Protein 5GMX (pdb70)

Foldseek 3Di:
DDKDDAAAPLLVLLVVLLVVCVVVVNDAKKWAWKFFLQETHDTIIWHALAPVRPHIQDSLAKEWFFQLLLLLLVLLLLCVQVVLFDQCDQLCVLVVLLCAAQRVRPGLFQLLQQQSQLLAPLDAADVCLQPQVNVLNSSNDHGLDRGLPAHAHSQFCSNSSSQVSSCSSVPVPDGSQVSCLPQFQVQQPLNSFKTQADDPVSVVRYGAEEAPGSNQVRVVSPDDDSVVRVPVSLQRGGRSSTGMMGHNHSQQNRLLCLLNQQHHPHGGSGGNVSSVLLPWSDWQQHPHVGGTTGGSRWDADDPQLPHDQNGKTGAHAAFGWIWIHHNVSSMITMDRHDGDGTRDPSVVSSRVSNVVSD/DDKDDAADPLQVLLVVLLVVCVVVVNDAWKWAWKFFLQETRTTIIWHALAPVRPHIQDSLAKFWFFQLLLLLLVLLLLCVQVVLFDQCAQLCVLVVLLCAAQRVRHGLFLLLQQQSQCLADLDADDVCLQPQVNVLNSSHDHGLDRGLPAHAHSQFCSNNSSQVSSCSSVVVPDGSQVSCLPQFQPQQPLNSFKTQADDPVSVVRYGAEEAPGSSQVRVVSPDDDSVVRVPPSLQRGGRSSTGMMGHNHSLFNRLLCLLNQAHHPRTGSGGSVSSVLLPWSDWQQHPHVRGTTGGSRWDQDDPQLPHDQRGKIGAHAAFGWIKIHDNVRSMITMDRHYGDRTDDPSVVSSNVSRVVSD

InterPro domains:
  IPR001466 Beta-lactamase-related [PF00144] (22-371)
  IPR012338 Beta-lactamase/transpeptidase-like [G3DSA:3.40.710.10] (7-389)
  IPR012338 Beta-lactamase/transpeptidase-like [SSF56601] (11-383)
  IPR052907 Beta-lactamase/esterase domain-containing protein [PTHR43319] (4-387)

Nearest PDB structures (foldseek):
  5gmx-assembly2_B  TM=1.002E+00  e=4.082E-71  uncultured bacterium
  5gkv-assembly1_A  TM=9.237E-01  e=4.625E-37  Caulobacter vibrioides CB15
  7y3z-assembly4_C  TM=9.377E-01  e=4.196E-35  Acinetobacter
  8j5v-assembly1_A  TM=9.019E-01  e=1.710E-32  Pseudomonas putida
  8di7-assembly3_B  TM=6.916E-01  e=1.331E-12  Escherichia coli

Secondary structure (DSSP, 8-state):
-PPEEEE-GGGHHHHHHHHHHHHTT--SEEEEEEEETTEEEEEEEEEBSSTTS-SB--TT-BEE-GGGGG--HHHHHHHHHTTS--TTSBHHHH-GGGGTTTTTT-BHHHHHTT-SS--S-SS----TTT-HHHHH--TTPPPSS-TTS-----TTTHHHHHHHHHHHTTTT-S-HHHHHIIIIITTTT-TTTEESS--GGGGGGB-------HHHHH---SPP-HHHHT-HHHHHS--TTT--EE-HHHHHHHHHHHHTTSEETTEESS-HHHHH-----B----TTT----B-SSSEEP-TTTT-S-TT-EEEE-TTS-EEEEBTTTTB--B------SS--HHHHHHHHHHHHT-/---EEEE-GGGHHHHHHHHHHHHTT--SEEEEEEEETTEEEEEEEEEBSSTTS-SB--TT-BEE-GGGGG--HHHHHHHHHTTS--TTSBHHHH-GGGGTTTTTT-BHHHHHTT-SS--S-SS----TTT-HHHHH--TTPPPSS-TTS-----TTTHHHHHHHHHHHHTTT-S-HHHHHIIIIIGGGT-TTTEESS--GGGGGGB-------HHHHH---SPP-HHHHT-HHHHHS--TTT--EE-HHHHHHHHHHHHTTSEETTEESS-HHHHH-----B----TTT----B-SSSEEP-TTTT-S-TT-EEEE-TTS-EEEEBTTTTB--B------SS--HHHHHHHHHHHHT-

Organism: NCBI:txid77133

Solvent-accessible surface area: 27028 Å² total

Structure (mmCIF, N/CA/C/O backbone):
data_5GMX
#
_entry.id   5GMX
#
_cell.length_a   80.128
_cell.length_b   95.149
_cell.length_c   99.943
_cell.angle_alpha   90.00
_cell.angle_beta   90.00
_cell.angle_gamma   90.00
#
_symmetry.space_group_name_H-M   'P 21 21 21'
#
loop_
_entity.id
_entity.type
_entity.pdbx_description
1 polymer Carboxylesterase
2 non-polymer 'phenylmethanesulfonic acid'
3 water water
#
loop_
_atom_site.group_PDB
_atom_site.id
_atom_site.type_symbol
_atom_site.label_atom_id
_atom_site.label_alt_id
_atom_site.label_comp_id
_atom_site.label_asym_id
_atom_site.label_entity_id
_atom_site.label_seq_id
_atom_site.pdbx_PDB_ins_code
_atom_site.Cartn_x
_atom_site.Cartn_y
_atom_site.Cartn_z
_atom_site.occupancy
_atom_site.B_iso_or_equiv
_atom_site.auth_seq_id
_atom_site.auth_comp_id
_atom_site.auth_asym_id
_atom_site.auth_atom_id
_atom_site.pdbx_PDB_model_num
ATOM 1 N N . ILE A 1 5 ? -5.263 36.154 34.183 1.00 50.79 5 ILE A N 1
ATOM 2 C CA . ILE A 1 5 ? -6.600 35.848 34.683 1.00 50.56 5 ILE A CA 1
ATOM 3 C C . ILE A 1 5 ? -6.599 34.521 35.434 1.00 53.97 5 ILE A C 1
ATOM 4 O O . ILE A 1 5 ? -5.738 33.671 35.199 1.00 54.63 5 ILE A O 1
ATOM 6 N N . GLU A 1 6 ? -7.567 34.344 36.328 1.00 46.04 6 GLU A N 1
ATOM 7 C CA . GLU A 1 6 ? -7.669 33.115 37.113 1.00 40.74 6 GLU A CA 1
ATOM 8 C C . GLU A 1 6 ? -8.554 32.053 36.443 1.00 35.11 6 GLU A C 1
ATOM 9 O O . GLU A 1 6 ? -9.696 32.316 36.075 1.00 36.33 6 GLU A O 1
ATOM 15 N N . ILE A 1 7 ? -8.011 30.850 36.301 1.00 31.71 7 ILE A N 1
ATOM 16 C CA . ILE A 1 7 ? -8.717 29.734 35.679 1.00 26.09 7 ILE A CA 1
ATOM 17 C C . ILE A 1 7 ? -9.823 29.184 36.583 1.00 32.81 7 ILE A C 1
ATOM 18 O O . ILE A 1 7 ? -9.597 28.904 37.766 1.00 29.17 7 ILE A O 1
ATOM 23 N N . GLN A 1 8 ? -11.021 29.054 36.013 1.00 23.90 8 GLN A N 1
ATOM 24 C CA . GLN A 1 8 ? -12.180 28.508 36.714 1.00 24.24 8 GLN A CA 1
ATOM 25 C C . GLN A 1 8 ? -12.445 27.064 36.296 1.00 23.45 8 GLN A C 1
ATOM 26 O O . GLN A 1 8 ? -12.107 26.655 35.175 1.00 23.94 8 GLN A O 1
ATOM 32 N N . GLY A 1 9 ? -13.093 26.307 37.173 1.00 21.80 9 GLY A N 1
ATOM 33 C CA . GLY A 1 9 ? -13.529 24.967 36.826 1.00 21.06 9 GLY A CA 1
ATOM 34 C C . GLY A 1 9 ? -12.958 23.888 37.713 1.00 24.56 9 GLY A C 1
ATOM 35 O O . GLY A 1 9 ? -12.527 24.164 38.831 1.00 24.76 9 GLY A O 1
ATOM 36 N N . ILE A 1 10 ? -12.997 22.649 37.230 1.00 19.86 10 ILE A N 1
ATOM 37 C CA . ILE A 1 10 ? -12.538 21.503 38.006 1.00 23.00 10 ILE A CA 1
ATOM 38 C C . ILE A 1 10 ? -11.545 20.691 37.191 1.00 23.36 10 ILE A C 1
ATOM 39 O O . ILE A 1 10 ? -11.734 20.473 35.997 1.00 25.42 10 ILE A O 1
ATOM 44 N N . CYS A 1 11 ? -10.517 20.196 37.861 1.00 23.89 11 CYS A N 1
ATOM 45 C CA . CYS A 1 11 ? -9.447 19.461 37.210 1.00 27.32 11 CYS A CA 1
ATOM 46 C C . CYS A 1 11 ? -8.936 18.376 38.138 1.00 34.44 11 CYS A C 1
ATOM 47 O O . CYS A 1 11 ? -8.424 18.676 39.219 1.00 31.78 11 CYS A O 1
ATOM 50 N N . ALA A 1 12 ? -9.063 17.121 37.718 1.00 28.75 12 ALA A N 1
ATOM 51 C CA . ALA A 1 12 ? -8.551 16.008 38.514 1.00 34.57 12 ALA A CA 1
ATOM 52 C C . ALA A 1 12 ? -7.051 16.174 38.738 1.00 35.52 12 ALA A C 1
ATOM 53 O O . ALA A 1 12 ? -6.334 16.594 37.829 1.00 31.50 12 ALA A O 1
ATOM 55 N N . PRO A 1 13 ? -6.579 15.850 39.953 1.00 32.09 13 PRO A N 1
ATOM 56 C CA . PRO A 1 13 ? -5.177 16.000 40.359 1.00 35.03 13 PRO A CA 1
ATOM 57 C C . PRO A 1 13 ? -4.178 15.512 39.310 1.00 33.68 13 PRO A C 1
ATOM 58 O O . PRO A 1 13 ? -3.280 16.261 38.912 1.00 35.31 13 PRO A O 1
ATOM 62 N N . GLU A 1 14 ? -4.365 14.290 38.826 1.00 37.17 14 GLU A N 1
ATOM 63 C CA . GLU A 1 14 ? -3.429 13.696 37.878 1.00 32.72 14 GLU A CA 1
ATOM 64 C C . GLU A 1 14 ? -3.357 14.470 36.559 1.00 35.10 14 GLU A C 1
ATOM 65 O O . GLU A 1 14 ? -2.459 14.236 35.754 1.00 34.91 14 GLU A O 1
ATOM 71 N N . PHE A 1 15 ? -4.271 15.413 36.345 1.00 27.42 15 PHE A N 1
ATOM 72 C CA . PHE A 1 15 ? -4.259 16.175 35.099 1.00 32.41 15 PHE A CA 1
ATOM 73 C C . PHE A 1 15 ? -3.897 17.637 35.305 1.00 31.84 15 PHE A C 1
ATOM 74 O O . PHE A 1 15 ? -4.177 18.471 34.442 1.00 27.98 15 PHE A O 1
ATOM 82 N N . THR A 1 16 ? -3.239 17.928 36.428 1.00 31.18 16 THR A N 1
ATOM 83 C CA . THR A 1 16 ? -2.845 19.298 36.770 1.00 28.29 16 THR A CA 1
ATOM 84 C C . THR A 1 16 ? -2.046 19.991 35.671 1.00 22.79 16 THR A C 1
ATOM 85 O O . THR A 1 16 ? -2.239 21.185 35.421 1.00 29.33 16 THR A O 1
ATOM 89 N N . LYS A 1 17 ? -1.172 19.243 35.001 1.00 21.61 17 LYS A N 1
ATOM 90 C CA . LYS A 1 17 ? -0.373 19.795 33.912 1.00 26.12 17 LYS A CA 1
ATOM 91 C C . LYS A 1 17 ? -1.269 20.421 32.840 1.00 27.61 17 LYS A C 1
ATOM 92 O O . LYS A 1 17 ? -0.991 21.519 32.341 1.00 27.68 17 LYS A O 1
ATOM 98 N N . VAL A 1 18 ? -2.365 19.737 32.521 1.00 26.33 18 VAL A N 1
ATOM 99 C CA . VAL A 1 18 ? -3.304 20.252 31.533 1.00 23.77 18 VAL A CA 1
ATOM 100 C C . VAL A 1 18 ? -3.806 21.614 31.978 1.00 24.10 18 VAL A C 1
ATOM 101 O O . VAL A 1 18 ? -3.784 22.576 31.197 1.00 20.22 18 VAL A O 1
ATOM 105 N N . ARG A 1 19 ? -4.196 21.704 33.254 1.00 24.23 19 ARG A N 1
ATOM 106 C CA . ARG A 1 19 ? -4.684 22.962 33.799 1.00 25.57 19 ARG A CA 1
ATOM 107 C C . ARG A 1 19 ? -3.642 24.047 33.567 1.00 26.44 19 ARG A C 1
ATOM 108 O O . ARG A 1 19 ? -3.958 25.126 33.038 1.00 22.95 19 ARG A O 1
ATOM 116 N N . ASP A 1 20 ? -2.390 23.717 33.891 1.00 26.12 20 ASP A N 1
ATOM 117 C CA . ASP A 1 20 ? -1.287 24.652 33.713 1.00 27.84 20 ASP A CA 1
ATOM 118 C C . ASP A 1 20 ? -1.181 25.089 32.259 1.00 27.23 20 ASP A C 1
ATOM 119 O O . ASP A 1 20 ? -1.126 26.292 31.976 1.00 30.73 20 ASP A O 1
ATOM 124 N N . ALA A 1 21 ? -1.224 24.126 31.338 1.00 24.42 21 ALA A N 1
ATOM 125 C CA . ALA A 1 21 ? -1.111 24.468 29.923 1.00 27.60 21 ALA A CA 1
ATOM 126 C C . ALA A 1 21 ? -2.238 25.428 29.551 1.00 25.34 21 ALA A C 1
ATOM 127 O O . ALA A 1 21 ? -1.998 26.450 28.900 1.00 27.33 21 ALA A O 1
ATOM 129 N N . PHE A 1 22 ? -3.450 25.133 30.025 1.00 22.05 22 PHE A N 1
ATOM 130 C CA . PHE A 1 22 ? -4.591 25.983 29.711 1.00 22.63 22 PHE A CA 1
ATOM 131 C C . PHE A 1 22 ? -4.273 27.408 30.180 1.00 28.63 22 PHE A C 1
ATOM 132 O O . PHE A 1 22 ? -4.330 28.367 29.389 1.00 24.64 22 PHE A O 1
ATOM 140 N N . ALA A 1 23 ? -3.844 27.523 31.439 1.00 24.90 23 ALA A N 1
ATOM 141 C CA . ALA A 1 23 ? -3.574 28.829 32.037 1.00 27.00 23 ALA A CA 1
ATOM 142 C C . ALA A 1 23 ? -2.462 29.513 31.269 1.00 28.12 23 ALA A C 1
ATOM 143 O O . ALA A 1 23 ? -2.497 30.729 31.059 1.00 31.63 23 ALA A O 1
ATOM 145 N N . ALA A 1 24 ? -1.492 28.714 30.826 1.00 28.99 24 ALA A N 1
ATOM 146 C CA . ALA A 1 24 ? -0.324 29.255 30.151 1.00 32.01 24 ALA A CA 1
ATOM 147 C C . ALA A 1 24 ? -0.745 30.003 28.892 1.00 34.39 24 ALA A C 1
ATOM 148 O O . ALA A 1 24 ? -0.193 31.064 28.593 1.00 37.44 24 ALA A O 1
ATOM 150 N N . ASN A 1 25 ? -1.759 29.490 28.187 1.00 29.99 25 ASN A N 1
ATOM 151 C CA . ASN A 1 25 ? -2.157 30.123 26.930 1.00 28.91 25 ASN A CA 1
ATOM 152 C C . ASN A 1 25 ? -2.693 31.532 27.161 1.00 33.36 25 ASN A C 1
ATOM 153 O O . ASN A 1 25 ? -2.661 32.370 26.261 1.00 35.86 25 ASN A O 1
ATOM 158 N N . PHE A 1 26 ? -3.177 31.791 28.373 1.00 34.00 26 PHE A N 1
ATOM 159 C CA . PHE A 1 26 ? -3.658 33.122 28.728 1.00 31.43 26 PHE A CA 1
ATOM 160 C C . PHE A 1 26 ? -2.489 34.049 29.049 1.00 40.45 26 PHE A C 1
ATOM 161 O O . PHE A 1 26 ? -2.499 35.227 28.685 1.00 40.57 26 PHE A O 1
ATOM 169 N N . LYS A 1 27 ? -1.483 33.508 29.734 1.00 40.95 27 LYS A N 1
ATOM 170 C CA . LYS A 1 27 ? -0.377 34.325 30.221 1.00 45.47 27 LYS A CA 1
ATOM 171 C C . LYS A 1 27 ? 0.413 34.910 29.064 1.00 42.71 27 LYS A C 1
ATOM 172 O O . LYS A 1 27 ? 0.968 36.000 29.173 1.00 50.91 27 LYS A O 1
ATOM 178 N N . ASP A 1 28 ? 0.435 34.184 27.949 1.00 49.04 28 ASP A N 1
ATOM 179 C CA . ASP A 1 28 ? 1.168 34.600 26.757 1.00 42.74 28 ASP A CA 1
ATOM 180 C C . ASP A 1 28 ? 0.358 35.553 25.882 1.00 46.13 28 ASP A C 1
ATOM 181 O O . ASP A 1 28 ? 0.774 35.891 24.773 1.00 58.31 28 ASP A O 1
ATOM 186 N N . GLY A 1 29 ? -0.798 35.981 26.383 1.00 41.16 29 GLY A N 1
ATOM 187 C CA . GLY A 1 29 ? -1.654 36.909 25.663 1.00 40.40 29 GLY A CA 1
ATOM 188 C C . GLY A 1 29 ? -2.359 36.327 24.446 1.00 45.23 29 GLY A C 1
ATOM 189 O O . GLY A 1 29 ? -2.965 37.064 23.669 1.00 45.64 29 GLY A O 1
ATOM 190 N N . LYS A 1 30 ? -2.292 35.007 24.279 1.00 39.45 30 LYS A N 1
ATOM 191 C CA . LYS A 1 30 ? -2.875 34.341 23.113 1.00 45.63 30 LYS A CA 1
ATOM 192 C C . LYS A 1 30 ? -4.384 34.074 23.198 1.00 41.59 30 LYS A C 1
ATOM 193 O O . LYS A 1 30 ? -4.970 33.520 22.263 1.00 34.96 30 LYS A O 1
ATOM 199 N N . GLU A 1 31 ? -5.018 34.479 24.293 1.00 33.77 31 GLU A N 1
ATOM 200 C CA . GLU A 1 31 ? -6.430 34.168 24.491 1.00 30.52 31 GLU A CA 1
ATOM 201 C C . GLU A 1 31 ? -7.191 35.401 24.947 1.00 28.73 31 GLU A C 1
ATOM 202 O O . GLU A 1 31 ? -6.627 36.302 25.566 1.00 30.88 31 GLU A O 1
ATOM 208 N N . VAL A 1 32 ? -8.480 35.440 24.648 1.00 22.99 32 VAL A N 1
ATOM 209 C CA . VAL A 1 32 ? -9.353 36.393 25.308 1.00 24.69 32 VAL A CA 1
ATOM 210 C C . VAL A 1 32 ? -10.240 35.597 26.257 1.00 23.49 32 VAL A C 1
ATOM 211 O O . VAL A 1 32 ? -10.146 35.748 27.477 1.00 24.54 32 VAL A O 1
ATOM 215 N N . GLY A 1 33 ? -11.065 34.722 25.690 1.00 21.01 33 GLY A N 1
ATOM 216 C CA . GLY A 1 33 ? -11.852 33.785 26.473 1.00 18.34 33 GLY A CA 1
ATOM 217 C C . GLY A 1 33 ? -11.750 32.383 25.900 1.00 17.77 33 GLY A C 1
ATOM 218 O O . GLY A 1 33 ? -11.601 32.215 24.689 1.00 16.89 33 GLY A O 1
ATOM 219 N N . ALA A 1 34 ? -11.841 31.371 26.758 1.00 14.41 34 ALA A N 1
ATOM 220 C CA . ALA A 1 34 ? -11.701 30.002 26.285 1.00 12.04 34 ALA A CA 1
ATOM 221 C C . ALA A 1 34 ? -12.294 28.983 27.238 1.00 15.51 34 ALA A C 1
ATOM 222 O O . ALA A 1 34 ? -12.402 29.209 28.449 1.00 11.18 34 ALA A O 1
ATOM 224 N N . SER A 1 35 ? -12.654 27.841 26.670 1.00 14.90 35 SER A N 1
ATOM 225 C CA . SER A 1 35 ? -13.154 26.713 27.428 1.00 14.52 35 SER A CA 1
ATOM 226 C C . SER A 1 35 ? -12.506 25.432 26.912 1.00 16.22 35 SER A C 1
ATOM 227 O O . SER A 1 35 ? -12.207 25.297 25.713 1.00 15.78 35 SER A O 1
ATOM 230 N N . PHE A 1 36 ? -12.296 24.499 27.833 1.00 17.53 36 PHE A N 1
ATOM 231 C CA . PHE A 1 36 ? -11.606 23.255 27.549 1.00 15.77 36 PHE A CA 1
ATOM 232 C C . PHE A 1 36 ? -12.232 22.092 28.319 1.00 14.22 36 PHE A C 1
ATOM 233 O O . PHE A 1 36 ? -12.561 22.213 29.504 1.00 16.87 36 PHE A O 1
ATOM 241 N N . GLY A 1 37 ? -12.363 20.953 27.657 1.00 14.74 37 GLY A N 1
ATOM 242 C CA . GLY A 1 37 ? -12.839 19.750 28.312 1.00 13.09 37 GLY A CA 1
ATOM 243 C C . GLY A 1 37 ? -11.971 18.551 27.970 1.00 13.90 37 GLY A C 1
ATOM 244 O O . GLY A 1 37 ? -11.370 18.475 26.889 1.00 10.63 37 GLY A O 1
ATOM 245 N N . LEU A 1 38 ? -11.889 17.620 28.914 1.00 12.48 38 LEU A N 1
ATOM 246 C CA . LEU A 1 38 ? -11.175 16.376 28.710 1.00 15.18 38 LEU A CA 1
ATOM 247 C C . LEU A 1 38 ? -11.917 15.241 29.405 1.00 13.11 38 LEU A C 1
ATOM 248 O O . LEU A 1 38 ? -12.212 15.305 30.606 1.00 14.43 38 LEU A O 1
ATOM 253 N N . ALA A 1 39 ? -12.249 14.215 28.631 1.00 13.51 39 ALA A N 1
ATOM 254 C CA . ALA A 1 39 ? -12.907 13.027 29.145 1.00 16.03 39 ALA A CA 1
ATOM 255 C C . ALA A 1 39 ? -11.971 11.832 29.056 1.00 19.86 39 ALA A C 1
ATOM 256 O O . ALA A 1 39 ? -11.273 11.645 28.059 1.00 17.94 39 ALA A O 1
ATOM 258 N N . ILE A 1 40 ? -11.944 11.042 30.122 1.00 16.79 40 ILE A N 1
ATOM 259 C CA . ILE A 1 40 ? -11.165 9.817 30.174 1.00 19.27 40 ILE A CA 1
ATOM 260 C C . ILE A 1 40 ? -12.078 8.678 30.620 1.00 16.29 40 ILE A C 1
ATOM 261 O O . ILE A 1 40 ? -12.807 8.802 31.616 1.00 17.54 40 ILE A O 1
ATOM 266 N N . GLU A 1 41 ? -12.061 7.595 29.848 1.00 22.57 41 GLU A N 1
ATOM 267 C CA . GLU A 1 41 ? -12.804 6.380 30.170 1.00 24.99 41 GLU A CA 1
ATOM 268 C C . GLU A 1 41 ? -14.264 6.647 30.515 1.00 22.81 41 GLU A C 1
ATOM 269 O O . GLU A 1 41 ? -14.801 6.060 31.441 1.00 23.90 41 GLU A O 1
ATOM 275 N N . GLY A 1 42 ? -14.894 7.546 29.764 1.00 17.94 42 GLY A N 1
ATOM 276 C CA . GLY A 1 42 ? -16.314 7.778 29.901 1.00 17.23 42 GLY A CA 1
ATOM 277 C C . GLY A 1 42 ? -16.696 8.773 30.975 1.00 23.44 42 GLY A C 1
ATOM 278 O O . GLY A 1 42 ? -17.876 8.895 31.303 1.00 17.77 42 GLY A O 1
ATOM 279 N N . GLU A 1 43 ? -15.719 9.496 31.519 1.00 23.41 43 GLU A N 1
ATOM 280 C CA . GLU A 1 43 ? -16.045 10.530 32.498 1.00 20.48 43 GLU A CA 1
ATOM 281 C C . GLU A 1 43 ? -15.283 11.820 32.223 1.00 16.84 43 GLU A C 1
ATOM 282 O O . GLU A 1 43 ? -14.101 11.785 31.881 1.00 17.30 43 GLU A O 1
ATOM 288 N N . ILE A 1 44 ? -15.950 12.961 32.380 1.00 17.16 44 ILE A N 1
ATOM 289 C CA . ILE A 1 44 ? -15.258 14.251 32.331 1.00 14.92 44 ILE A CA 1
ATOM 290 C C . ILE A 1 44 ? -14.328 14.415 33.542 1.00 22.14 44 ILE A C 1
ATOM 291 O O . ILE A 1 44 ? -14.777 14.340 34.685 1.00 21.42 44 ILE A O 1
ATOM 296 N N . VAL A 1 45 ? -13.041 14.643 33.294 1.00 16.09 45 VAL A N 1
ATOM 297 C CA . VAL A 1 45 ? -12.074 14.763 34.380 1.00 19.97 45 VAL A CA 1
ATOM 298 C C . VAL A 1 45 ? -11.372 16.116 34.365 1.00 20.38 45 VAL A C 1
ATOM 299 O O . VAL A 1 45 ? -10.722 16.501 35.337 1.00 21.13 45 VAL A O 1
ATOM 303 N N . VAL A 1 46 ? -11.491 16.831 33.251 1.00 16.68 46 VAL A N 1
ATOM 304 C CA . VAL A 1 46 ? -11.060 18.225 33.187 1.00 16.74 46 VAL A CA 1
ATOM 305 C C . VAL A 1 46 ? -12.176 19.070 32.573 1.00 19.46 46 VAL A C 1
ATOM 306 O O . VAL A 1 46 ? -12.740 18.718 31.537 1.00 19.39 46 VAL A O 1
ATOM 310 N N . ASP A 1 47 ? -12.497 20.177 33.230 1.00 17.35 47 ASP A N 1
ATOM 311 C CA . ASP A 1 47 ? -13.566 21.065 32.807 1.00 16.76 47 ASP A CA 1
ATOM 312 C C . ASP A 1 47 ? -13.186 22.480 33.239 1.00 22.53 47 ASP A C 1
ATOM 313 O O . ASP A 1 47 ? -13.435 22.876 34.374 1.00 18.05 47 ASP A O 1
ATOM 318 N N . LEU A 1 48 ? -12.574 23.226 32.326 1.00 20.20 48 LEU A N 1
ATOM 319 C CA . LEU A 1 48 ? -11.965 24.508 32.645 1.00 16.97 48 LEU A CA 1
ATOM 320 C C . LEU A 1 48 ? -12.445 25.629 31.731 1.00 19.71 48 LEU A C 1
ATOM 321 O O . LEU A 1 48 ? -12.811 25.397 30.579 1.00 16.57 48 LEU A O 1
ATOM 326 N N . TRP A 1 49 ? -12.437 26.848 32.250 1.00 18.17 49 TRP A N 1
ATOM 327 C CA . TRP A 1 49 ? -12.656 28.018 31.405 1.00 16.06 49 TRP A CA 1
ATOM 328 C C . TRP A 1 49 ? -11.948 29.213 32.018 1.00 19.28 49 TRP A C 1
ATOM 329 O O . TRP A 1 49 ? -11.407 29.123 33.125 1.00 17.89 49 TRP A O 1
ATOM 340 N N . GLY A 1 50 ? -11.921 30.318 31.286 1.00 13.70 50 GLY A N 1
ATOM 341 C CA . GLY A 1 50 ? -11.272 31.518 31.772 1.00 19.35 50 GLY A CA 1
ATOM 342 C C . GLY A 1 50 ? -11.361 32.675 30.801 1.00 19.35 50 GLY A C 1
ATOM 343 O O . GLY A 1 50 ? -11.787 32.509 29.651 1.00 19.18 50 GLY A O 1
ATOM 344 N N . GLY A 1 51 ? -10.963 33.852 31.271 1.00 21.52 51 GLY A N 1
ATOM 345 C CA . GLY A 1 51 ? -10.926 35.040 30.443 1.00 20.71 51 GLY A CA 1
ATOM 346 C C . GLY A 1 51 ? -12.280 35.684 30.263 1.00 20.87 51 GLY A C 1
ATOM 347 O O . GLY A 1 51 ? -13.156 35.571 31.122 1.00 23.67 51 GLY A O 1
ATOM 348 N N . PHE A 1 52 ? -12.466 36.347 29.128 1.00 19.59 52 PHE A N 1
ATOM 349 C CA . PHE A 1 52 ? -13.645 37.181 28.934 1.00 22.68 52 PHE A CA 1
ATOM 350 C C . PHE A 1 52 ? -14.442 36.808 27.696 1.00 21.12 52 PHE A C 1
ATOM 351 O O . PHE A 1 52 ? -13.915 36.235 26.751 1.00 19.66 52 PHE A O 1
ATOM 359 N N . ALA A 1 53 ? -15.729 37.118 27.731 1.00 18.79 53 ALA A N 1
ATOM 360 C CA . ALA A 1 53 ? -16.620 36.863 26.618 1.00 20.15 53 ALA A CA 1
ATOM 361 C C . ALA A 1 53 ? -16.605 37.997 25.587 1.00 27.23 53 ALA A C 1
ATOM 362 O O . ALA A 1 53 ? -17.098 37.829 24.476 1.00 28.83 53 ALA A O 1
ATOM 364 N N . ASP A 1 54 ? -16.035 39.142 25.949 1.00 26.72 54 ASP A N 1
ATOM 365 C CA . ASP A 1 54 ? -16.109 40.327 25.095 1.00 34.45 54 ASP A CA 1
ATOM 366 C C . ASP A 1 54 ? -14.739 40.947 24.853 1.00 32.02 54 ASP A C 1
ATOM 367 O O . ASP A 1 54 ? -13.811 40.751 25.631 1.00 29.47 54 ASP A O 1
ATOM 372 N N . ALA A 1 55 ? -14.624 41.692 23.760 1.00 38.25 55 ALA A N 1
ATOM 373 C CA . ALA A 1 55 ? -13.376 42.356 23.405 1.00 42.07 55 ALA A CA 1
ATOM 374 C C . ALA A 1 55 ? -12.927 43.338 24.484 1.00 41.54 55 ALA A C 1
ATOM 375 O O . ALA A 1 55 ? -11.733 43.475 24.750 1.00 41.52 55 ALA A O 1
ATOM 377 N N . GLY A 1 56 ? -13.893 44.007 25.108 1.00 39.75 56 GLY A N 1
ATOM 378 C CA . GLY A 1 56 ? -13.611 45.011 26.120 1.00 40.21 56 GLY A CA 1
ATOM 379 C C . GLY A 1 56 ? -13.163 44.469 27.468 1.00 40.76 56 GLY A C 1
ATOM 380 O O . GLY A 1 56 ? -12.856 45.246 28.375 1.00 44.13 56 GLY A O 1
ATOM 381 N N . ARG A 1 57 ? -13.121 43.142 27.597 1.00 37.95 57 ARG A N 1
ATOM 382 C CA . ARG A 1 57 ? -12.712 42.465 28.833 1.00 30.42 57 ARG A CA 1
ATOM 383 C C . ARG A 1 57 ? -13.544 42.916 30.033 1.00 34.58 57 ARG A C 1
ATOM 384 O O . ARG A 1 57 ? -13.024 43.056 31.134 1.00 35.88 57 ARG A O 1
ATOM 392 N N . SER A 1 58 ? -14.833 43.143 29.818 1.00 32.61 58 SER A N 1
ATOM 393 C CA . SER A 1 58 ? -15.695 43.597 30.891 1.00 33.59 58 SER A CA 1
ATOM 394 C C . SER A 1 58 ? -16.665 42.518 31.362 1.00 32.71 58 SER A C 1
ATOM 395 O O . SER A 1 58 ? -17.276 42.658 32.418 1.00 31.01 58 SER A O 1
ATOM 398 N N . ARG A 1 59 ? -16.792 41.433 30.600 1.00 33.80 59 ARG A N 1
ATOM 399 C CA . ARG A 1 59 ? -17.707 40.365 30.986 1.00 26.38 59 ARG A CA 1
ATOM 400 C C . ARG A 1 59 ? -16.960 39.046 31.006 1.00 25.30 59 ARG A C 1
ATOM 401 O O . ARG A 1 59 ? -16.604 38.522 29.956 1.00 21.47 59 ARG A O 1
ATOM 409 N N . PRO A 1 60 ? -16.739 38.491 32.207 1.00 24.69 60 PRO A N 1
ATOM 410 C CA . PRO A 1 60 ? -15.965 37.248 32.305 1.00 22.88 60 PRO A CA 1
ATOM 411 C C . PRO A 1 60 ? -16.666 36.065 31.644 1.00 22.78 60 PRO A C 1
ATOM 412 O O . PRO A 1 60 ? -17.890 35.972 31.664 1.00 27.00 60 PRO A O 1
ATOM 416 N N . TRP A 1 61 ? -15.871 35.178 31.056 1.00 22.53 61 TRP A N 1
ATOM 417 C CA . TRP A 1 61 ? -16.353 33.906 30.528 1.00 23.01 61 TRP A CA 1
ATOM 418 C C . TRP A 1 61 ? -16.934 33.075 31.670 1.00 19.39 61 TRP A C 1
ATOM 419 O O . TRP A 1 61 ? -16.327 32.962 32.733 1.00 19.48 61 TRP A O 1
ATOM 430 N N . ARG A 1 62 ? -18.124 32.521 31.474 1.00 20.65 62 ARG A N 1
ATOM 431 C CA . ARG A 1 62 ? -18.746 31.743 32.541 1.00 19.99 62 ARG A CA 1
ATOM 432 C C . ARG A 1 62 ? -18.818 30.277 32.174 1.00 21.03 62 ARG A C 1
ATOM 433 O O . ARG A 1 62 ? -18.453 29.898 31.060 1.00 18.21 62 ARG A O 1
ATOM 441 N N . SER A 1 63 ? -19.245 29.443 33.120 1.00 17.33 63 SER A N 1
ATOM 442 C CA . SER A 1 63 ? -19.275 28.005 32.884 1.00 22.43 63 SER A CA 1
ATOM 443 C C . SER A 1 63 ? -20.162 27.632 31.693 1.00 16.90 63 SER A C 1
ATOM 444 O O . SER A 1 63 ? -19.834 26.726 30.933 1.00 18.68 63 SER A O 1
ATOM 447 N N . ASP A 1 64 ? -21.271 28.341 31.522 1.00 15.65 64 ASP A N 1
ATOM 448 C CA . ASP A 1 64 ? -22.216 28.003 30.459 1.00 17.91 64 ASP A CA 1
ATOM 449 C C . ASP A 1 64 ? -22.063 28.854 29.192 1.00 16.81 64 ASP A C 1
ATOM 450 O O . ASP A 1 64 ? -22.938 28.834 28.329 1.00 14.78 64 ASP A O 1
ATOM 455 N N . THR A 1 65 ? -20.961 29.591 29.088 1.00 13.74 65 THR A N 1
ATOM 456 C CA . THR A 1 65 ? -20.727 30.454 27.932 1.00 18.76 65 THR A CA 1
ATOM 457 C C . THR A 1 65 ? -20.575 29.624 26.649 1.00 13.93 65 THR A C 1
ATOM 458 O O . THR A 1 65 ? -19.923 28.579 26.644 1.00 15.01 65 THR A O 1
ATOM 462 N N . LEU A 1 66 ? -21.215 30.086 25.577 1.00 11.49 66 LEU A N 1
ATOM 463 C CA . LEU A 1 66 ? -21.151 29.432 24.269 1.00 15.72 66 LEU A CA 1
ATOM 464 C C . LEU A 1 66 ? -20.409 30.278 23.228 1.00 18.26 66 LEU A C 1
ATOM 465 O O . LEU A 1 66 ? -20.365 31.500 23.327 1.00 16.53 66 LEU A O 1
ATOM 470 N N . ILE A 1 67 ? -19.860 29.620 22.214 1.00 14.74 67 ILE A N 1
ATOM 471 C CA . ILE A 1 67 ? -19.202 30.312 21.107 1.00 19.62 67 ILE A CA 1
ATOM 472 C C . ILE A 1 67 ? -19.399 29.515 19.814 1.00 12.24 67 ILE A C 1
ATOM 473 O O . ILE A 1 67 ? -19.559 28.290 19.845 1.00 14.23 67 ILE A O 1
ATOM 478 N N . ASN A 1 68 ? -19.419 30.212 18.685 1.00 17.53 68 ASN A N 1
ATOM 479 C CA . ASN A 1 68 ? -19.433 29.549 17.388 1.00 14.75 68 ASN A CA 1
ATOM 480 C C . ASN A 1 68 ? -18.186 28.680 17.234 1.00 16.53 68 ASN A C 1
ATOM 481 O O . ASN A 1 68 ? -17.073 29.122 17.516 1.00 19.25 68 ASN A O 1
ATOM 486 N N . THR A 1 69 ? -18.364 27.439 16.799 1.00 16.49 69 THR A N 1
ATOM 487 C CA . THR A 1 69 ? -17.234 26.515 16.698 1.00 16.16 69 THR A CA 1
ATOM 488 C C . THR A 1 69 ? -16.836 26.209 15.256 1.00 15.92 69 THR A C 1
ATOM 489 O O . THR A 1 69 ? -15.928 25.415 15.023 1.00 19.37 69 THR A O 1
ATOM 493 N N . TYR A 1 70 ? -17.511 26.842 14.300 1.00 16.76 70 TYR A N 1
ATOM 494 C CA . TYR A 1 70 ? -17.244 26.631 12.877 1.00 18.06 70 TYR A CA 1
ATOM 495 C C . TYR A 1 70 ? -17.176 25.148 12.518 1.00 17.11 70 TYR A C 1
ATOM 496 O O . TYR A 1 70 ? -18.050 24.392 12.919 1.00 19.51 70 TYR A O 1
ATOM 505 N N . SER A 1 71 ? -16.144 24.720 11.797 1.00 16.43 71 SER A N 1
ATOM 506 C CA . SER A 1 71 ? -16.146 23.361 11.245 1.00 17.68 71 SER A CA 1
ATOM 507 C C . SER A 1 71 ? -16.006 22.256 12.288 1.00 14.99 71 SER A C 1
ATOM 508 O O . SER A 1 71 ? -16.109 21.075 11.960 1.00 16.42 71 SER A O 1
ATOM 511 N N . THR A 1 72 ? -15.765 22.622 13.542 1.00 17.26 72 THR A N 1
ATOM 512 C CA . THR A 1 72 ? -15.846 21.644 14.624 1.00 13.67 72 THR A CA 1
ATOM 513 C C . THR A 1 72 ? -17.234 20.975 14.565 1.00 12.06 72 THR A C 1
ATOM 514 O O . THR A 1 72 ? -17.383 19.763 14.806 1.00 12.08 72 THR A O 1
ATOM 518 N N . THR A 1 73 ? -18.231 21.769 14.177 1.00 13.19 73 THR A N 1
ATOM 519 C CA . THR A 1 73 ? -19.602 21.293 13.976 1.00 13.78 73 THR A CA 1
ATOM 520 C C . THR A 1 73 ? -19.712 20.101 13.014 1.00 15.25 73 THR A C 1
ATOM 521 O O . THR A 1 73 ? -20.600 19.262 13.171 1.00 15.01 73 THR A O 1
ATOM 525 N N . LYS A 1 74 ? -18.828 20.026 12.019 1.00 12.65 74 LYS A N 1
ATOM 526 C CA . LYS A 1 74 ? -18.911 18.946 11.040 1.00 14.40 74 LYS A CA 1
ATOM 527 C C . LYS A 1 74 ? -18.785 17.599 11.742 1.00 12.70 74 LYS A C 1
ATOM 528 O O . LYS A 1 74 ? -19.499 16.653 11.394 1.00 13.83 74 LYS A O 1
ATOM 534 N N . GLY A 1 75 ? -17.922 17.523 12.759 1.00 12.74 75 GLY A N 1
ATOM 535 C CA . GLY A 1 75 ? -17.795 16.277 13.503 1.00 14.15 75 GLY A CA 1
ATOM 536 C C . GLY A 1 75 ? -19.123 15.888 14.142 1.00 17.24 75 GLY A C 1
ATOM 537 O O . GLY A 1 75 ? -19.560 14.726 14.108 1.00 17.80 75 GLY A O 1
ATOM 546 N N . ALA A 1 77 ? -22.057 16.691 13.099 1.00 14.45 77 ALA A N 1
ATOM 547 C CA . ALA A 1 77 ? -23.010 16.259 12.080 1.00 16.20 77 ALA A CA 1
ATOM 548 C C . ALA A 1 77 ? -22.691 14.824 11.709 1.00 17.68 77 ALA A C 1
ATOM 549 O O . ALA A 1 77 ? -23.596 13.994 11.548 1.00 14.91 77 ALA A O 1
ATOM 551 N N . ALA A 1 78 ? -21.393 14.520 11.627 1.00 16.88 78 ALA A N 1
ATOM 552 C CA . ALA A 1 78 ? -20.994 13.193 11.185 1.00 17.12 78 ALA A CA 1
ATOM 553 C C . ALA A 1 78 ? -21.478 12.178 12.217 1.00 17.29 78 ALA A C 1
ATOM 554 O O . ALA A 1 78 ? -21.881 11.055 11.869 1.00 17.34 78 ALA A O 1
ATOM 556 N N . THR A 1 79 ? -21.482 12.592 13.486 1.00 13.97 79 THR A N 1
ATOM 557 C CA . THR A 1 79 ? -21.857 11.663 14.538 1.00 16.70 79 THR A CA 1
ATOM 558 C C . THR A 1 79 ? -23.317 11.264 14.360 1.00 14.91 79 THR A C 1
ATOM 559 O O . THR A 1 79 ? -23.656 10.085 14.499 1.00 16.48 79 THR A O 1
ATOM 563 N N . VAL A 1 80 ? -24.159 12.225 13.976 1.00 16.28 80 VAL A N 1
ATOM 564 C CA . VAL A 1 80 ? -25.569 11.915 13.748 1.00 17.04 80 VAL A CA 1
ATOM 565 C C . VAL A 1 80 ? -25.677 10.798 12.710 1.00 13.85 80 VAL A C 1
ATOM 566 O O . VAL A 1 80 ? -26.372 9.796 12.935 1.00 14.83 80 VAL A O 1
ATOM 570 N N . VAL A 1 81 ? -24.942 10.938 11.603 1.00 17.11 81 VAL A N 1
ATOM 571 C CA . VAL A 1 81 ? -25.077 9.954 10.526 1.00 12.82 81 VAL A CA 1
ATOM 572 C C . VAL A 1 81 ? -24.625 8.612 11.051 1.00 13.94 81 VAL A C 1
ATOM 573 O O . VAL A 1 81 ? -25.300 7.588 10.851 1.00 18.76 81 VAL A O 1
ATOM 577 N N . GLY A 1 82 ? -23.523 8.644 11.796 1.00 12.30 82 GLY A N 1
ATOM 578 C CA . GLY A 1 82 ? -22.971 7.444 12.372 1.00 13.58 82 GLY A CA 1
ATOM 579 C C . GLY A 1 82 ? -23.974 6.733 13.250 1.00 14.46 82 GLY A C 1
ATOM 580 O O . GLY A 1 82 ? -24.128 5.506 13.167 1.00 13.35 82 GLY A O 1
ATOM 581 N N . VAL A 1 83 ? -24.684 7.505 14.073 1.00 12.69 83 VAL A N 1
ATOM 582 C CA . VAL A 1 83 ? -25.630 6.901 15.003 1.00 14.95 83 VAL A CA 1
ATOM 583 C C . VAL A 1 83 ? -26.734 6.267 14.180 1.00 16.63 83 VAL A C 1
ATOM 584 O O . VAL A 1 83 ? -27.137 5.120 14.435 1.00 15.81 83 VAL A O 1
ATOM 588 N N . LEU A 1 84 ? -27.183 6.991 13.154 1.00 10.60 84 LEU A N 1
ATOM 589 C CA . LEU A 1 84 ? -28.275 6.478 12.341 1.00 15.68 84 LEU A CA 1
ATOM 590 C C . LEU A 1 84 ? -27.803 5.265 11.557 1.00 18.71 84 LEU A C 1
ATOM 591 O O . LEU A 1 84 ? -28.593 4.358 11.298 1.00 16.35 84 LEU A O 1
ATOM 596 N N . ALA A 1 85 ? -26.514 5.227 11.206 1.00 15.48 85 ALA A N 1
ATOM 597 C CA . ALA A 1 85 ? -26.035 4.073 10.467 1.00 13.49 85 ALA A CA 1
ATOM 598 C C . ALA A 1 85 ? -26.002 2.888 11.421 1.00 18.75 85 ALA A C 1
ATOM 599 O O . ALA A 1 85 ? -26.307 1.755 11.037 1.00 14.17 85 ALA A O 1
ATOM 601 N N . ASP A 1 86 ? -25.695 3.177 12.688 1.00 20.64 86 ASP A N 1
ATOM 602 C CA . ASP A 1 86 ? -25.538 2.129 13.689 1.00 17.84 86 ASP A CA 1
ATOM 603 C C . ASP A 1 86 ? -26.891 1.506 14.005 1.00 19.63 86 ASP A C 1
ATOM 604 O O . ASP A 1 86 ? -26.965 0.333 14.348 1.00 23.10 86 ASP A O 1
ATOM 609 N N . GLU A 1 87 ? -27.957 2.290 13.866 1.00 18.37 87 GLU A N 1
ATOM 610 C CA . GLU A 1 87 ? -29.320 1.792 14.069 1.00 20.33 87 GLU A CA 1
ATOM 611 C C . GLU A 1 87 ? -29.859 1.040 12.847 1.00 20.63 87 GLU A C 1
ATOM 612 O O . GLU A 1 87 ? -30.951 0.486 12.894 1.00 18.25 87 GLU A O 1
ATOM 618 N N . GLY A 1 88 ? -29.110 1.047 11.749 1.00 17.96 88 GLY A N 1
ATOM 619 C CA . GLY A 1 88 ? -29.506 0.318 10.555 1.00 20.07 88 GLY A CA 1
ATOM 620 C C . GLY A 1 88 ? -30.341 1.114 9.561 1.00 20.33 88 GLY A C 1
ATOM 621 O O . GLY A 1 88 ? -30.882 0.551 8.610 1.00 28.33 88 GLY A O 1
ATOM 622 N N . LEU A 1 89 ? -30.439 2.424 9.760 1.00 16.46 89 LEU A N 1
ATOM 623 C CA . LEU A 1 89 ? -31.228 3.262 8.860 1.00 17.22 89 LEU A CA 1
ATOM 624 C C . LEU A 1 89 ? -30.404 3.734 7.656 1.00 15.99 89 LEU A C 1
ATOM 625 O O . LEU A 1 89 ? -30.957 4.069 6.614 1.00 17.17 89 LEU A O 1
ATOM 630 N N . ILE A 1 90 ? -29.082 3.746 7.803 1.00 15.73 90 ILE A N 1
ATOM 631 C CA . ILE A 1 90 ? -28.195 4.174 6.723 1.00 17.76 90 ILE A CA 1
ATOM 632 C C . ILE A 1 90 ? -27.115 3.139 6.446 1.00 19.58 90 ILE A C 1
ATOM 633 O O . ILE A 1 90 ? -26.470 2.655 7.371 1.00 20.45 90 ILE A O 1
ATOM 638 N N . ASP A 1 91 ? -26.936 2.794 5.174 1.00 17.79 91 ASP A N 1
ATOM 639 C CA . ASP A 1 91 ? -25.827 1.955 4.741 1.00 20.45 91 ASP A CA 1
ATOM 640 C C . ASP A 1 91 ? -24.790 2.825 4.042 1.00 14.77 91 ASP A C 1
ATOM 641 O O . ASP A 1 91 ? -25.058 3.386 2.981 1.00 16.50 91 ASP A O 1
ATOM 646 N N . TYR A 1 92 ? -23.589 2.894 4.611 1.00 17.88 92 TYR A N 1
ATOM 647 C CA . TYR A 1 92 ? -22.536 3.745 4.055 1.00 16.48 92 TYR A CA 1
ATOM 648 C C . TYR A 1 92 ? -22.221 3.400 2.603 1.00 17.94 92 TYR A C 1
ATOM 649 O O . TYR A 1 92 ? -21.804 4.258 1.833 1.00 16.82 92 TYR A O 1
ATOM 658 N N . ASN A 1 93 ? -22.444 2.146 2.229 1.00 18.14 93 ASN A N 1
ATOM 659 C CA . ASN A 1 93 ? -22.144 1.695 0.881 1.00 17.75 93 ASN A CA 1
ATOM 660 C C . ASN A 1 93 ? -23.293 1.932 -0.092 1.00 18.41 93 ASN A C 1
ATOM 661 O O . ASN A 1 93 ? -23.132 1.740 -1.289 1.00 18.75 93 ASN A O 1
ATOM 666 N N . ALA A 1 94 ? -24.455 2.326 0.424 1.00 18.03 94 ALA A N 1
ATOM 667 C CA . ALA A 1 94 ? -25.619 2.560 -0.425 1.00 17.38 94 ALA A CA 1
ATOM 668 C C . ALA A 1 94 ? -25.545 3.910 -1.126 1.00 17.44 94 ALA A C 1
ATOM 669 O O . ALA A 1 94 ? -24.883 4.829 -0.647 1.00 15.12 94 ALA A O 1
ATOM 671 N N . ARG A 1 95 ? -26.229 4.017 -2.262 1.00 13.18 95 ARG A N 1
ATOM 672 C CA . ARG A 1 95 ? -26.316 5.269 -2.995 1.00 17.03 95 ARG A CA 1
ATOM 673 C C . ARG A 1 95 ? -27.103 6.291 -2.196 1.00 16.54 95 ARG A C 1
ATOM 674 O O . ARG A 1 95 ? -28.144 5.960 -1.628 1.00 16.60 95 ARG A O 1
ATOM 682 N N . VAL A 1 96 ? -26.612 7.530 -2.168 1.00 13.54 96 VAL A N 1
ATOM 683 C CA . VAL A 1 96 ? -27.356 8.643 -1.584 1.00 15.25 96 VAL A CA 1
ATOM 684 C C . VAL A 1 96 ? -28.790 8.679 -2.127 1.00 16.63 96 VAL A C 1
ATOM 685 O O . VAL A 1 96 ? -29.744 8.917 -1.374 1.00 15.21 96 VAL A O 1
ATOM 689 N N . ALA A 1 97 ? -28.936 8.423 -3.431 1.00 14.95 97 ALA A N 1
ATOM 690 C CA . ALA A 1 97 ? -30.235 8.530 -4.098 1.00 18.08 97 ALA A CA 1
ATOM 691 C C . ALA A 1 97 ? -31.240 7.483 -3.615 1.00 21.06 97 ALA A C 1
ATOM 692 O O . ALA A 1 97 ? -32.443 7.647 -3.809 1.00 23.28 97 ALA A O 1
ATOM 694 N N . ASP A 1 98 ? -30.758 6.421 -2.975 1.00 19.57 98 ASP A N 1
ATOM 695 C CA . ASP A 1 98 ? -31.659 5.455 -2.340 1.00 21.09 98 ASP A CA 1
ATOM 696 C C . ASP A 1 98 ? -32.511 6.125 -1.261 1.00 21.16 98 ASP A C 1
ATOM 697 O O . ASP A 1 98 ? -33.669 5.767 -1.062 1.00 21.15 98 ASP A O 1
ATOM 702 N N . TYR A 1 99 ? -31.929 7.102 -0.574 1.00 22.75 99 TYR A N 1
ATOM 703 C CA . TYR A 1 99 ? -32.612 7.805 0.509 1.00 18.77 99 TYR A CA 1
ATOM 704 C C . TYR A 1 99 ? -33.106 9.187 0.090 1.00 20.80 99 TYR A C 1
ATOM 705 O O . TYR A 1 99 ? -34.023 9.745 0.696 1.00 19.85 99 TYR A O 1
ATOM 714 N N . TRP A 1 100 ? -32.460 9.738 -0.933 1.00 18.75 100 TRP A N 1
ATOM 715 C CA . TRP A 1 100 ? -32.652 11.121 -1.360 1.00 19.91 100 TRP A CA 1
ATOM 716 C C . TRP A 1 100 ? -32.687 11.113 -2.885 1.00 21.38 100 TRP A C 1
ATOM 717 O O . TRP A 1 100 ? -31.683 11.385 -3.537 1.00 19.57 100 TRP A O 1
ATOM 728 N N . PRO A 1 101 ? -33.843 10.745 -3.455 1.00 20.86 101 PRO A N 1
ATOM 729 C CA . PRO A 1 101 ? -33.991 10.443 -4.891 1.00 19.84 101 PRO A CA 1
ATOM 730 C C . PRO A 1 101 ? -33.577 11.590 -5.794 1.00 15.38 101 PRO A C 1
ATOM 731 O O . PRO A 1 101 ? -32.902 11.363 -6.801 1.00 17.47 101 PRO A O 1
ATOM 735 N N . GLU A 1 102 ? -33.958 12.809 -5.421 1.00 15.96 102 GLU A N 1
ATOM 736 C CA . GLU A 1 102 ? -33.617 13.995 -6.203 1.00 21.57 102 GLU A CA 1
ATOM 737 C C . GLU A 1 102 ? -32.111 14.172 -6.366 1.00 18.37 102 GLU A C 1
ATOM 738 O O . GLU A 1 102 ? -31.649 14.834 -7.301 1.00 15.20 102 GLU A O 1
ATOM 744 N N . PHE A 1 103 ? -31.343 13.562 -5.469 1.00 15.46 103 PHE A N 1
ATOM 745 C CA . PHE A 1 103 ? -29.893 13.689 -5.519 1.00 17.70 103 PHE A CA 1
ATOM 746 C C . PHE A 1 103 ? -29.314 12.998 -6.752 1.00 19.72 103 PHE A C 1
ATOM 747 O O . PHE A 1 103 ? -28.185 13.274 -7.150 1.00 16.17 103 PHE A O 1
ATOM 755 N N . ALA A 1 104 ? -30.089 12.099 -7.355 1.00 17.96 104 ALA A N 1
ATOM 756 C CA . ALA A 1 104 ? -29.602 11.342 -8.510 1.00 16.54 104 ALA A CA 1
ATOM 757 C C . ALA A 1 104 ? -29.377 12.216 -9.755 1.00 19.08 104 ALA A C 1
ATOM 758 O O . ALA A 1 104 ? -28.714 11.799 -10.709 1.00 20.37 104 ALA A O 1
ATOM 760 N N . ALA A 1 105 ? -29.921 13.428 -9.734 1.00 18.04 105 ALA A N 1
ATOM 761 C CA . ALA A 1 105 ? -29.805 14.351 -10.854 1.00 17.38 105 ALA A CA 1
ATOM 762 C C . ALA A 1 105 ? -28.349 14.722 -11.147 1.00 24.39 105 ALA A C 1
ATOM 763 O O . ALA A 1 105 ? -27.480 14.625 -10.273 1.00 17.36 105 ALA A O 1
ATOM 765 N N . ALA A 1 106 ? -28.103 15.134 -12.391 1.00 21.34 106 ALA A N 1
ATOM 766 C CA . ALA A 1 106 ? -26.833 15.729 -12.806 1.00 18.82 106 ALA A CA 1
ATOM 767 C C . ALA A 1 106 ? -25.605 14.892 -12.425 1.00 18.94 106 ALA A C 1
ATOM 768 O O . ALA A 1 106 ? -24.686 15.384 -11.772 1.00 17.33 106 ALA A O 1
ATOM 770 N N . GLY A 1 107 ? -25.599 13.626 -12.827 1.00 18.86 107 GLY A N 1
ATOM 771 C CA . GLY A 1 107 ? -24.412 12.797 -12.714 1.00 20.73 107 GLY A CA 1
ATOM 772 C C . GLY A 1 107 ? -24.120 12.149 -11.365 1.00 22.07 107 GLY A C 1
ATOM 773 O O . GLY A 1 107 ? -23.032 11.593 -11.173 1.00 16.99 107 GLY A O 1
ATOM 774 N N . LYS A 1 108 ? -25.070 12.201 -10.431 1.00 17.67 108 LYS A N 1
ATOM 775 C CA . LYS A 1 108 ? -24.792 11.737 -9.075 1.00 20.20 108 LYS A CA 1
ATOM 776 C C . LYS A 1 108 ? -25.595 10.496 -8.660 1.00 22.81 108 LYS A C 1
ATOM 777 O O . LYS A 1 108 ? -25.719 10.205 -7.462 1.00 19.31 108 LYS A O 1
ATOM 783 N N . LYS A 1 109 ? -26.125 9.759 -9.636 1.00 20.36 109 LYS A N 1
ATOM 784 C CA . LYS A 1 109 ? -26.995 8.616 -9.335 1.00 24.79 109 LYS A CA 1
ATOM 785 C C . LYS A 1 109 ? -26.251 7.462 -8.665 1.00 18.46 109 LYS A C 1
ATOM 786 O O . LYS A 1 109 ? -26.873 6.581 -8.094 1.00 21.56 109 LYS A O 1
ATOM 792 N N . ASP A 1 110 ? -24.925 7.450 -8.735 1.00 21.03 110 ASP A N 1
ATOM 793 C CA . ASP A 1 110 ? -24.194 6.334 -8.141 1.00 26.07 110 ASP A CA 1
ATOM 794 C C . ASP A 1 110 ? -23.318 6.731 -6.955 1.00 20.23 110 ASP A C 1
ATOM 795 O O . ASP A 1 110 ? -22.671 5.879 -6.358 1.00 18.86 110 ASP A O 1
ATOM 800 N N . VAL A 1 111 ? -23.333 8.011 -6.598 1.00 17.82 111 VAL A N 1
ATOM 801 C CA . VAL A 1 111 ? -22.621 8.485 -5.408 1.00 14.53 111 VAL A CA 1
ATOM 802 C C . VAL A 1 111 ? -23.121 7.794 -4.139 1.00 14.02 111 VAL A C 1
ATOM 803 O O . VAL A 1 111 ? -24.317 7.810 -3.853 1.00 18.47 111 VAL A O 1
ATOM 807 N N . THR A 1 112 ? -22.207 7.202 -3.375 1.00 14.61 112 THR A N 1
ATOM 808 C CA . THR A 1 112 ? -22.564 6.524 -2.129 1.00 13.87 112 THR A CA 1
ATOM 809 C C . THR A 1 112 ? -22.511 7.456 -0.913 1.00 13.04 112 THR A C 1
ATOM 810 O O . THR A 1 112 ? -21.922 8.533 -0.974 1.00 13.19 112 THR A O 1
ATOM 814 N N . VAL A 1 113 ? -23.132 7.041 0.186 1.00 13.89 113 VAL A N 1
ATOM 815 C CA . VAL A 1 113 ? -23.147 7.856 1.401 1.00 12.22 113 VAL A CA 1
ATOM 816 C C . VAL A 1 113 ? -21.726 8.057 1.933 1.00 12.57 113 VAL A C 1
ATOM 817 O O . VAL A 1 113 ? -21.358 9.158 2.344 1.00 14.72 113 VAL A O 1
ATOM 821 N N . ALA A 1 114 ? -20.912 7.007 1.863 1.00 15.88 114 ALA A N 1
ATOM 822 C CA . ALA A 1 114 ? -19.512 7.090 2.276 1.00 16.50 114 ALA A CA 1
ATOM 823 C C . ALA A 1 114 ? -18.738 8.132 1.458 1.00 15.88 114 ALA A C 1
ATOM 824 O O . ALA A 1 114 ? -17.920 8.869 2.007 1.00 12.88 114 ALA A O 1
ATOM 826 N N . GLN A 1 115 ? -19.014 8.211 0.157 1.00 14.50 115 GLN A N 1
ATOM 827 C CA . GLN A 1 115 ? -18.369 9.214 -0.698 1.00 12.88 115 GLN A CA 1
ATOM 828 C C . GLN A 1 115 ? -18.841 10.642 -0.397 1.00 14.09 115 GLN A C 1
ATOM 829 O O . GLN A 1 115 ? -18.042 11.578 -0.385 1.00 13.07 115 GLN A O 1
ATOM 835 N N . LEU A 1 116 ? -20.143 10.807 -0.182 1.00 10.98 116 LEU A N 1
ATOM 836 C CA . LEU A 1 116 ? -20.701 12.097 0.210 1.00 14.05 116 LEU A CA 1
ATOM 837 C C . LEU A 1 116 ? -20.064 12.594 1.516 1.00 14.48 116 LEU A C 1
ATOM 838 O O . LEU A 1 116 ? -19.700 13.764 1.638 1.00 13.00 116 LEU A O 1
ATOM 843 N N . LEU A 1 117 ? -19.929 11.697 2.487 1.00 14.62 117 LEU A N 1
ATOM 844 C CA . LEU A 1 117 ? -19.413 12.074 3.805 1.00 17.87 117 LEU A CA 1
ATOM 845 C C . LEU A 1 117 ? -17.907 12.287 3.838 1.00 18.68 117 LEU A C 1
ATOM 846 O O . LEU A 1 117 ? -17.403 12.859 4.801 1.00 13.66 117 LEU A O 1
ATOM 851 N N . SER A 1 118 ? -17.201 11.837 2.797 1.00 14.39 118 SER A N 1
ATOM 852 C CA . SER A 1 118 ? -15.752 12.029 2.715 1.00 15.82 118 SER A CA 1
ATOM 853 C C . SER A 1 118 ? -15.365 13.077 1.677 1.00 12.73 118 SER A C 1
ATOM 854 O O . SER A 1 118 ? -14.223 13.098 1.208 1.00 13.76 118 SER A O 1
ATOM 857 N N . HIS A 1 119 ? -16.310 13.957 1.350 1.00 16.11 119 HIS A N 1
ATOM 858 C CA . HIS A 1 119 ? -16.066 15.109 0.480 1.00 13.17 119 HIS A CA 1
ATOM 859 C C . HIS A 1 119 ? -15.648 14.667 -0.918 1.00 14.23 119 HIS A C 1
ATOM 860 O O . HIS A 1 119 ? -14.871 15.345 -1.579 1.00 14.23 119 HIS A O 1
ATOM 867 N N . GLN A 1 120 ? -16.176 13.531 -1.362 1.00 13.19 120 GLN A N 1
ATOM 868 C CA . GLN A 1 120 ? -15.870 13.016 -2.695 1.00 13.04 120 GLN A CA 1
ATOM 869 C C . GLN A 1 120 ? -17.040 13.096 -3.676 1.00 15.52 120 GLN A C 1
ATOM 870 O O . GLN A 1 120 ? -16.974 12.509 -4.748 1.00 16.85 120 GLN A O 1
ATOM 876 N N . ALA A 1 121 ? -18.120 13.780 -3.304 1.00 14.72 121 ALA A N 1
ATOM 877 C CA . ALA A 1 121 ? -19.263 13.916 -4.205 1.00 20.46 121 ALA A CA 1
ATOM 878 C C . ALA A 1 121 ? -19.044 15.030 -5.227 1.00 22.20 121 ALA A C 1
ATOM 879 O O . ALA A 1 121 ? -19.746 15.101 -6.229 1.00 20.88 121 ALA A O 1
ATOM 881 N N . GLY A 1 122 ? -18.094 15.919 -4.954 1.00 24.64 122 GLY A N 1
ATOM 882 C CA . GLY A 1 122 ? -17.749 16.959 -5.905 1.00 20.06 122 GLY A CA 1
ATOM 883 C C . GLY A 1 122 ? -18.676 18.159 -5.937 1.00 18.61 122 GLY A C 1
ATOM 884 O O . GLY A 1 122 ? -18.659 18.927 -6.891 1.00 20.03 122 GLY A O 1
ATOM 885 N N . ILE A 1 123 ? -19.498 18.337 -4.913 1.00 19.35 123 ILE A N 1
ATOM 886 C CA . ILE A 1 123 ? -20.339 19.532 -4.860 1.00 18.13 123 ILE A CA 1
ATOM 887 C C . ILE A 1 123 ? -19.885 20.418 -3.707 1.00 22.99 123 ILE A C 1
ATOM 888 O O . ILE A 1 123 ? -20.647 20.724 -2.777 1.00 21.23 123 ILE A O 1
ATOM 893 N N . CYS A 1 124 ? -18.620 20.815 -3.790 1.00 17.99 124 CYS A N 1
ATOM 894 C CA . CYS A 1 124 ? -17.899 21.440 -2.686 1.00 19.85 124 CYS A CA 1
ATOM 895 C C . CYS A 1 124 ? -18.525 22.761 -2.219 1.00 22.88 124 CYS A C 1
ATOM 896 O O . CYS A 1 124 ? -18.320 23.188 -1.076 1.00 20.24 124 CYS A O 1
ATOM 899 N N . GLY A 1 125 ? -19.289 23.392 -3.106 1.00 21.37 125 GLY A N 1
ATOM 900 C CA . GLY A 1 125 ? -20.008 24.615 -2.792 1.00 16.54 125 GLY A CA 1
ATOM 901 C C . GLY A 1 125 ? -21.026 24.902 -3.886 1.00 21.84 125 GLY A C 1
ATOM 902 O O . GLY A 1 125 ? -20.956 24.313 -4.964 1.00 18.95 125 GLY A O 1
ATOM 903 N N . PRO A 1 126 ? -21.978 25.809 -3.622 1.00 18.41 126 PRO A N 1
ATOM 904 C CA . PRO A 1 126 ? -23.013 26.123 -4.618 1.00 17.06 126 PRO A CA 1
ATOM 905 C C . PRO A 1 126 ? -22.395 26.785 -5.838 1.00 21.58 126 PRO A C 1
ATOM 906 O O . PRO A 1 126 ? -21.504 27.609 -5.677 1.00 19.83 126 PRO A O 1
ATOM 910 N N . ARG A 1 127 ? -22.851 26.435 -7.033 1.00 23.14 127 ARG A N 1
ATOM 911 C CA . ARG A 1 127 ? -22.270 27.014 -8.235 1.00 26.48 127 ARG A CA 1
ATOM 912 C C . ARG A 1 127 ? -22.646 28.487 -8.375 1.00 30.52 127 ARG A C 1
ATOM 913 O O . ARG A 1 127 ? -21.846 29.305 -8.830 1.00 35.68 127 ARG A O 1
ATOM 921 N N . GLU A 1 128 ? -23.854 28.834 -7.957 1.00 32.28 128 GLU A N 1
ATOM 922 C CA . GLU A 1 128 ? -24.304 30.211 -8.081 1.00 38.80 128 GLU A CA 1
ATOM 923 C C . GLU A 1 128 ? -24.146 30.979 -6.775 1.00 36.21 128 GLU A C 1
ATOM 924 O O . GLU A 1 128 ? -24.142 30.395 -5.688 1.00 35.06 128 GLU A O 1
ATOM 930 N N . ARG A 1 129 ? -24.014 32.295 -6.900 1.00 35.90 129 ARG A N 1
ATOM 931 C CA . ARG A 1 129 ? -23.829 33.173 -5.757 1.00 42.25 129 ARG A CA 1
ATOM 932 C C . ARG A 1 129 ? -25.032 33.098 -4.825 1.00 41.86 129 ARG A C 1
ATOM 933 O O . ARG A 1 129 ? -26.168 33.270 -5.257 1.00 43.06 129 ARG A O 1
ATOM 941 N N . VAL A 1 130 ? -24.777 32.860 -3.542 1.00 37.76 130 VAL A N 1
ATOM 942 C CA . VAL A 1 130 ? -25.857 32.744 -2.569 1.00 43.47 130 VAL A CA 1
ATOM 943 C C . VAL A 1 130 ? -25.755 33.805 -1.472 1.00 44.41 130 VAL A C 1
ATOM 944 O O . VAL A 1 130 ? -24.663 34.243 -1.110 1.00 44.80 130 VAL A O 1
ATOM 948 N N . GLU A 1 131 ? -26.911 34.226 -0.967 1.00 41.59 131 GLU A N 1
ATOM 949 C CA . GLU A 1 131 ? -26.977 35.112 0.187 1.00 48.27 131 GLU A CA 1
ATOM 950 C C . GLU A 1 131 ? -26.989 34.263 1.462 1.00 46.18 131 GLU A C 1
ATOM 951 O O . GLU A 1 131 ? -27.194 33.053 1.398 1.00 40.12 131 GLU A O 1
ATOM 965 N N . ALA A 1 133 ? -29.253 34.475 3.763 1.00 38.26 133 ALA A N 1
ATOM 966 C CA . ALA A 1 133 ? -30.647 34.067 3.876 1.00 42.48 133 ALA A CA 1
ATOM 967 C C . ALA A 1 133 ? -30.869 32.760 3.132 1.00 38.67 133 ALA A C 1
ATOM 968 O O . ALA A 1 133 ? -31.665 31.925 3.558 1.00 41.27 133 ALA A O 1
ATOM 970 N N . ASP A 1 134 ? -30.154 32.587 2.022 1.00 38.38 134 ASP A N 1
ATOM 971 C CA . ASP A 1 134 ? -30.231 31.356 1.248 1.00 40.39 134 ASP A CA 1
ATOM 972 C C . ASP A 1 134 ? -29.722 30.192 2.084 1.00 34.30 134 ASP A C 1
ATOM 973 O O . ASP A 1 134 ? -30.288 29.100 2.064 1.00 28.08 134 ASP A O 1
ATOM 978 N N . LEU A 1 135 ? -28.659 30.445 2.837 1.00 31.04 135 LEU A N 1
ATOM 979 C CA . LEU A 1 135 ? -28.115 29.446 3.746 1.00 31.96 135 LEU A CA 1
ATOM 980 C C . LEU A 1 135 ? -29.147 29.032 4.786 1.00 32.06 135 LEU A C 1
ATOM 981 O O . LEU A 1 135 ? -29.203 27.863 5.185 1.00 28.06 135 LEU A O 1
ATOM 986 N N . TYR A 1 136 ? -29.978 29.982 5.208 1.00 24.02 136 TYR A N 1
ATOM 987 C CA . TYR A 1 136 ? -30.928 29.684 6.283 1.00 27.68 136 TYR A CA 1
ATOM 988 C C . TYR A 1 136 ? -32.163 28.914 5.793 1.00 30.27 136 TYR A C 1
ATOM 989 O O . TYR A 1 136 ? -32.897 28.343 6.594 1.00 27.47 136 TYR A O 1
ATOM 998 N N . ASP A 1 137 ? -32.381 28.876 4.482 1.00 27.08 137 ASP A N 1
ATOM 999 C CA . ASP A 1 137 ? -33.515 28.135 3.933 1.00 29.55 137 ASP A CA 1
ATOM 1000 C C . ASP A 1 137 ? -33.087 26.712 3.581 1.00 24.00 137 ASP A C 1
ATOM 1001 O O . ASP A 1 137 ? -32.584 26.454 2.482 1.00 21.86 137 ASP A O 1
ATOM 1006 N N . TRP A 1 138 ? -33.318 25.791 4.513 1.00 23.28 138 TRP A N 1
ATOM 1007 C CA . TRP A 1 138 ? -32.787 24.429 4.430 1.00 23.77 138 TRP A CA 1
ATOM 1008 C C . TRP A 1 138 ? -33.185 23.665 3.163 1.00 23.32 138 TRP A C 1
ATOM 1009 O O . TRP A 1 138 ? -32.326 23.169 2.413 1.00 19.78 138 TRP A O 1
ATOM 1020 N N . ASP A 1 139 ? -34.488 23.553 2.943 1.00 24.43 139 ASP A N 1
ATOM 1021 C CA . ASP A 1 139 ? -35.015 22.753 1.842 1.00 24.91 139 ASP A CA 1
ATOM 1022 C C . ASP A 1 139 ? -34.604 23.313 0.485 1.00 20.95 139 ASP A C 1
ATOM 1023 O O . ASP A 1 139 ? -34.359 22.564 -0.460 1.00 20.01 139 ASP A O 1
ATOM 1028 N N . LYS A 1 140 ? -34.540 24.635 0.396 1.00 21.08 140 LYS A N 1
ATOM 1029 C CA . LYS A 1 140 ? -34.177 25.301 -0.848 1.00 24.75 140 LYS A CA 1
ATOM 1030 C C . LYS A 1 140 ? -32.694 25.078 -1.187 1.00 24.04 140 LYS A C 1
ATOM 1031 O O . LYS A 1 140 ? -32.339 24.746 -2.327 1.00 20.87 140 LYS A O 1
ATOM 1037 N N . LEU A 1 141 ? -31.829 25.254 -0.191 1.00 20.96 141 LEU A N 1
ATOM 1038 C CA . LEU A 1 141 ? -30.405 25.008 -0.385 1.00 19.75 141 LEU A CA 1
ATOM 1039 C C . LEU A 1 141 ? -30.143 23.548 -0.767 1.00 20.96 141 LEU A C 1
ATOM 1040 O O . LEU A 1 141 ? -29.360 23.268 -1.680 1.00 17.10 141 LEU A O 1
ATOM 1045 N N . CYS A 1 142 ? -30.819 22.632 -0.074 1.00 17.55 142 CYS A N 1
ATOM 1046 C CA . CYS A 1 142 ? -30.682 21.205 -0.351 1.00 17.90 142 CYS A CA 1
ATOM 1047 C C . CYS A 1 142 ? -31.159 20.855 -1.767 1.00 19.19 142 CYS A C 1
ATOM 1048 O O . CYS A 1 142 ? -30.528 20.037 -2.452 1.00 19.49 142 CYS A O 1
ATOM 1051 N N . ALA A 1 143 ? -32.275 21.454 -2.189 1.00 18.82 143 ALA A N 1
ATOM 1052 C CA . ALA A 1 143 ? -32.802 21.231 -3.542 1.00 21.80 143 ALA A CA 1
ATOM 1053 C C . ALA A 1 143 ? -31.788 21.702 -4.570 1.00 20.63 143 ALA A C 1
ATOM 1054 O O . ALA A 1 143 ? -31.506 21.002 -5.535 1.00 18.72 143 ALA A O 1
ATOM 1064 N N . LEU A 1 145 ? -28.473 21.991 -4.162 1.00 17.63 145 LEU A N 1
ATOM 1065 C CA . LEU A 1 145 ? -27.310 21.100 -4.170 1.00 16.26 145 LEU A CA 1
ATOM 1066 C C . LEU A 1 145 ? -27.588 19.773 -4.865 1.00 19.34 145 LEU A C 1
ATOM 1067 O O . LEU A 1 145 ? -26.729 19.272 -5.585 1.00 15.35 145 LEU A O 1
ATOM 1072 N N . ALA A 1 146 ? -28.769 19.195 -4.647 1.00 17.45 146 ALA A N 1
ATOM 1073 C CA . ALA A 1 146 ? -29.105 17.927 -5.304 1.00 16.61 146 ALA A CA 1
ATOM 1074 C C . ALA A 1 146 ? -29.128 18.069 -6.827 1.00 16.99 146 ALA A C 1
ATOM 1075 O O . ALA A 1 146 ? -28.824 17.124 -7.553 1.00 15.23 146 ALA A O 1
ATOM 1077 N N . ALA A 1 147 ? -29.450 19.262 -7.310 1.00 15.80 147 ALA A N 1
ATOM 1078 C CA . ALA A 1 147 ? -29.579 19.483 -8.745 1.00 20.35 147 ALA A CA 1
ATOM 1079 C C . ALA A 1 147 ? -28.234 19.819 -9.410 1.00 20.29 147 ALA A C 1
ATOM 1080 O O . ALA A 1 147 ? -28.139 19.914 -10.627 1.00 21.28 147 ALA A O 1
ATOM 1082 N N . GLN A 1 148 ? -27.193 19.966 -8.603 1.00 20.81 148 GLN A N 1
ATOM 1083 C CA . GLN A 1 148 ? -25.931 20.517 -9.074 1.00 19.36 148 GLN A CA 1
ATOM 1084 C C . GLN A 1 148 ? -24.998 19.506 -9.724 1.00 17.43 148 GLN A C 1
ATOM 1085 O O . GLN A 1 148 ? -24.852 18.377 -9.259 1.00 16.28 148 GLN A O 1
ATOM 1091 N N . TRP A 1 149 ? -24.361 19.943 -10.805 1.00 17.06 149 TRP A N 1
ATOM 1092 C CA . TRP A 1 149 ? -23.331 19.174 -11.499 1.00 13.80 149 TRP A CA 1
ATOM 1093 C C . TRP A 1 149 ? -22.000 19.271 -10.747 1.00 12.29 149 TRP A C 1
ATOM 1094 O O . TRP A 1 149 ? -21.533 20.370 -10.457 1.00 13.47 149 TRP A O 1
ATOM 1105 N N . PRO A 1 150 ? -21.392 18.122 -10.422 1.00 12.85 150 PRO A N 1
ATOM 1106 C CA . PRO A 1 150 ? -20.141 18.079 -9.652 1.00 12.73 150 PRO A CA 1
ATOM 1107 C C . PRO A 1 150 ? -18.964 18.754 -10.358 1.00 16.66 150 PRO A C 1
ATOM 1108 O O . PRO A 1 150 ? -18.886 18.741 -11.594 1.00 16.92 150 PRO A O 1
ATOM 1112 N N . PHE A 1 151 ? -18.049 19.312 -9.577 1.00 13.76 151 PHE A N 1
ATOM 1113 C CA . PHE A 1 151 ? -16.854 19.962 -10.116 1.00 15.41 151 PHE A CA 1
ATOM 1114 C C . PHE A 1 151 ? -15.838 18.955 -10.623 1.00 12.68 151 PHE A C 1
ATOM 1115 O O . PHE A 1 151 ? -15.040 19.258 -11.498 1.00 14.52 151 PHE A O 1
ATOM 1123 N N . PHE A 1 152 ? -15.840 17.765 -10.037 1.00 15.31 152 PHE A N 1
ATOM 1124 C CA . PHE A 1 152 ? -14.982 16.685 -10.501 1.00 11.47 152 PHE A CA 1
ATOM 1125 C C . PHE A 1 152 ? -15.788 15.395 -10.465 1.00 13.31 152 PHE A C 1
ATOM 1126 O O . PHE A 1 152 ? -16.873 15.355 -9.888 1.00 14.83 152 PHE A O 1
ATOM 1134 N N . GLU A 1 153 ? -15.283 14.353 -11.110 1.00 11.13 153 GLU A N 1
ATOM 1135 C CA . GLU A 1 153 ? -15.976 13.074 -11.105 1.00 14.32 153 GLU A CA 1
ATOM 1136 C C . GLU A 1 153 ? -16.038 12.498 -9.684 1.00 16.14 153 GLU A C 1
ATOM 1137 O O . GLU A 1 153 ? -15.010 12.352 -9.033 1.00 18.50 153 GLU A O 1
ATOM 1143 N N . PRO A 1 154 ? -17.247 12.171 -9.203 1.00 23.20 154 PRO A N 1
ATOM 1144 C CA . PRO A 1 154 ? -17.400 11.696 -7.822 1.00 15.78 154 PRO A CA 1
ATOM 1145 C C . PRO A 1 154 ? -16.553 10.461 -7.530 1.00 18.10 154 PRO A C 1
ATOM 1146 O O . PRO A 1 154 ? -16.485 9.561 -8.366 1.00 18.79 154 PRO A O 1
ATOM 1150 N N . GLY A 1 155 ? -15.896 10.436 -6.373 1.00 17.07 155 GLY A N 1
ATOM 1151 C CA . GLY A 1 155 ? -15.066 9.306 -5.986 1.00 14.91 155 GLY A CA 1
ATOM 1152 C C . GLY A 1 155 ? -13.633 9.337 -6.498 1.00 22.94 155 GLY A C 1
ATOM 1153 O O . GLY A 1 155 ? -12.824 8.497 -6.109 1.00 20.51 155 GLY A O 1
ATOM 1154 N N . THR A 1 156 ? -13.297 10.311 -7.345 1.00 18.09 156 THR A N 1
ATOM 1155 C CA . THR A 1 156 ? -11.954 10.370 -7.935 1.00 21.14 156 THR A CA 1
ATOM 1156 C C . THR A 1 156 ? -11.074 11.438 -7.298 1.00 21.52 156 THR A C 1
ATOM 1157 O O . THR A 1 156 ? -9.898 11.554 -7.628 1.00 19.46 156 THR A O 1
ATOM 1161 N N . ALA A 1 157 ? -11.657 12.221 -6.398 1.00 15.81 157 ALA A N 1
ATOM 1162 C CA . ALA A 1 157 ? -10.941 13.280 -5.692 1.00 20.38 157 ALA A CA 1
ATOM 1163 C C . ALA A 1 157 ? -11.745 13.676 -4.469 1.00 17.64 157 ALA A C 1
ATOM 1164 O O . ALA A 1 157 ? -12.910 13.315 -4.362 1.00 15.21 157 ALA A O 1
ATOM 1166 N N . ASN A 1 158 ? -11.117 14.402 -3.550 1.00 17.17 158 ASN A N 1
ATOM 1167 C CA . ASN A 1 158 ? -11.839 15.004 -2.440 1.00 17.63 158 ASN A CA 1
ATOM 1168 C C . ASN A 1 158 ? -11.652 16.511 -2.468 1.00 20.34 158 ASN A C 1
ATOM 1169 O O . ASN A 1 158 ? -10.570 17.009 -2.784 1.00 21.27 158 ASN A O 1
ATOM 1174 N N . GLY A 1 159 ? -12.737 17.227 -2.208 1.00 18.17 159 GLY A N 1
ATOM 1175 C CA . GLY A 1 159 ? -12.719 18.674 -2.152 1.00 17.40 159 GLY A CA 1
ATOM 1176 C C . GLY A 1 159 ? -13.611 19.086 -0.996 1.00 19.70 159 GLY A C 1
ATOM 1177 O O . GLY A 1 159 ? -14.825 18.928 -1.055 1.00 15.95 159 GLY A O 1
ATOM 1178 N N . TYR A 1 160 ? -12.998 19.620 0.052 1.00 20.75 160 TYR A N 1
ATOM 1179 C CA . TYR A 1 160 ? -13.701 20.011 1.274 1.00 19.39 160 TYR A CA 1
ATOM 1180 C C . TYR A 1 160 ? -15.002 20.773 1.013 1.00 14.43 160 TYR A C 1
ATOM 1181 O O . TYR A 1 160 ? -14.995 21.855 0.436 1.00 17.01 160 TYR A O 1
ATOM 1190 N N . HIS A 1 161 ? -16.119 20.178 1.418 1.00 18.02 161 HIS A N 1
ATOM 1191 C CA . HIS A 1 161 ? -17.426 20.814 1.305 1.00 16.92 161 HIS A CA 1
ATOM 1192 C C . HIS A 1 161 ? -17.569 21.792 2.475 1.00 19.13 161 HIS A C 1
ATOM 1193 O O . HIS A 1 161 ? -18.290 21.545 3.444 1.00 17.02 161 HIS A O 1
ATOM 1200 N N . ALA A 1 162 ? -16.845 22.903 2.360 1.00 20.09 162 ALA A N 1
ATOM 1201 C CA . ALA A 1 162 ? -16.536 23.800 3.476 1.00 22.21 162 ALA A CA 1
ATOM 1202 C C . ALA A 1 162 ? -17.733 24.310 4.274 1.00 25.75 162 ALA A C 1
ATOM 1203 O O . ALA A 1 162 ? -17.646 24.471 5.493 1.00 27.68 162 ALA A O 1
ATOM 1205 N N . VAL A 1 163 ? -18.835 24.598 3.594 1.00 22.73 163 VAL A N 1
ATOM 1206 C CA . VAL A 1 163 ? -19.998 25.145 4.281 1.00 20.82 163 VAL A CA 1
ATOM 1207 C C . VAL A 1 163 ? -21.195 24.208 4.157 1.00 20.84 163 VAL A C 1
ATOM 1208 O O . VAL A 1 163 ? -21.949 24.026 5.113 1.00 22.11 163 VAL A O 1
ATOM 1212 N N . VAL A 1 164 ? -21.367 23.615 2.980 1.00 22.80 164 VAL A N 1
ATOM 1213 C CA . VAL A 1 164 ? -22.577 22.855 2.680 1.00 19.53 164 VAL A CA 1
ATOM 1214 C C . VAL A 1 164 ? -22.547 21.402 3.168 1.00 17.35 164 VAL A C 1
ATOM 1215 O O . VAL A 1 164 ? -23.543 20.693 3.030 1.00 21.34 164 VAL A O 1
ATOM 1219 N N . PHE A 1 165 ? -21.425 20.954 3.733 1.00 20.37 165 PHE A N 1
ATOM 1220 C CA . PHE A 1 165 ? -21.315 19.572 4.250 1.00 18.47 165 PHE A CA 1
ATOM 1221 C C . PHE A 1 165 ? -22.468 19.218 5.196 1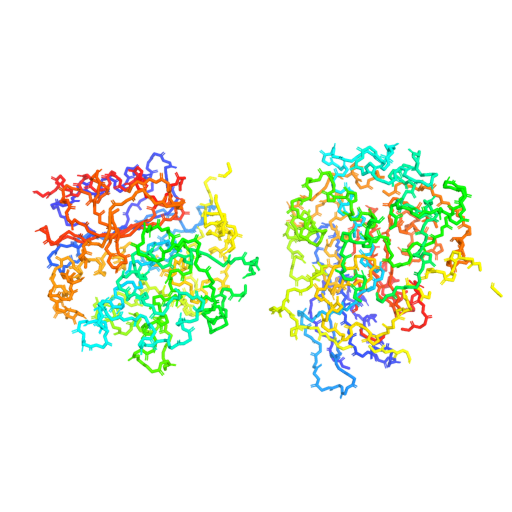.00 15.20 165 PHE A C 1
ATOM 1222 O O . PHE A 1 165 ? -23.053 18.131 5.113 1.00 18.99 165 PHE A O 1
ATOM 1230 N N . GLY A 1 166 ? -22.777 20.148 6.097 1.00 17.14 166 GLY A N 1
ATOM 1231 C CA . GLY A 1 166 ? -23.818 19.955 7.085 1.00 17.08 166 GLY A CA 1
ATOM 1232 C C . GLY A 1 166 ? -25.185 19.755 6.464 1.00 20.55 166 GLY A C 1
ATOM 1233 O O . GLY A 1 166 ? -25.986 18.959 6.956 1.00 16.09 166 GLY A O 1
ATOM 1234 N N . HIS A 1 167 ? -25.447 20.463 5.366 1.00 15.53 167 HIS A N 1
ATOM 1235 C CA . HIS A 1 167 ? -26.718 20.336 4.666 1.00 13.53 167 HIS A CA 1
ATOM 1236 C C . HIS A 1 167 ? -26.887 18.993 3.953 1.00 23.02 167 HIS A C 1
ATOM 1237 O O . HIS A 1 167 ? -27.965 18.403 4.004 1.00 21.05 167 HIS A O 1
ATOM 1244 N N . ILE A 1 168 ? -25.850 18.515 3.269 1.00 18.48 168 ILE A N 1
ATOM 1245 C CA . ILE A 1 168 ? -25.995 17.270 2.518 1.00 21.27 168 ILE A CA 1
ATOM 1246 C C . ILE A 1 168 ? -25.990 16.058 3.464 1.00 17.37 168 ILE A C 1
ATOM 1247 O O . ILE A 1 168 ? -26.844 15.144 3.345 1.00 18.36 168 ILE A O 1
ATOM 1252 N N . ALA A 1 169 ? -25.055 16.063 4.416 1.00 15.90 169 ALA A N 1
ATOM 1253 C CA . ALA A 1 169 ? -25.025 15.017 5.438 1.00 24.10 169 ALA A CA 1
ATOM 1254 C C . ALA A 1 169 ? -26.350 14.996 6.204 1.00 16.87 169 ALA A C 1
ATOM 1255 O O . ALA A 1 169 ? -27.015 13.950 6.353 1.00 17.31 169 ALA A O 1
ATOM 1257 N N . GLY A 1 170 ? -26.745 16.187 6.637 1.00 17.04 170 GLY A N 1
ATOM 1258 C CA . GLY A 1 170 ? -27.949 16.377 7.422 1.00 21.45 170 GLY A CA 1
ATOM 1259 C C . GLY A 1 170 ? -29.208 15.979 6.680 1.00 18.85 170 GLY A C 1
ATOM 1260 O O . GLY A 1 170 ? -30.142 15.458 7.280 1.00 17.00 170 GLY A O 1
ATOM 1261 N N . GLU A 1 171 ? -29.247 16.232 5.376 1.00 16.70 171 GLU A N 1
ATOM 1262 C CA . GLU A 1 171 ? -30.433 15.904 4.604 1.00 16.36 171 GLU A CA 1
ATOM 1263 C C . GLU A 1 171 ? -30.547 14.397 4.448 1.00 17.94 1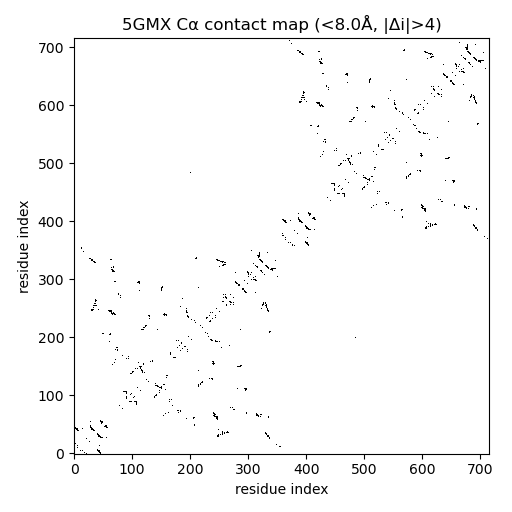71 GLU A C 1
ATOM 1264 O O . GLU A 1 171 ? -31.658 13.853 4.444 1.00 15.63 171 GLU A O 1
ATOM 1270 N N . VAL A 1 172 ? -29.415 13.709 4.334 1.00 13.39 172 VAL A N 1
ATOM 1271 C CA . VAL A 1 172 ? -29.506 12.247 4.361 1.00 13.98 172 VAL A CA 1
ATOM 1272 C C . VAL A 1 172 ? -30.115 11.770 5.691 1.00 18.18 172 VAL A C 1
ATOM 1273 O O . VAL A 1 172 ? -31.078 10.949 5.724 1.00 13.88 172 VAL A O 1
ATOM 1277 N N . ALA A 1 173 ? -29.582 12.337 6.776 1.00 16.96 173 ALA A N 1
ATOM 1278 C CA . ALA A 1 173 ? -30.079 12.030 8.118 1.00 16.34 173 ALA A CA 1
ATOM 1279 C C . ALA A 1 173 ? -31.582 12.269 8.268 1.00 18.31 173 ALA A C 1
ATOM 1280 O O . ALA A 1 173 ? -32.284 11.453 8.866 1.00 17.44 173 ALA A O 1
ATOM 1282 N N . ARG A 1 174 ? -32.060 13.385 7.724 1.00 15.65 174 ARG A N 1
ATOM 1283 C CA . ARG A 1 174 ? -33.462 13.756 7.813 1.00 16.87 174 ARG A CA 1
ATOM 1284 C C . ARG A 1 174 ? -34.313 12.829 6.972 1.00 16.22 174 ARG A C 1
ATOM 1285 O O . ARG A 1 174 ? -35.425 12.487 7.367 1.00 18.65 174 ARG A O 1
ATOM 1293 N N . ARG A 1 175 ? -33.799 12.430 5.810 1.00 16.02 175 ARG A N 1
ATOM 1294 C CA . ARG A 1 175 ? -34.579 11.574 4.919 1.00 18.87 175 ARG A CA 1
ATOM 1295 C C . ARG A 1 175 ? -34.809 10.193 5.508 1.00 22.51 175 ARG A C 1
ATOM 1296 O O . ARG A 1 175 ? -35.904 9.641 5.358 1.00 20.23 175 ARG A O 1
ATOM 1304 N N . VAL A 1 176 ? -33.808 9.622 6.182 1.00 16.85 176 VAL A N 1
ATOM 1305 C CA . VAL A 1 176 ? -34.041 8.277 6.727 1.00 20.44 176 VAL A CA 1
ATOM 1306 C C . VAL A 1 176 ? -34.824 8.296 8.040 1.00 21.64 176 VAL A C 1
ATOM 1307 O O . VAL A 1 176 ? -35.162 7.239 8.582 1.00 20.64 176 VAL A O 1
ATOM 1311 N N . THR A 1 177 ? -35.091 9.488 8.566 1.00 19.09 177 THR A N 1
ATOM 1312 C CA . THR A 1 177 ? -35.970 9.617 9.726 1.00 20.76 177 THR A CA 1
ATOM 1313 C C . THR A 1 177 ? -37.279 10.325 9.331 1.00 23.87 177 THR A C 1
ATOM 1314 O O . THR A 1 177 ? -37.940 10.947 10.160 1.00 25.80 177 THR A O 1
ATOM 1318 N N . GLY A 1 178 ? -37.621 10.252 8.048 1.00 23.21 178 GLY A N 1
ATOM 1319 C CA . GLY A 1 178 ? -38.915 10.704 7.573 1.00 26.68 178 GLY A CA 1
ATOM 1320 C C . GLY A 1 178 ? -39.151 12.201 7.580 1.00 25.73 178 GLY A C 1
ATOM 1321 O O . GLY A 1 178 ? -40.301 12.643 7.524 1.00 24.01 178 GLY A O 1
ATOM 1322 N N . ARG A 1 179 ? -38.072 12.977 7.629 1.00 22.47 179 ARG A N 1
ATOM 1323 C CA . ARG A 1 179 ? -38.163 14.437 7.690 1.00 20.28 179 ARG A CA 1
ATOM 1324 C C . ARG A 1 179 ? -39.065 14.931 8.823 1.00 21.62 179 ARG A C 1
ATOM 1325 O O . ARG A 1 179 ? -39.682 15.979 8.723 1.00 22.23 179 ARG A O 1
ATOM 1333 N N . THR A 1 180 ? -39.116 14.177 9.914 1.00 23.10 180 THR A N 1
ATOM 1334 C CA . THR A 1 180 ? -39.907 14.576 11.066 1.00 25.29 180 THR A CA 1
ATOM 1335 C C . THR A 1 180 ? -39.151 15.577 11.941 1.00 28.02 180 THR A C 1
ATOM 1336 O O . THR A 1 180 ? -39.760 16.355 12.667 1.00 28.63 180 THR A O 1
ATOM 1340 N N . LYS A 1 181 ? -37.822 15.558 11.871 1.00 22.95 181 LYS A N 1
ATOM 1341 C CA . LYS A 1 181 ? -36.991 16.444 12.698 1.00 22.03 181 LYS A CA 1
ATOM 1342 C C . LYS A 1 181 ? -35.881 17.138 11.913 1.00 21.34 181 LYS A C 1
ATOM 1343 O O . LYS A 1 181 ? -35.386 16.599 10.925 1.00 22.03 181 LYS A O 1
ATOM 1349 N N . SER A 1 182 ? -35.477 18.321 12.362 1.00 12.35 182 SER A N 1
ATOM 1350 C CA . SER A 1 182 ? -34.336 19.002 11.754 1.00 19.46 182 SER A CA 1
ATOM 1351 C C . SER A 1 182 ? -33.032 18.299 12.158 1.00 17.77 182 SER A C 1
ATOM 1352 O O . SER A 1 182 ? -33.036 17.468 13.072 1.00 17.31 182 SER A O 1
ATOM 1355 N N . LEU A 1 183 ? -31.921 18.622 11.497 1.00 17.37 183 LEU A N 1
ATOM 1356 C CA . LEU A 1 183 ? -30.660 17.978 11.866 1.00 16.46 183 LEU A CA 1
ATOM 1357 C C . LEU A 1 183 ? -30.266 18.351 13.297 1.00 14.83 183 LEU A C 1
ATOM 1358 O O . LEU A 1 183 ? -29.777 17.508 14.052 1.00 16.26 183 LEU A O 1
ATOM 1363 N N . GLY A 1 184 ? -30.510 19.608 13.673 1.00 15.86 184 GLY A N 1
ATOM 1364 C CA . GLY A 1 184 ? -30.267 20.070 15.029 1.00 13.82 184 GLY A CA 1
ATOM 1365 C C . GLY A 1 184 ? -31.013 19.286 16.105 1.00 18.15 184 GLY A C 1
ATOM 1366 O O . GLY A 1 184 ? -30.466 19.005 17.180 1.00 16.35 184 GLY A O 1
ATOM 1367 N N . GLN A 1 185 ? -32.265 18.936 15.828 1.00 13.71 185 GLN A N 1
ATOM 1368 C CA . GLN A 1 185 ? -33.060 18.172 16.783 1.00 16.86 185 GLN A CA 1
ATOM 1369 C C . GLN A 1 185 ? -32.625 16.711 16.833 1.00 16.18 185 GLN A C 1
ATOM 1370 O O . GLN A 1 185 ? -32.731 16.067 17.872 1.00 19.31 185 GLN A O 1
ATOM 1376 N N . LEU A 1 186 ? -32.195 16.170 15.700 1.00 14.64 186 LEU A N 1
ATOM 1377 C CA . LEU A 1 186 ? -31.639 14.821 15.682 1.00 15.61 186 LEU A CA 1
ATOM 1378 C C . LEU A 1 186 ? -30.354 14.774 16.504 1.00 12.81 186 LEU A C 1
ATOM 1379 O O . LEU A 1 186 ? -30.128 13.828 17.252 1.00 15.63 186 LEU A O 1
ATOM 1384 N N . PHE A 1 187 ? -29.521 15.802 16.377 1.00 15.41 187 PHE A N 1
ATOM 1385 C CA . PHE A 1 187 ? -28.309 15.876 17.190 1.00 14.60 187 PHE A CA 1
ATOM 1386 C C . PHE A 1 187 ? -28.667 16.005 18.682 1.00 13.16 187 PHE A C 1
ATOM 1387 O O . PHE A 1 187 ? -28.104 15.309 19.525 1.00 15.28 187 PHE A O 1
ATOM 1395 N N . ALA A 1 188 ? -29.604 16.889 19.001 1.00 13.11 188 ALA A N 1
ATOM 1396 C CA . ALA A 1 188 ? -30.068 17.032 20.384 1.00 17.68 188 ALA A CA 1
ATOM 1397 C C . ALA A 1 188 ? -30.553 15.706 20.966 1.00 21.20 188 ALA A C 1
ATOM 1398 O O . ALA A 1 188 ? -30.131 15.315 22.051 1.00 19.58 188 ALA A O 1
ATOM 1400 N N . GLU A 1 189 ? -31.419 15.008 20.234 1.00 15.86 189 GLU A N 1
ATOM 1401 C CA . GLU A 1 189 ? -32.102 13.832 20.775 1.00 21.30 189 GLU A CA 1
ATOM 1402 C C . GLU A 1 189 ? -31.267 12.561 20.764 1.00 20.17 189 GLU A C 1
ATOM 1403 O O . GLU A 1 189 ? -31.379 11.735 21.667 1.00 21.84 189 GLU A O 1
ATOM 1409 N N . LYS A 1 190 ? -30.426 12.396 19.752 1.00 21.04 190 LYS A N 1
ATOM 1410 C CA . LYS A 1 190 ? -29.708 11.140 19.606 1.00 20.94 190 LYS A CA 1
ATOM 1411 C C . LYS A 1 190 ? -28.252 11.188 20.051 1.00 20.07 190 LYS A C 1
ATOM 1412 O O . LYS A 1 190 ? -27.663 10.153 20.313 1.00 17.29 190 LYS A O 1
ATOM 1418 N N . VAL A 1 191 ? -27.668 12.375 20.146 1.00 17.68 191 VAL A N 1
ATOM 1419 C CA . VAL A 1 191 ? -26.264 12.460 20.519 1.00 15.72 191 VAL A CA 1
ATOM 1420 C C . VAL A 1 191 ? -26.034 13.197 21.839 1.00 16.50 191 VAL A C 1
ATOM 1421 O O . VAL A 1 191 ? -25.458 12.639 22.768 1.00 17.46 191 VAL A O 1
ATOM 1425 N N . ALA A 1 192 ? -26.486 14.443 21.915 1.00 14.45 192 ALA A N 1
ATOM 1426 C CA . ALA A 1 192 ? -26.120 15.335 23.019 1.00 18.59 192 ALA A CA 1
ATOM 1427 C C . ALA A 1 192 ? -26.909 15.110 24.313 1.00 19.30 192 ALA A C 1
ATOM 1428 O O . ALA A 1 192 ? -26.321 15.016 25.395 1.00 20.05 192 ALA A O 1
ATOM 1430 N N . SER A 1 193 ? -28.233 15.069 24.206 1.00 18.13 193 SER A N 1
ATOM 1431 C CA . SER A 1 193 ? -29.090 14.959 25.385 1.00 22.12 193 SER A CA 1
ATOM 1432 C C . SER A 1 193 ? -28.890 13.669 26.196 1.00 22.07 193 SER A C 1
ATOM 1433 O O . SER A 1 193 ? -28.828 13.740 27.418 1.00 22.43 193 SER A O 1
ATOM 1436 N N . PRO A 1 194 ? -28.785 12.494 25.532 1.00 21.06 194 PRO A N 1
ATOM 1437 C CA . PRO A 1 194 ? -28.613 11.272 26.333 1.00 18.85 194 PRO A CA 1
ATOM 1438 C C . PRO A 1 194 ? -27.384 11.273 27.247 1.00 20.89 194 PRO A C 1
ATOM 1439 O O . PRO A 1 194 ? -27.425 10.679 28.324 1.00 20.83 194 PRO A O 1
ATOM 1443 N N . ILE A 1 195 ? -26.301 11.913 26.826 1.00 18.51 195 ILE A N 1
ATOM 1444 C CA . ILE A 1 195 ? -25.091 11.921 27.637 1.00 18.24 195 ILE A CA 1
ATOM 1445 C C . ILE A 1 195 ? -24.958 13.210 28.439 1.00 21.54 195 ILE A C 1
ATOM 1446 O O . ILE A 1 195 ? -23.923 13.460 29.063 1.00 21.57 195 ILE A O 1
ATOM 1451 N N . GLY A 1 196 ? -26.008 14.025 28.413 1.00 16.61 196 GLY A N 1
ATOM 1452 C CA . GLY A 1 196 ? -26.050 15.249 29.188 1.00 19.71 196 GLY A CA 1
ATOM 1453 C C . GLY A 1 196 ? -25.215 16.384 28.625 1.00 18.26 196 GLY A C 1
ATOM 1454 O O . GLY A 1 196 ? -24.786 17.254 29.368 1.00 15.41 196 GLY A O 1
ATOM 1455 N N . ALA A 1 197 ? -24.992 16.386 27.314 1.00 19.56 197 ALA A N 1
ATOM 1456 C CA . ALA A 1 197 ? -24.225 17.450 26.676 1.00 15.73 197 ALA A CA 1
ATOM 1457 C C . ALA A 1 197 ? -25.159 18.430 25.974 1.00 18.56 197 ALA A C 1
ATOM 1458 O O . ALA A 1 197 ? -24.707 19.393 25.351 1.00 17.65 197 ALA A O 1
ATOM 1460 N N . GLY A 1 198 ? -26.463 18.191 26.110 1.00 20.03 198 GLY A N 1
ATOM 1461 C CA . GLY A 1 198 ? -27.479 18.942 25.392 1.00 21.05 198 GLY A CA 1
ATOM 1462 C C . GLY A 1 198 ? -27.598 20.413 25.750 1.00 22.66 198 GLY A C 1
ATOM 1463 O O . GLY A 1 198 ? -28.261 21.176 25.043 1.00 21.68 198 GLY A O 1
ATOM 1464 N N . ASN A 1 199 ? -26.991 20.809 26.861 1.00 15.68 199 ASN A N 1
ATOM 1465 C CA . ASN A 1 199 ? -26.968 22.213 27.241 1.00 15.81 199 ASN A CA 1
ATOM 1466 C C . ASN A 1 199 ? -25.663 22.909 26.858 1.00 18.33 199 ASN A C 1
ATOM 1467 O O . ASN A 1 199 ? -25.508 24.105 27.101 1.00 17.89 199 ASN A O 1
ATOM 1472 N N . ASP A 1 200 ? -24.723 22.172 26.269 1.00 14.64 200 ASP A N 1
ATOM 1473 C CA . ASP A 1 200 ? -23.409 22.738 25.987 1.00 15.88 200 ASP A CA 1
ATOM 1474 C C . ASP A 1 200 ? -22.999 22.618 24.505 1.00 18.13 200 ASP A C 1
ATOM 1475 O O . ASP A 1 200 ? -21.862 22.931 24.150 1.00 15.59 200 ASP A O 1
ATOM 1480 N N . TYR A 1 201 ? -23.911 22.158 23.653 1.00 12.05 201 TYR A N 1
ATOM 1481 C CA . TYR A 1 201 ? -23.688 22.205 22.203 1.00 13.88 201 TYR A CA 1
ATOM 1482 C C . TYR A 1 201 ? -25.006 22.211 21.434 1.00 14.36 201 TYR A C 1
ATOM 1483 O O . TYR A 1 201 ? -25.823 21.294 21.562 1.00 15.76 201 TYR A O 1
ATOM 1492 N N . TYR A 1 202 ? -25.185 23.236 20.608 1.00 11.59 202 TYR A N 1
ATOM 1493 C CA . TYR A 1 202 ? -26.412 23.427 19.844 1.00 13.54 202 TYR A CA 1
ATOM 1494 C C . TYR A 1 202 ? -26.136 23.592 18.346 1.00 11.67 202 TYR A C 1
ATOM 1495 O O . TYR A 1 202 ? -25.179 24.249 17.950 1.00 12.35 202 TYR A O 1
ATOM 1504 N N . ILE A 1 203 ? -26.994 23.003 17.526 1.00 12.74 203 ILE A N 1
ATOM 1505 C CA . ILE A 1 203 ? -27.044 23.336 16.112 1.00 16.57 203 ILE A CA 1
ATOM 1506 C C . ILE A 1 203 ? -28.412 23.940 15.873 1.00 13.94 203 ILE A C 1
ATOM 1507 O O . ILE A 1 203 ? -29.415 23.226 15.834 1.00 15.91 203 ILE A O 1
ATOM 1512 N N . GLY A 1 204 ? -28.451 25.264 15.753 1.00 17.18 204 GLY A N 1
ATOM 1513 C CA . GLY A 1 204 ? -29.703 25.993 15.834 1.00 16.66 204 GLY A CA 1
ATOM 1514 C C . GLY A 1 204 ? -29.906 26.363 17.292 1.00 17.24 204 GLY A C 1
ATOM 1515 O O . GLY A 1 204 ? -30.375 25.547 18.085 1.00 18.14 204 GLY A O 1
ATOM 1516 N N . LEU A 1 205 ? -29.506 27.574 17.664 1.00 16.54 205 LEU A N 1
ATOM 1517 C CA . LEU A 1 205 ? -29.558 27.981 19.065 1.00 17.43 205 LEU A CA 1
ATOM 1518 C C . LEU A 1 205 ? -30.907 28.614 19.428 1.00 18.12 205 LEU A C 1
ATOM 1519 O O . LEU A 1 205 ? -31.289 29.634 18.849 1.00 19.92 205 LEU A O 1
ATOM 1524 N N . PRO A 1 206 ? -31.632 28.014 20.388 1.00 18.45 206 PRO A N 1
ATOM 1525 C CA . PRO A 1 206 ? -32.903 28.589 20.869 1.00 22.25 206 PRO A CA 1
ATOM 1526 C C . PRO A 1 206 ? -32.712 30.004 21.423 1.00 19.97 206 PRO A C 1
ATOM 1527 O O . PRO A 1 206 ? -31.697 30.256 22.069 1.00 19.57 206 PRO A O 1
ATOM 1531 N N . ALA A 1 207 ? -33.668 30.902 21.197 1.00 18.36 207 ALA A N 1
ATOM 1532 C CA . ALA A 1 207 ? -33.546 32.279 21.695 1.00 23.22 207 ALA A CA 1
ATOM 1533 C C . ALA A 1 207 ? -33.241 32.341 23.201 1.00 18.34 207 ALA A C 1
ATOM 1534 O O . ALA A 1 207 ? -32.428 33.157 23.650 1.00 21.20 207 ALA A O 1
ATOM 1536 N N . SER A 1 208 ? -33.871 31.458 23.967 1.00 19.71 208 SER A N 1
ATOM 1537 C CA . SER A 1 208 ? -33.686 31.421 25.422 1.00 24.28 208 SER A CA 1
ATOM 1538 C C . SER A 1 208 ? -32.232 31.211 25.867 1.00 24.44 208 SER A C 1
ATOM 1539 O O . SER A 1 208 ? -31.878 31.522 27.008 1.00 24.90 208 SER A O 1
ATOM 1542 N N . GLU A 1 209 ? -31.394 30.689 24.974 1.00 20.55 209 GLU A N 1
ATOM 1543 C CA . GLU A 1 209 ? -29.998 30.415 25.302 1.00 19.04 209 GLU A CA 1
ATOM 1544 C C . GLU A 1 209 ? -29.050 31.477 24.730 1.00 19.82 209 GLU A C 1
ATOM 1545 O O . GLU A 1 209 ? -27.856 31.483 25.034 1.00 19.08 209 GLU A O 1
ATOM 1551 N N . ASP A 1 210 ? -29.586 32.394 23.930 1.00 20.19 210 ASP A N 1
ATOM 1552 C CA . ASP A 1 210 ? -28.724 33.294 23.169 1.00 20.26 210 ASP A CA 1
ATOM 1553 C C . ASP A 1 210 ? -27.909 34.243 24.042 1.00 20.54 210 ASP A C 1
ATOM 1554 O O . ASP A 1 210 ? -26.853 34.704 23.627 1.00 20.04 210 ASP A O 1
ATOM 1559 N N . HIS A 1 211 ? -28.381 34.517 25.254 1.00 15.31 211 HIS A N 1
ATOM 1560 C CA . HIS A 1 211 ? -27.661 35.396 26.167 1.00 20.79 211 HIS A CA 1
ATOM 1561 C C . HIS A 1 211 ? -26.314 34.798 26.584 1.00 22.28 211 HIS A C 1
ATOM 1562 O O . HIS A 1 211 ? -25.462 35.500 27.134 1.00 19.36 211 HIS A O 1
ATOM 1569 N N . ARG A 1 212 ? -26.128 33.503 26.333 1.00 15.53 212 ARG A N 1
ATOM 1570 C CA . ARG A 1 212 ? -24.906 32.826 26.761 1.00 15.85 212 ARG A CA 1
ATOM 1571 C C . ARG A 1 212 ? -23.754 32.982 25.771 1.00 16.69 212 ARG A C 1
ATOM 1572 O O . ARG A 1 212 ? -22.618 32.626 26.080 1.00 15.77 212 ARG A O 1
ATOM 1580 N N . VAL A 1 213 ? -24.039 33.494 24.575 1.00 17.75 213 VAL A N 1
ATOM 1581 C CA . VAL A 1 213 ? -23.019 33.534 2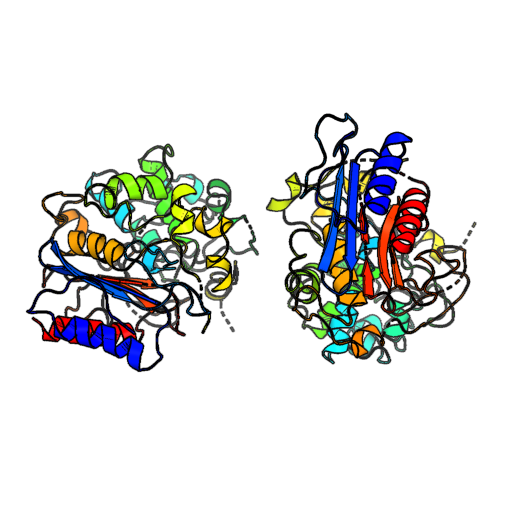3.528 1.00 16.20 213 VAL A CA 1
ATOM 1582 C C . VAL A 1 213 ? -21.959 34.607 23.780 1.00 18.01 213 VAL A C 1
ATOM 1583 O O . VAL A 1 213 ? -22.273 35.770 24.030 1.00 20.73 213 VAL A O 1
ATOM 1587 N N . ALA A 1 214 ? -20.697 34.198 23.717 1.00 14.84 214 ALA A N 1
ATOM 1588 C CA . ALA A 1 214 ? -19.586 35.129 23.807 1.00 16.17 214 ALA A CA 1
ATOM 1589 C C . ALA A 1 214 ? -19.402 35.813 22.466 1.00 18.72 214 ALA A C 1
ATOM 1590 O O . ALA A 1 214 ? -20.012 35.417 21.482 1.00 17.55 214 ALA A O 1
ATOM 1592 N N . GLU A 1 215 ? -18.540 36.820 22.422 1.00 24.18 215 GLU A N 1
ATOM 1593 C CA . GLU A 1 215 ? -18.307 37.570 21.191 1.00 19.81 215 GLU A CA 1
ATOM 1594 C C . GLU A 1 215 ? -17.148 36.978 20.411 1.00 22.60 215 GLU A C 1
ATOM 1595 O O . GLU A 1 215 ? -16.054 36.803 20.949 1.00 24.76 215 GLU A O 1
ATOM 1609 N N . LEU A 1 217 ? -14.051 36.948 17.944 1.00 29.90 217 LEU A N 1
ATOM 1610 C CA . LEU A 1 217 ? -13.056 37.972 17.634 1.00 32.23 217 LEU A CA 1
ATOM 1611 C C . LEU A 1 217 ? -12.133 37.567 16.481 1.00 25.51 217 LEU A C 1
ATOM 1612 O O . LEU A 1 217 ? -11.478 36.525 16.530 1.00 27.92 217 LEU A O 1
ATOM 1617 N N . PRO A 1 218 ? -12.084 38.402 15.435 1.00 32.52 218 PRO A N 1
ATOM 1618 C CA . PRO A 1 218 ? -11.211 38.157 14.280 1.00 30.26 218 PRO A CA 1
ATOM 1619 C C . PRO A 1 218 ? -9.735 38.314 14.649 1.00 30.83 218 PRO A C 1
ATOM 1620 O O . PRO A 1 218 ? -9.421 38.940 15.666 1.00 30.88 218 PRO A O 1
ATOM 1624 N N . VAL A 1 219 ? -8.846 37.752 13.836 1.00 30.23 219 VAL A N 1
ATOM 1625 C CA . VAL A 1 219 ? -7.410 37.804 14.115 1.00 42.05 219 VAL A CA 1
ATOM 1626 C C . VAL A 1 219 ? -6.843 39.212 13.958 1.00 39.73 219 VAL A C 1
ATOM 1627 O O . VAL A 1 219 ? -7.540 40.124 13.519 1.00 39.15 219 VAL A O 1
ATOM 1631 N N . ARG A 1 234 ? -4.877 31.594 -9.498 1.00 34.09 234 ARG A N 1
ATOM 1632 C CA . ARG A 1 234 ? -6.247 31.375 -9.945 1.00 40.04 234 ARG A CA 1
ATOM 1633 C C . ARG A 1 234 ? -6.912 30.238 -9.170 1.00 32.79 234 ARG A C 1
ATOM 1634 O O . ARG A 1 234 ? -6.309 29.190 -8.943 1.00 29.81 234 ARG A O 1
ATOM 1650 N N . SER A 1 236 ? -9.696 27.257 -8.934 1.00 27.11 236 SER A N 1
ATOM 1651 C CA . SER A 1 236 ? -10.612 26.363 -9.630 1.00 25.17 236 SER A CA 1
ATOM 1652 C C . SER A 1 236 ? -12.058 26.672 -9.256 1.00 21.74 236 SER A C 1
ATOM 1653 O O . SER A 1 236 ? -12.319 27.319 -8.242 1.00 20.53 236 SER A O 1
ATOM 1656 N N . ASP A 1 237 ? -12.995 26.203 -10.076 1.00 20.35 237 ASP A N 1
ATOM 1657 C CA . ASP A 1 237 ? -14.418 26.387 -9.793 1.00 23.43 237 ASP A CA 1
ATOM 1658 C C . ASP A 1 237 ? -14.764 25.874 -8.383 1.00 17.82 237 ASP A C 1
ATOM 1659 O O . ASP A 1 237 ? -15.497 26.520 -7.647 1.00 20.92 237 ASP A O 1
ATOM 1664 N N . ALA A 1 238 ? -14.225 24.713 -8.017 1.00 20.03 238 ALA A N 1
ATOM 1665 C CA . ALA A 1 238 ? -14.520 24.095 -6.720 1.00 20.53 238 ALA A CA 1
ATOM 1666 C C . ALA A 1 238 ? -14.069 24.956 -5.534 1.00 22.29 238 ALA A C 1
ATOM 1667 O O . ALA A 1 238 ? -14.861 25.269 -4.632 1.00 20.66 238 ALA A O 1
ATOM 1669 N N . LEU A 1 239 ? -12.800 25.349 -5.542 1.00 24.81 239 LEU A N 1
ATOM 1670 C CA . LEU A 1 239 ? -12.244 26.146 -4.452 1.00 20.87 239 LEU A CA 1
ATOM 1671 C C . LEU A 1 239 ? -12.961 27.485 -4.360 1.00 26.16 239 LEU A C 1
ATOM 1672 O O . LEU A 1 239 ? -13.336 27.948 -3.267 1.00 24.24 239 LEU A O 1
ATOM 1677 N N . TYR A 1 240 ? -13.172 28.094 -5.522 1.00 21.76 240 TYR A N 1
ATOM 1678 C CA . TYR A 1 240 ? -13.837 29.383 -5.586 1.00 22.05 240 TYR A CA 1
ATOM 1679 C C . TYR A 1 240 ? -15.263 29.327 -5.043 1.00 26.28 240 TYR A C 1
ATOM 1680 O O . TYR A 1 240 ? -15.669 30.192 -4.273 1.00 27.83 240 TYR A O 1
ATOM 1689 N N . CYS A 1 241 ? -16.027 28.316 -5.438 1.00 22.49 241 CYS A N 1
ATOM 1690 C CA . CYS A 1 241 ? -17.401 28.213 -4.968 1.00 24.12 241 CYS A CA 1
ATOM 1691 C C . CYS A 1 241 ? -17.459 27.881 -3.477 1.00 26.26 241 CYS A C 1
ATOM 1692 O O . CYS A 1 241 ? -18.324 28.374 -2.754 1.00 24.43 241 CYS A O 1
ATOM 1695 N N . ALA A 1 242 ? -16.532 27.049 -3.020 1.00 22.19 242 ALA A N 1
ATOM 1696 C CA . ALA A 1 242 ? -16.468 26.706 -1.609 1.00 21.41 242 ALA A CA 1
ATOM 1697 C C . ALA A 1 242 ? -16.073 27.906 -0.735 1.00 29.34 242 ALA A C 1
ATOM 1698 O O . ALA A 1 242 ? -16.434 27.959 0.442 1.00 26.09 242 ALA A O 1
ATOM 1708 N N . ALA A 1 244 ? -16.403 31.418 -1.801 1.00 28.29 244 ALA A N 1
ATOM 1709 C CA . ALA A 1 244 ? -17.005 32.703 -2.143 1.00 27.04 244 ALA A CA 1
ATOM 1710 C C . ALA A 1 244 ? -18.524 32.683 -2.092 1.00 30.60 244 ALA A C 1
ATOM 1711 O O . ALA A 1 244 ? -19.158 33.740 -2.140 1.00 30.89 244 ALA A O 1
ATOM 1713 N N . HIS A 1 245 ? -19.106 31.486 -1.999 1.00 30.00 245 HIS A N 1
ATOM 1714 C CA . HIS A 1 245 ? -20.560 31.332 -2.055 1.00 26.44 245 HIS A CA 1
ATOM 1715 C C . HIS A 1 245 ? -21.143 30.633 -0.817 1.00 29.80 245 HIS A C 1
ATOM 1716 O O . HIS A 1 245 ? -21.467 29.446 -0.872 1.00 26.28 245 HIS A O 1
ATOM 1723 N N . PRO A 1 246 ? -21.298 31.364 0.299 1.00 31.34 246 PRO A N 1
ATOM 1724 C CA . PRO A 1 246 ? -20.898 32.751 0.527 1.00 27.42 246 PRO A CA 1
ATOM 1725 C C . PRO A 1 246 ? -19.561 32.795 1.259 1.00 29.75 246 PRO A C 1
ATOM 1726 O O . PRO A 1 246 ? -19.091 31.756 1.729 1.00 32.48 246 PRO A O 1
ATOM 1730 N N . PRO A 1 247 ? -18.927 33.970 1.330 1.00 27.96 247 PRO A N 1
ATOM 1731 C CA . PRO A 1 247 ? -17.717 34.011 2.157 1.00 32.78 247 PRO A CA 1
ATOM 1732 C C . PRO A 1 247 ? -18.064 34.159 3.641 1.00 34.31 247 PRO A C 1
ATOM 1733 O O . PRO A 1 247 ? -18.839 35.043 3.997 1.00 38.47 247 PRO A O 1
ATOM 1737 N N . LEU A 1 248 ? -17.498 33.305 4.487 1.00 29.74 248 LEU A N 1
ATOM 1738 C CA . LEU A 1 248 ? -17.758 33.368 5.921 1.00 32.89 248 LEU A CA 1
ATOM 1739 C C . LEU A 1 248 ? -16.792 34.330 6.590 1.00 37.76 248 LEU A C 1
ATOM 1740 O O . LEU A 1 248 ? -15.702 34.574 6.084 1.00 34.64 248 LEU A O 1
ATOM 1745 N N . THR A 1 249 ? -17.210 34.899 7.715 1.00 38.77 249 THR A N 1
ATOM 1746 C CA . THR A 1 249 ? -16.381 35.842 8.460 1.00 32.64 249 THR A CA 1
ATOM 1747 C C . THR A 1 249 ? -16.537 35.594 9.954 1.00 33.44 249 THR A C 1
ATOM 1748 O O . THR A 1 249 ? -17.447 34.885 10.374 1.00 38.52 249 THR A O 1
ATOM 1752 N N . ALA A 1 250 ? -15.654 36.169 10.760 1.00 33.96 250 ALA A N 1
ATOM 1753 C CA . ALA A 1 250 ? -15.852 36.147 12.204 1.00 35.09 250 ALA A CA 1
ATOM 1754 C C . ALA A 1 250 ? -17.130 36.893 12.547 1.00 31.81 250 ALA A C 1
ATOM 1755 O O . ALA A 1 250 ? -17.867 36.516 13.455 1.00 35.05 250 ALA A O 1
ATOM 1757 N N . HIS A 1 251 ? -17.386 37.951 11.792 1.00 27.88 251 HIS A N 1
ATOM 1758 C CA . HIS A 1 251 ? -18.500 38.845 12.045 1.00 29.03 251 HIS A CA 1
ATOM 1759 C C . HIS A 1 251 ? -19.850 38.130 12.042 1.00 31.50 251 HIS A C 1
ATOM 1760 O O . HIS A 1 251 ? -20.712 38.437 12.862 1.00 27.15 251 HIS A O 1
ATOM 1767 N N . ILE A 1 252 ? -20.031 37.177 11.127 1.00 26.71 252 ILE A N 1
ATOM 1768 C CA . ILE A 1 252 ? -21.338 36.543 10.950 1.00 28.00 252 ILE A CA 1
ATOM 1769 C C . ILE A 1 252 ? -21.720 35.702 12.177 1.00 21.55 252 ILE A C 1
ATOM 1770 O O . ILE A 1 252 ? -22.896 35.555 12.490 1.00 22.75 252 ILE A O 1
ATOM 1775 N N . ALA A 1 253 ? -20.722 35.188 12.889 1.00 21.11 253 ALA A N 1
ATOM 1776 C CA . ALA A 1 253 ? -20.962 34.464 14.133 1.00 23.59 253 ALA A CA 1
ATOM 1777 C C . ALA A 1 253 ? -21.672 35.346 15.168 1.00 23.09 253 ALA A C 1
ATOM 1778 O O . ALA A 1 253 ? -22.413 34.845 16.013 1.00 22.63 253 ALA A O 1
ATOM 1780 N N . ASN A 1 254 ? -21.448 36.657 15.088 1.00 24.62 254 ASN A N 1
ATOM 1781 C CA . ASN A 1 254 ? -22.032 37.606 16.032 1.00 24.92 254 ASN A CA 1
ATOM 1782 C C . ASN A 1 254 ? -23.430 38.062 15.615 1.00 24.68 254 ASN A C 1
ATOM 1783 O O . ASN A 1 254 ? -24.018 38.949 16.232 1.00 26.44 254 ASN A O 1
ATOM 1788 N N . ASP A 1 255 ? -23.961 37.436 14.572 1.00 22.61 255 ASP A N 1
ATOM 1789 C CA . ASP A 1 255 ? -25.293 37.747 14.076 1.00 19.34 255 ASP A CA 1
ATOM 1790 C C . ASP A 1 255 ? -26.278 36.696 14.559 1.00 20.13 255 ASP A C 1
ATOM 1791 O O . ASP A 1 255 ? -26.027 35.499 14.430 1.00 22.23 255 ASP A O 1
ATOM 1796 N N . ARG A 1 256 ? -27.379 37.151 15.153 1.00 19.31 256 ARG A N 1
ATOM 1797 C CA . ARG A 1 256 ? -28.358 36.254 15.762 1.00 21.96 256 ARG A CA 1
ATOM 1798 C C . ARG A 1 256 ? -29.000 35.324 14.740 1.00 21.98 256 ARG A C 1
ATOM 1799 O O . ARG A 1 256 ? -29.254 34.163 15.044 1.00 20.39 256 ARG A O 1
ATOM 1807 N N . ALA A 1 257 ? -29.261 35.825 13.534 1.00 20.13 257 ALA A N 1
ATOM 1808 C CA . ALA A 1 257 ? -29.909 35.008 12.507 1.00 22.98 257 ALA A CA 1
ATOM 1809 C C . ALA A 1 257 ? -29.038 33.806 12.148 1.00 19.01 257 ALA A C 1
ATOM 1810 O O . ALA A 1 257 ? -29.540 32.707 11.911 1.00 18.12 257 ALA A O 1
ATOM 1812 N N . TRP A 1 258 ? -27.730 34.020 12.133 1.00 19.18 258 TRP A N 1
ATOM 1813 C CA . TRP A 1 258 ? -26.782 32.939 11.881 1.00 21.34 258 TRP A CA 1
ATOM 1814 C C . TRP A 1 258 ? -26.886 31.877 12.981 1.00 19.32 258 TRP A C 1
ATOM 1815 O O . TRP A 1 258 ? -27.089 30.695 12.700 1.00 15.75 258 TRP A O 1
ATOM 1826 N N . ARG A 1 259 ? -26.799 32.308 14.233 1.00 16.18 259 ARG A N 1
ATOM 1827 C CA . ARG A 1 259 ? -26.882 31.383 15.360 1.00 19.06 259 ARG A CA 1
ATOM 1828 C C . ARG A 1 259 ? -28.228 30.647 15.434 1.00 16.26 259 ARG A C 1
ATOM 1829 O O . ARG A 1 259 ? -28.286 29.497 15.857 1.00 16.70 259 ARG A O 1
ATOM 1837 N N . ALA A 1 260 ? -29.302 31.305 15.017 1.00 15.59 260 ALA A N 1
ATOM 1838 C CA . ALA A 1 260 ? -30.639 30.727 15.122 1.00 17.42 260 ALA A CA 1
ATOM 1839 C C . ALA A 1 260 ? -30.870 29.652 14.063 1.00 19.69 260 ALA A C 1
ATOM 1840 O O . ALA A 1 260 ? -31.670 28.737 14.261 1.00 20.42 260 ALA A O 1
ATOM 1842 N N . ALA A 1 261 ? -30.168 29.771 12.941 1.00 18.39 261 ALA A N 1
ATOM 1843 C CA . ALA A 1 261 ? -30.359 28.872 11.806 1.00 19.33 261 ALA A CA 1
ATOM 1844 C C . ALA A 1 261 ? -29.706 27.517 12.027 1.00 17.70 261 ALA A C 1
ATOM 1845 O O . ALA A 1 261 ? -29.046 27.295 13.028 1.00 17.26 261 ALA A O 1
ATOM 1847 N N . GLU A 1 262 ? -29.882 26.608 11.080 1.00 18.73 262 GLU A N 1
ATOM 1848 C CA . GLU A 1 262 ? -29.122 25.368 11.116 1.00 18.64 262 GLU A CA 1
ATOM 1849 C C . GLU A 1 262 ? -28.173 25.311 9.921 1.00 18.28 262 GLU A C 1
ATOM 1850 O O . GLU A 1 262 ? -28.590 25.109 8.786 1.00 19.09 262 GLU A O 1
ATOM 1856 N N . VAL A 1 263 ? -26.896 25.558 10.196 1.00 19.31 263 VAL A N 1
ATOM 1857 C CA . VAL A 1 263 ? -25.840 25.470 9.192 1.00 17.16 263 VAL A CA 1
ATOM 1858 C C . VAL A 1 263 ? -24.767 24.555 9.753 1.00 17.91 263 VAL A C 1
ATOM 1859 O O . VAL A 1 263 ? -23.721 25.019 10.210 1.00 21.59 263 VAL A O 1
ATOM 1863 N N . PRO A 1 264 ? -25.026 23.243 9.723 1.00 17.69 264 PRO A N 1
ATOM 1864 C CA . PRO A 1 264 ? -24.224 22.250 10.451 1.00 17.53 264 PRO A CA 1
ATOM 1865 C C . PRO A 1 264 ? -22.786 22.075 9.935 1.00 19.22 264 PRO A C 1
ATOM 1866 O O . PRO A 1 264 ? -22.024 21.308 10.516 1.00 16.28 264 PRO A O 1
ATOM 1870 N N . GLY A 1 265 ? -22.412 22.765 8.864 1.00 16.94 265 GLY A N 1
ATOM 1871 C CA . GLY A 1 265 ? -21.015 22.779 8.481 1.00 17.81 265 GLY A CA 1
ATOM 1872 C C . GLY A 1 265 ? -20.208 23.806 9.270 1.00 18.98 265 GLY A C 1
ATOM 1873 O O . GLY A 1 265 ? -18.980 23.763 9.267 1.00 17.45 265 GLY A O 1
ATOM 1874 N N . ALA A 1 266 ? -20.881 24.738 9.946 1.00 19.56 266 ALA A N 1
ATOM 1875 C CA . ALA A 1 266 ? -20.165 25.905 10.460 1.00 17.67 266 ALA A CA 1
ATOM 1876 C C . ALA A 1 266 ? -20.786 26.677 11.630 1.00 14.94 266 ALA A C 1
ATOM 1877 O O . ALA A 1 266 ? -20.134 27.570 12.162 1.00 16.46 266 ALA A O 1
ATOM 1879 N N . ASN A 1 267 ? -22.013 26.384 12.043 1.00 12.17 267 ASN A N 1
ATOM 1880 C CA . ASN A 1 267 ? -22.616 27.298 13.010 1.00 18.01 267 ASN A CA 1
ATOM 1881 C C . ASN A 1 267 ? -22.961 26.694 14.367 1.00 15.24 267 ASN A C 1
ATOM 1882 O O . ASN A 1 267 ? -23.800 27.224 15.096 1.00 17.07 267 ASN A O 1
ATOM 1887 N N . GLY A 1 268 ? -22.287 25.613 14.727 1.00 12.45 268 GLY A N 1
ATOM 1888 C CA . GLY A 1 268 ? -22.507 25.020 16.028 1.00 12.66 268 GLY A CA 1
ATOM 1889 C C . GLY A 1 268 ? -22.157 26.006 17.125 1.00 16.36 268 GLY A C 1
ATOM 1890 O O . GLY A 1 268 ? -21.111 26.641 17.067 1.00 17.37 268 GLY A O 1
ATOM 1891 N N . GLN A 1 269 ? -23.055 26.169 18.095 1.00 14.06 269 GLN A N 1
ATOM 1892 C CA . GLN A 1 269 ? -22.778 26.983 19.268 1.00 13.07 269 GLN A CA 1
ATOM 1893 C C . GLN A 1 269 ? -22.477 26.045 20.427 1.00 14.43 269 GLN A C 1
ATOM 1894 O O . GLN A 1 269 ? -23.336 25.262 20.836 1.00 13.06 269 GLN A O 1
ATOM 1900 N N . GLY A 1 270 ? -21.271 26.133 20.975 1.00 11.31 270 GLY A N 1
ATOM 1901 C CA . GLY A 1 270 ? -20.877 25.193 21.999 1.00 11.90 270 GLY A CA 1
ATOM 1902 C C . GLY A 1 270 ? -19.700 25.663 22.818 1.00 14.14 270 GLY A C 1
ATOM 1903 O O . GLY A 1 270 ? -19.277 26.817 22.728 1.00 13.39 270 GLY A O 1
ATOM 1904 N N . ASN A 1 271 ? -19.202 24.768 23.657 1.00 11.51 271 ASN A N 1
ATOM 1905 C CA . ASN A 1 271 ? -17.994 25.029 24.429 1.00 15.66 271 ASN A CA 1
ATOM 1906 C C . ASN A 1 271 ? -17.187 23.748 24.563 1.00 15.65 271 ASN A C 1
ATOM 1907 O O . ASN A 1 271 ? -17.624 22.689 24.100 1.00 13.44 271 ASN A O 1
ATOM 1912 N N . GLY A 1 272 ? -16.034 23.840 25.220 1.00 14.25 272 GLY A N 1
ATOM 1913 C CA . GLY A 1 272 ? -15.133 22.708 25.370 1.00 12.91 272 GLY A CA 1
ATOM 1914 C C . GLY A 1 272 ? -15.752 21.514 26.073 1.00 14.74 272 GLY A C 1
ATOM 1915 O O . GLY A 1 272 ? -15.447 20.364 25.746 1.00 14.86 272 GLY A O 1
ATOM 1916 N N . ARG A 1 273 ? -16.629 21.778 27.036 1.00 16.73 273 ARG A N 1
ATOM 1917 C CA . ARG A 1 273 ? -17.273 20.701 27.786 1.00 17.95 273 ARG A CA 1
ATOM 1918 C C . ARG A 1 273 ? -18.220 19.869 26.915 1.00 17.53 273 ARG A C 1
ATOM 1919 O O . ARG A 1 273 ? -18.192 18.639 26.975 1.00 16.29 273 ARG A O 1
ATOM 1927 N N . GLY A 1 274 ? -19.051 20.528 26.107 1.00 16.98 274 GLY A N 1
ATOM 1928 C CA . GLY A 1 274 ? -19.976 19.815 25.234 1.00 15.37 274 GLY A CA 1
ATOM 1929 C C . GLY A 1 274 ? -19.250 18.937 24.223 1.00 14.93 274 GLY A C 1
ATOM 1930 O O . GLY A 1 274 ? -19.574 17.739 24.034 1.00 15.50 274 GLY A O 1
ATOM 1931 N N . ILE A 1 275 ? -18.236 19.533 23.598 1.00 11.88 275 ILE A N 1
ATOM 1932 C CA . ILE A 1 275 ? -17.406 18.846 22.614 1.00 14.53 275 ILE A CA 1
ATOM 1933 C C . ILE A 1 275 ? -16.728 17.630 23.230 1.00 14.02 275 ILE A C 1
ATOM 1934 O O . ILE A 1 275 ? -16.750 16.530 22.661 1.00 12.36 275 ILE A O 1
ATOM 1939 N N . ALA A 1 276 ? -16.135 17.837 24.403 1.00 11.50 276 ALA A N 1
ATOM 1940 C CA . ALA A 1 276 ? -15.411 16.774 25.080 1.00 10.85 276 ALA A CA 1
ATOM 1941 C C . ALA A 1 276 ? -16.343 15.661 25.527 1.00 12.31 276 ALA A C 1
ATOM 1942 O O . ALA A 1 276 ? -15.923 14.518 25.633 1.00 13.76 276 ALA A O 1
ATOM 1944 N N . LYS A 1 277 ? -17.590 15.997 25.839 1.00 10.26 277 LYS A N 1
ATOM 1945 C CA . LYS A 1 277 ? -18.545 14.965 26.215 1.00 15.00 277 LYS A CA 1
ATOM 1946 C C . LYS A 1 277 ? -18.884 14.079 25.025 1.00 13.09 277 LYS A C 1
ATOM 1947 O O . LYS A 1 277 ? -18.905 12.852 25.157 1.00 12.85 277 LYS A O 1
ATOM 1953 N N . VAL A 1 278 ? -19.152 14.690 23.868 1.00 11.38 278 VAL A N 1
ATOM 1954 C CA . VAL A 1 278 ? -19.465 13.865 22.694 1.00 11.86 278 VAL A CA 1
ATOM 1955 C C . VAL A 1 278 ? -18.264 12.991 22.296 1.00 13.26 278 VAL A C 1
ATOM 1956 O O . VAL A 1 278 ? -18.392 11.761 22.121 1.00 13.44 278 VAL A O 1
ATOM 1960 N N . TYR A 1 279 ? -17.094 13.609 22.163 1.00 11.69 279 TYR A N 1
ATOM 1961 C CA . TYR A 1 279 ? -15.932 12.815 21.775 1.00 13.51 279 TYR A CA 1
ATOM 1962 C C . TYR A 1 279 ? -15.507 11.846 22.878 1.00 16.27 279 TYR A C 1
ATOM 1963 O O . TYR A 1 279 ? -14.909 10.819 22.601 1.00 12.92 279 TYR A O 1
ATOM 1972 N N . GLY A 1 280 ? -15.846 12.176 24.119 1.00 13.82 280 GLY A N 1
ATOM 1973 C CA . GLY A 1 280 ? -15.606 11.319 25.263 1.00 13.35 280 GLY A CA 1
ATOM 1974 C C . GLY A 1 280 ? -16.426 10.049 25.146 1.00 14.34 280 GLY A C 1
ATOM 1975 O O . GLY A 1 280 ? -15.895 8.954 25.347 1.00 16.64 280 GLY A O 1
ATOM 1976 N N . ALA A 1 281 ? -17.704 10.185 24.790 1.00 11.82 281 ALA A N 1
ATOM 1977 C CA . ALA A 1 281 ? -18.531 9.006 24.500 1.00 17.00 281 ALA A CA 1
ATOM 1978 C C . ALA A 1 281 ? -17.934 8.193 23.357 1.00 16.26 281 ALA A C 1
ATOM 1979 O O . ALA A 1 281 ? -17.859 6.962 23.437 1.00 16.45 281 ALA A O 1
ATOM 1981 N N . LEU A 1 282 ? -17.518 8.874 22.289 1.00 14.08 282 LEU A N 1
ATOM 1982 C CA . LEU A 1 282 ? -16.962 8.158 21.136 1.00 15.89 282 LEU A CA 1
ATOM 1983 C C . LEU A 1 282 ? -15.641 7.439 21.421 1.00 18.49 282 LEU A C 1
ATOM 1984 O O . LEU A 1 282 ? -15.352 6.404 20.834 1.00 19.43 282 LEU A O 1
ATOM 1989 N N . ALA A 1 283 ? -14.820 8.022 22.278 1.00 15.51 283 ALA A N 1
ATOM 1990 C CA . ALA A 1 283 ? -13.537 7.443 22.622 1.00 15.23 283 ALA A CA 1
ATOM 1991 C C . ALA A 1 283 ? -13.699 6.269 23.576 1.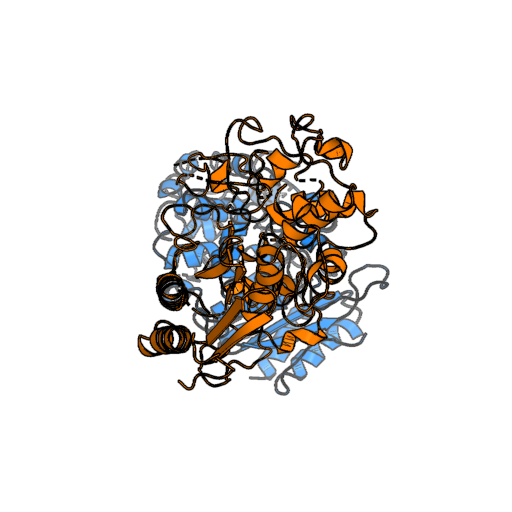00 17.56 283 ALA A C 1
ATOM 1992 O O . ALA A 1 283 ? -12.808 5.422 23.691 1.00 15.41 283 ALA A O 1
ATOM 1994 N N . ASN A 1 284 ? -14.837 6.219 24.257 1.00 14.05 284 ASN A N 1
ATOM 1995 C CA . ASN A 1 284 ? -15.072 5.182 25.259 1.00 17.15 284 ASN A CA 1
ATOM 1996 C C . ASN A 1 284 ? -15.982 4.065 24.745 1.00 17.79 284 ASN A C 1
ATOM 1997 O O . ASN A 1 284 ? -16.715 3.435 25.513 1.00 20.58 284 ASN A O 1
ATOM 2002 N N . GLY A 1 285 ? -15.943 3.825 23.440 1.00 16.70 285 GLY A N 1
ATOM 2003 C CA . GLY A 1 285 ? -16.746 2.766 22.857 1.00 18.29 285 GLY A CA 1
ATOM 2004 C C . GLY A 1 285 ? -18.222 3.106 22.733 1.00 16.29 285 GLY A C 1
ATOM 2005 O O . GLY A 1 285 ? -19.055 2.222 22.564 1.00 22.47 285 GLY A O 1
ATOM 2006 N N . GLY A 1 286 ? -18.561 4.382 22.835 1.00 16.99 286 GLY A N 1
ATOM 2007 C CA . GLY A 1 286 ? -19.932 4.799 22.587 1.00 15.77 286 GLY A CA 1
ATOM 2008 C C . GLY A 1 286 ? -20.694 5.159 23.848 1.00 17.04 286 GLY A C 1
ATOM 2009 O O . GLY A 1 286 ? -21.890 5.419 23.793 1.00 18.33 286 GLY A O 1
ATOM 2010 N N . THR A 1 287 ? -19.996 5.185 24.980 1.00 14.10 287 THR A N 1
ATOM 2011 C CA . THR A 1 287 ? -20.629 5.422 26.270 1.00 22.33 287 THR A CA 1
ATOM 2012 C C . THR A 1 287 ? -19.960 6.542 27.073 1.00 18.79 287 THR A C 1
ATOM 2013 O O . THR A 1 287 ? -18.734 6.636 27.151 1.00 16.86 287 THR A O 1
ATOM 2017 N N . LEU A 1 288 ? -20.791 7.379 27.683 1.00 22.29 288 LEU A N 1
ATOM 2018 C CA . LEU A 1 288 ? -20.334 8.440 28.570 1.00 21.32 288 LEU A CA 1
ATOM 2019 C C . LEU A 1 288 ? -21.191 8.423 29.834 1.00 22.92 288 LEU A C 1
ATOM 2020 O O . LEU A 1 288 ? -22.414 8.518 29.755 1.00 19.28 288 LEU A O 1
ATOM 2025 N N . GLY A 1 289 ? -20.542 8.295 30.991 1.00 25.82 289 GLY A N 1
ATOM 2026 C CA . GLY A 1 289 ? -21.237 8.260 32.269 1.00 24.18 289 GLY A CA 1
ATOM 2027 C C . GLY A 1 289 ? -22.351 7.232 32.329 1.00 22.63 289 GLY A C 1
ATOM 2028 O O . GLY A 1 289 ? -23.419 7.498 32.871 1.00 27.70 289 GLY A O 1
ATOM 2029 N N . GLY A 1 290 ? -22.120 6.065 31.738 1.00 19.55 290 GLY A N 1
ATOM 2030 C CA . GLY A 1 290 ? -23.080 4.982 31.810 1.00 21.19 290 GLY A CA 1
ATOM 2031 C C . GLY A 1 290 ? -24.216 5.016 30.802 1.00 23.55 290 GLY A C 1
ATOM 2032 O O . GLY A 1 290 ? -25.054 4.118 30.799 1.00 29.20 290 GLY A O 1
ATOM 2033 N N . THR A 1 291 ? -24.274 6.042 29.957 1.00 20.90 291 THR A N 1
ATOM 2034 C CA . THR A 1 291 ? -25.309 6.089 28.928 1.00 18.04 291 THR A CA 1
ATOM 2035 C C . THR A 1 291 ? -24.711 5.896 27.524 1.00 19.88 291 THR A C 1
ATOM 2036 O O . THR A 1 291 ? -23.741 6.558 27.154 1.00 15.93 291 THR A O 1
ATOM 2040 N N . ARG A 1 292 ? -25.303 4.990 26.748 1.00 22.16 292 ARG A N 1
ATOM 2041 C CA . ARG A 1 292 ? -24.785 4.642 25.424 1.00 18.64 292 ARG A CA 1
ATOM 2042 C C . ARG A 1 292 ? -25.530 5.347 24.292 1.00 15.33 292 ARG A C 1
ATOM 2043 O O . ARG A 1 292 ? -26.751 5.317 24.241 1.00 17.55 292 ARG A O 1
ATOM 2051 N N . ILE A 1 293 ? -24.792 5.975 23.381 1.00 16.01 293 ILE A N 1
ATOM 2052 C CA . ILE A 1 293 ? -25.424 6.600 22.223 1.00 15.79 293 ILE A CA 1
ATOM 2053 C C . ILE A 1 293 ? -25.137 5.806 20.947 1.00 14.84 293 ILE A C 1
ATOM 2054 O O . ILE A 1 293 ? -25.834 5.961 19.947 1.00 14.41 293 ILE A O 1
ATOM 2059 N N . ILE A 1 294 ? -24.128 4.946 20.996 1.00 14.63 294 ILE A N 1
ATOM 2060 C CA . ILE A 1 294 ? -23.758 4.159 19.828 1.00 18.15 294 ILE A CA 1
ATOM 2061 C C . ILE A 1 294 ? -22.920 2.934 20.206 1.00 18.27 294 ILE A C 1
ATOM 2062 O O . ILE A 1 294 ? -22.253 2.930 21.236 1.00 15.49 294 ILE A O 1
ATOM 2067 N N . SER A 1 295 ? -22.979 1.890 19.382 1.00 13.79 295 SER A N 1
ATOM 2068 C CA . SER A 1 295 ? -22.126 0.718 19.564 1.00 17.13 295 SER A CA 1
ATOM 2069 C C . SER A 1 295 ? -20.700 0.979 19.050 1.00 16.63 295 SER A C 1
ATOM 2070 O O . SER A 1 295 ? -20.478 1.864 18.222 1.00 15.02 295 SER A O 1
ATOM 2073 N N . ALA A 1 296 ? -19.736 0.212 19.554 1.00 15.19 296 ALA A N 1
ATOM 2074 C CA . ALA A 1 296 ? -18.340 0.321 19.115 1.00 13.18 296 ALA A CA 1
ATOM 2075 C C . ALA A 1 296 ? -18.162 -0.011 17.621 1.00 14.38 296 ALA A C 1
ATOM 2076 O O . ALA A 1 296 ? -17.307 0.568 16.943 1.00 16.02 296 ALA A O 1
ATOM 2078 N N . LYS A 1 297 ? -18.954 -0.960 17.126 1.00 16.63 297 LYS A N 1
ATOM 2079 C CA . LYS A 1 297 ? -18.987 -1.279 15.699 1.00 12.97 297 LYS A CA 1
ATOM 2080 C C . LYS A 1 297 ? -19.355 -0.041 14.896 1.00 14.21 297 LYS A C 1
ATOM 2081 O O . LYS A 1 297 ? -18.748 0.235 13.862 1.00 16.34 297 LYS A O 1
ATOM 2087 N N . GLY A 1 298 ? -20.326 0.721 15.395 1.00 15.10 298 GLY A N 1
ATOM 2088 C CA . GLY A 1 298 ? -20.777 1.926 14.718 1.00 17.69 298 GLY A CA 1
ATOM 2089 C C . GLY A 1 298 ? -19.680 2.964 14.577 1.00 17.47 298 GLY A C 1
ATOM 2090 O O . GLY A 1 298 ? -19.532 3.611 13.522 1.00 12.74 298 GLY A O 1
ATOM 2091 N N . ILE A 1 299 ? -18.899 3.108 15.644 1.00 13.34 299 ILE A N 1
ATOM 2092 C CA . ILE A 1 299 ? -17.761 4.015 15.652 1.00 11.87 299 ILE A CA 1
ATOM 2093 C C . ILE A 1 299 ? -16.697 3.556 14.669 1.00 15.36 299 ILE A C 1
ATOM 2094 O O . ILE A 1 299 ? -16.190 4.360 13.884 1.00 13.85 299 ILE A O 1
ATOM 2099 N N . ALA A 1 300 ? -16.378 2.264 14.686 1.00 15.11 300 ALA A N 1
ATOM 2100 C CA . ALA A 1 300 ? -15.437 1.715 13.709 1.00 15.61 300 ALA A CA 1
ATOM 2101 C C . ALA A 1 300 ? -15.883 1.997 12.270 1.00 14.99 300 ALA A C 1
ATOM 2102 O O . ALA A 1 300 ? -15.071 2.368 11.407 1.00 15.30 300 ALA A O 1
ATOM 2104 N N . GLU A 1 301 ? -17.176 1.834 12.008 1.00 16.04 301 GLU A N 1
ATOM 2105 C CA . GLU A 1 301 ? -17.686 2.018 10.652 1.00 16.10 301 GLU A CA 1
ATOM 2106 C C . GLU A 1 301 ? -17.660 3.486 10.207 1.00 15.68 301 GLU A C 1
ATOM 2107 O O . GLU A 1 301 ? -17.335 3.760 9.057 1.00 11.67 301 GLU A O 1
ATOM 2121 N N . THR A 1 303 ? -15.559 5.707 11.131 1.00 14.63 303 THR A N 1
ATOM 2122 C CA . THR A 1 303 ? -14.186 6.203 11.062 1.00 14.47 303 THR A CA 1
ATOM 2123 C C . THR A 1 303 ? -13.274 5.441 10.092 1.00 15.84 303 THR A C 1
ATOM 2124 O O . THR A 1 303 ? -12.066 5.668 10.078 1.00 16.90 303 THR A O 1
ATOM 2128 N N . ARG A 1 304 ? -13.846 4.564 9.269 1.00 17.90 304 ARG A N 1
ATOM 2129 C CA . ARG A 1 304 ? -13.079 3.915 8.209 1.00 22.01 304 ARG A CA 1
ATOM 2130 C C . ARG A 1 304 ? -12.477 4.960 7.285 1.00 19.20 304 ARG A C 1
ATOM 2131 O O . ARG A 1 304 ? -13.169 5.881 6.844 1.00 16.07 304 ARG A O 1
ATOM 2139 N N . GLU A 1 305 ? -11.192 4.826 6.987 1.00 18.77 305 GLU A N 1
ATOM 2140 C CA . GLU A 1 305 ? -10.566 5.749 6.049 1.00 18.74 305 GLU A CA 1
ATOM 2141 C C . GLU A 1 305 ? -11.175 5.570 4.662 1.00 19.72 305 GLU A C 1
ATOM 2142 O O . GLU A 1 305 ? -11.251 4.456 4.145 1.00 22.53 305 GLU A O 1
ATOM 2148 N N . GLU A 1 306 ? -11.635 6.672 4.084 1.00 15.67 306 GLU A N 1
ATOM 2149 C CA . GLU A 1 306 ? -12.257 6.648 2.771 1.00 23.86 306 GLU A CA 1
ATOM 2150 C C . GLU A 1 306 ? -11.266 7.109 1.726 1.00 24.85 306 GLU A C 1
ATOM 2151 O O . GLU A 1 306 ? -11.226 6.562 0.628 1.00 22.25 306 GLU A O 1
ATOM 2157 N N . CYS A 1 307 ? -10.460 8.110 2.065 1.00 24.49 307 CYS A N 1
ATOM 2158 C CA . CYS A 1 307 ? -9.426 8.524 1.120 1.00 24.81 307 CYS A CA 1
ATOM 2159 C C . CYS A 1 307 ? -8.309 9.280 1.815 1.00 28.25 307 CYS A C 1
ATOM 2160 O O . CYS A 1 307 ? -8.472 9.732 2.941 1.00 22.63 307 CYS A O 1
ATOM 2163 N N . PHE A 1 308 ? -7.162 9.378 1.153 1.00 24.54 308 PHE A N 1
ATOM 2164 C CA . PHE A 1 308 ? -6.022 10.109 1.693 1.00 21.17 308 PHE A CA 1
ATOM 2165 C C . PHE A 1 308 ? -5.301 10.786 0.534 1.00 23.19 308 PHE A C 1
ATOM 2166 O O . PHE A 1 308 ? -4.387 10.219 -0.048 1.00 28.65 308 PHE A O 1
ATOM 2174 N N . ARG A 1 309 ? -5.718 12.008 0.214 1.00 22.61 309 ARG A N 1
ATOM 2175 C CA . ARG A 1 309 ? -5.273 12.676 -1.017 1.00 23.32 309 ARG A CA 1
ATOM 2176 C C . ARG A 1 309 ? -5.140 14.169 -0.819 1.00 25.21 309 ARG A C 1
ATOM 2177 O O . ARG A 1 309 ? -5.750 14.724 0.082 1.00 17.98 309 ARG A O 1
ATOM 2185 N N . LYS A 1 310 ? -4.380 14.824 -1.692 1.00 21.24 310 LYS A N 1
ATOM 2186 C CA . LYS A 1 310 ? -4.334 16.280 -1.691 1.00 22.43 310 LYS A CA 1
ATOM 2187 C C . LYS A 1 310 ? -5.734 16.803 -1.960 1.00 25.26 310 LYS A C 1
ATOM 2188 O O . LYS A 1 310 ? -6.383 16.410 -2.935 1.00 25.63 310 LYS A O 1
ATOM 2194 N N . ASP A 1 311 ? -6.212 17.668 -1.075 1.00 20.33 311 ASP A N 1
ATOM 2195 C CA . ASP A 1 311 ? -7.592 18.118 -1.148 1.00 19.11 311 ASP A CA 1
ATOM 2196 C C . ASP A 1 311 ? -7.757 19.280 -2.116 1.00 21.59 311 ASP A C 1
ATOM 2197 O O . ASP A 1 311 ? -7.023 20.264 -2.038 1.00 23.88 311 ASP A O 1
ATOM 2202 N N . GLU A 1 312 ? -8.751 19.174 -2.998 1.00 22.18 312 GLU A N 1
ATOM 2203 C CA . GLU A 1 312 ? -9.004 20.178 -4.034 1.00 20.72 312 GLU A CA 1
ATOM 2204 C C . GLU A 1 312 ? -9.341 21.557 -3.466 1.00 25.05 312 GLU A C 1
ATOM 2205 O O . GLU A 1 312 ? -9.246 22.560 -4.169 1.00 24.87 312 GLU A O 1
ATOM 2211 N N . VAL A 1 313 ? -9.762 21.609 -2.205 1.00 21.44 313 VAL A N 1
ATOM 2212 C CA . VAL A 1 313 ? -10.168 22.873 -1.604 1.00 21.45 313 VAL A CA 1
ATOM 2213 C C . VAL A 1 313 ? -9.171 23.343 -0.553 1.00 23.73 313 VAL A C 1
ATOM 2214 O O . VAL A 1 313 ? -8.777 24.506 -0.547 1.00 25.05 313 VAL A O 1
ATOM 2218 N N . ILE A 1 314 ? -8.759 22.435 0.327 1.00 24.63 314 ILE A N 1
ATOM 2219 C CA . ILE A 1 314 ? -7.870 22.779 1.436 1.00 22.75 314 ILE A CA 1
ATOM 2220 C C . ILE A 1 314 ? -6.421 22.912 0.967 1.00 27.69 314 ILE A C 1
ATOM 2221 O O . ILE A 1 314 ? -5.673 23.750 1.464 1.00 25.46 314 ILE A O 1
ATOM 2226 N N . GLY A 1 315 ? -6.036 22.108 -0.017 1.00 29.00 315 GLY A N 1
ATOM 2227 C CA . GLY A 1 315 ? -4.736 22.263 -0.641 1.00 25.17 315 GLY A CA 1
ATOM 2228 C C . GLY A 1 315 ? -3.641 21.396 -0.050 1.00 29.38 315 GLY A C 1
ATOM 2229 O O . GLY A 1 315 ? -2.490 21.478 -0.477 1.00 29.02 315 GLY A O 1
ATOM 2230 N N . VAL A 1 316 ? -3.980 20.577 0.941 1.00 25.67 316 VAL A N 1
ATOM 2231 C CA . VAL A 1 316 ? -3.015 19.622 1.470 1.00 27.29 316 VAL A CA 1
ATOM 2232 C C . VAL A 1 316 ? -3.600 18.223 1.462 1.00 25.95 316 VAL A C 1
ATOM 2233 O O . VAL A 1 316 ? -4.788 18.041 1.197 1.00 25.67 316 VAL A O 1
ATOM 2237 N N . ARG A 1 317 ? -2.770 17.230 1.749 1.00 21.79 317 ARG A N 1
ATOM 2238 C CA . ARG A 1 317 ? -3.264 15.865 1.814 1.00 22.02 317 ARG A CA 1
ATOM 2239 C C . ARG A 1 317 ? -4.166 15.697 3.042 1.00 23.39 317 ARG A C 1
ATOM 2240 O O . ARG A 1 317 ? -3.718 15.844 4.173 1.00 24.21 317 ARG A O 1
ATOM 2256 N N . ARG A 1 319 ? -6.730 13.145 5.153 1.00 16.36 319 ARG A N 1
ATOM 2257 C CA . ARG A 1 319 ? -7.082 11.763 5.412 1.00 15.43 319 ARG A CA 1
ATOM 2258 C C . ARG A 1 319 ? -8.517 11.701 5.934 1.00 15.06 319 ARG A C 1
ATOM 2259 O O . ARG A 1 319 ? -8.766 11.876 7.130 1.00 17.11 319 ARG A O 1
ATOM 2267 N N . TRP A 1 320 ? -9.453 11.464 5.020 1.00 19.51 320 TRP A N 1
ATOM 2268 C CA . TRP A 1 320 ? -10.879 11.512 5.320 1.00 17.40 320 TRP A CA 1
ATOM 2269 C C . TRP A 1 320 ? -11.480 10.143 5.617 1.00 17.33 320 TRP A C 1
ATOM 2270 O O . TRP A 1 320 ? -11.245 9.153 4.881 1.00 19.54 320 TRP A O 1
ATOM 2281 N N . SER A 1 321 ? -12.278 10.114 6.683 1.00 14.98 321 SER A N 1
ATOM 2282 C CA . SER A 1 321 ? -13.180 9.008 6.955 1.00 14.19 321 SER A CA 1
ATOM 2283 C C . SER A 1 321 ? -14.601 9.439 6.588 1.00 18.14 321 SER A C 1
ATOM 2284 O O . SER A 1 321 ? -14.792 10.421 5.865 1.00 16.06 321 SER A O 1
ATOM 2287 N N . ARG A 1 322 ? -15.604 8.748 7.121 1.00 15.67 322 ARG A N 1
ATOM 2288 C CA . ARG A 1 322 ? -16.985 9.116 6.833 1.00 13.82 322 ARG A CA 1
ATOM 2289 C C . ARG A 1 322 ? -17.412 10.326 7.661 1.00 15.32 322 ARG A C 1
ATOM 2290 O O . ARG A 1 322 ? -18.305 10.237 8.501 1.00 15.76 322 ARG A O 1
ATOM 2298 N N . GLY A 1 323 ? -16.749 11.453 7.429 1.00 14.69 323 GLY A N 1
ATOM 2299 C CA . GLY A 1 323 ? -17.120 12.700 8.067 1.00 14.36 323 GLY A CA 1
ATOM 2300 C C . GLY A 1 323 ? -16.067 13.280 8.988 1.00 15.91 323 GLY A C 1
ATOM 2301 O O . GLY A 1 323 ? -16.071 14.478 9.255 1.00 15.08 323 GLY A O 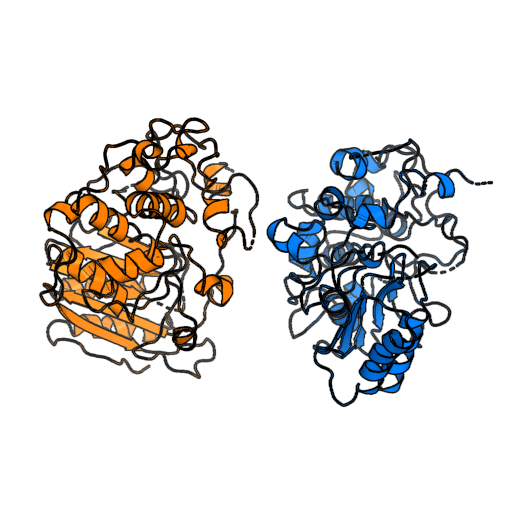1
ATOM 2302 N N . PHE A 1 324 ? -15.177 12.434 9.495 1.00 16.10 324 PHE A N 1
ATOM 2303 C CA . PHE A 1 324 ? -14.158 12.889 10.441 1.00 15.20 324 PHE A CA 1
ATOM 2304 C C . PHE A 1 324 ? -12.788 12.990 9.804 1.00 13.89 324 PHE A C 1
ATOM 2305 O O . PHE A 1 324 ? -12.442 12.199 8.937 1.00 15.23 324 PHE A O 1
ATOM 2313 N N . ILE A 1 325 ? -12.014 13.968 10.254 1.00 13.34 325 ILE A N 1
ATOM 2314 C CA . ILE A 1 325 ? -10.596 14.028 9.948 1.00 16.31 325 ILE A CA 1
ATOM 2315 C C . ILE A 1 325 ? -9.868 12.933 10.718 1.00 14.06 325 ILE A C 1
ATOM 2316 O O . ILE A 1 325 ? -10.007 12.826 11.936 1.00 19.73 325 ILE A O 1
ATOM 2321 N N . LEU A 1 326 ? -9.111 12.111 10.011 1.00 14.89 326 LEU A N 1
ATOM 2322 C CA . LEU A 1 326 ? -8.278 11.112 10.665 1.00 14.98 326 LEU A CA 1
ATOM 2323 C C . LEU A 1 326 ? -6.896 11.705 10.900 1.00 14.04 326 LEU A C 1
ATOM 2324 O O . LEU A 1 326 ? -6.441 12.569 10.146 1.00 15.82 326 LEU A O 1
ATOM 2329 N N . ASN A 1 327 ? -6.252 11.251 11.967 1.00 18.08 327 ASN A N 1
ATOM 2330 C CA . ASN A 1 327 ? -5.007 11.831 12.431 1.00 19.29 327 ASN A CA 1
ATOM 2331 C C . ASN A 1 327 ? -3.904 11.767 11.384 1.00 19.29 327 ASN A C 1
ATOM 2332 O O . ASN A 1 327 ? -3.779 10.799 10.633 1.00 19.04 327 ASN A O 1
ATOM 2337 N N . LYS A 1 328 ? -3.122 12.836 11.342 1.00 20.77 328 LYS A N 1
ATOM 2338 C CA . LYS A 1 328 ? -1.978 12.964 10.461 1.00 20.37 328 LYS A CA 1
ATOM 2339 C C . LYS A 1 328 ? -0.983 13.913 11.101 1.00 26.94 328 LYS A C 1
ATOM 2340 O O . LYS A 1 328 ? -1.370 14.981 11.587 1.00 20.36 328 LYS A O 1
ATOM 2346 N N . ALA A 1 329 ? 0.286 13.515 11.116 1.00 27.98 329 ALA A N 1
ATOM 2347 C CA . ALA A 1 329 ? 1.349 14.348 11.671 1.00 30.91 329 ALA A CA 1
ATOM 2348 C C . ALA A 1 329 ? 1.026 14.785 13.100 1.00 28.54 329 ALA A C 1
ATOM 2349 O O . ALA A 1 329 ? 1.321 15.915 13.491 1.00 28.54 329 ALA A O 1
ATOM 2351 N N . GLU A 1 330 ? 0.393 13.885 13.855 1.00 25.97 330 GLU A N 1
ATOM 2352 C CA . GLU A 1 330 ? 0.058 14.106 15.265 1.00 27.35 330 GLU A CA 1
ATOM 2353 C C . GLU A 1 330 ? -0.810 15.339 15.545 1.00 21.84 330 GLU A C 1
ATOM 2354 O O . GLU A 1 330 ? -0.776 15.902 16.644 1.00 22.47 330 GLU A O 1
ATOM 2360 N N . LEU A 1 331 ? -1.603 15.728 14.552 1.00 22.72 331 LEU A N 1
ATOM 2361 C CA . LEU A 1 331 ? -2.609 16.776 14.700 1.00 23.37 331 LEU A CA 1
ATOM 2362 C C . LEU A 1 331 ? -3.474 16.531 15.928 1.00 21.26 331 LEU A C 1
ATOM 2363 O O . LEU A 1 331 ? -3.778 17.458 16.679 1.00 19.91 331 LEU A O 1
ATOM 2368 N N . TYR A 1 332 ? -3.847 15.270 16.131 1.00 16.83 332 TYR A N 1
ATOM 2369 C CA . TYR A 1 332 ? -4.707 14.888 17.242 1.00 20.59 332 TYR A CA 1
ATOM 2370 C C . TYR A 1 332 ? -3.996 13.965 18.222 1.00 19.34 332 TYR A C 1
ATOM 2371 O O . TYR A 1 332 ? -4.601 13.015 18.730 1.00 23.60 332 TYR A O 1
ATOM 2380 N N . GLY A 1 333 ? -2.716 14.238 18.483 1.00 23.62 333 GLY A N 1
ATOM 2381 C CA . GLY A 1 333 ? -1.947 13.467 19.447 1.00 16.96 333 GLY A CA 1
ATOM 2382 C C . GLY A 1 333 ? -1.186 12.294 18.844 1.00 28.40 333 GLY A C 1
ATOM 2383 O O . GLY A 1 333 ? -1.100 12.167 17.614 1.00 24.06 333 GLY A O 1
ATOM 2384 N N . PRO A 1 334 ? -0.629 11.425 19.711 1.00 28.94 334 PRO A N 1
ATOM 2385 C CA . PRO A 1 334 ? 0.241 10.287 19.360 1.00 31.94 334 PRO A CA 1
ATOM 2386 C C . PRO A 1 334 ? -0.454 9.019 18.834 1.00 30.81 334 PRO A C 1
ATOM 2387 O O . PRO A 1 334 ? 0.235 8.171 18.269 1.00 25.07 334 PRO A O 1
ATOM 2391 N N . ASN A 1 335 ? -1.763 8.870 19.021 1.00 22.15 335 ASN A N 1
ATOM 2392 C CA . ASN A 1 335 ? -2.467 7.730 18.432 1.00 25.07 335 ASN A CA 1
ATOM 2393 C C . ASN A 1 335 ? -2.741 8.029 16.955 1.00 28.17 335 ASN A C 1
ATOM 2394 O O . ASN A 1 335 ? -3.479 8.968 16.629 1.00 23.14 335 ASN A O 1
ATOM 2399 N N . PRO A 1 336 ? -2.131 7.238 16.053 1.00 24.59 336 PRO A N 1
ATOM 2400 C CA . PRO A 1 336 ? -2.250 7.480 14.606 1.00 28.18 336 PRO A CA 1
ATOM 2401 C C . PRO A 1 336 ? -3.681 7.334 14.079 1.00 26.00 336 PRO A C 1
ATOM 2402 O O . PRO A 1 336 ? -3.976 7.863 13.012 1.00 26.16 336 PRO A O 1
ATOM 2406 N N . ASP A 1 337 ? -4.549 6.647 14.819 1.00 27.82 337 ASP A N 1
ATOM 2407 C CA . ASP A 1 337 ? -5.933 6.447 14.393 1.00 27.55 337 ASP A CA 1
ATOM 2408 C C . ASP A 1 337 ? -6.951 7.306 15.162 1.00 25.01 337 ASP A C 1
ATOM 2409 O O . ASP A 1 337 ? -8.152 7.023 15.150 1.00 24.95 337 ASP A O 1
ATOM 2414 N N . ALA A 1 338 ? -6.465 8.353 15.818 1.00 18.74 338 ALA A N 1
ATOM 2415 C CA . ALA A 1 338 ? -7.333 9.339 16.440 1.00 15.72 338 ALA A CA 1
ATOM 2416 C C . ALA A 1 338 ? -8.185 10.035 15.380 1.00 18.27 338 ALA A C 1
ATOM 2417 O O . ALA A 1 338 ? -7.769 10.169 14.221 1.00 18.24 338 ALA A O 1
ATOM 2419 N N . PHE A 1 339 ? -9.396 10.443 15.748 1.00 15.75 339 PHE A N 1
ATOM 2420 C CA . PHE A 1 339 ? -10.256 11.106 14.752 1.00 12.68 339 PHE A CA 1
ATOM 2421 C C . PHE A 1 339 ? -10.984 12.280 15.383 1.00 15.35 339 PHE A C 1
ATOM 2422 O O . PHE A 1 339 ? -11.267 12.272 16.582 1.00 12.46 339 PHE A O 1
ATOM 2430 N N . GLY A 1 340 ? -11.309 13.281 14.586 1.00 14.05 340 GLY A N 1
ATOM 2431 C CA . GLY A 1 340 ? -12.049 14.407 15.104 1.00 13.65 340 GLY A CA 1
ATOM 2432 C C . GLY A 1 340 ? -12.310 15.434 14.033 1.00 13.90 340 GLY A C 1
ATOM 2433 O O . GLY A 1 340 ? -12.369 15.107 12.856 1.00 11.69 340 GLY A O 1
ATOM 2434 N N . HIS A 1 341 ? -12.499 16.676 14.455 1.00 12.16 341 HIS A N 1
ATOM 2435 C CA . HIS A 1 341 ? -12.637 17.770 13.515 1.00 13.32 341 HIS A CA 1
ATOM 2436 C C . HIS A 1 341 ? -12.257 19.080 14.176 1.00 14.31 341 HIS A C 1
ATOM 2437 O O . HIS A 1 341 ? -12.473 19.278 15.371 1.00 14.86 341 HIS A O 1
ATOM 2444 N N . SER A 1 342 ? -11.666 19.960 13.382 1.00 18.02 342 SER A N 1
ATOM 2445 C CA . SER A 1 342 ? -11.234 21.255 13.864 1.00 16.81 342 SER A CA 1
ATOM 2446 C C . SER A 1 342 ? -12.033 22.355 13.194 1.00 19.69 342 SER A C 1
ATOM 2447 O O . SER A 1 342 ? -12.680 22.133 12.171 1.00 16.66 342 SER A O 1
ATOM 2450 N N . GLY A 1 343 ? -11.960 23.552 13.757 1.00 17.16 343 GLY A N 1
ATOM 2451 C CA . GLY A 1 343 ? -12.695 24.668 13.212 1.00 17.16 343 GLY A CA 1
ATOM 2452 C C . GLY A 1 343 ? -11.818 25.869 12.949 1.00 22.52 343 GLY A C 1
ATOM 2453 O O . GLY A 1 343 ? -10.783 26.067 13.587 1.00 20.35 343 GLY A O 1
ATOM 2454 N N . TRP A 1 344 ? -12.245 26.671 11.988 1.00 22.42 344 TRP A N 1
ATOM 2455 C CA . TRP A 1 344 ? -11.579 27.919 11.661 1.00 26.63 344 TRP A CA 1
ATOM 2456 C C . TRP A 1 344 ? -11.367 28.773 12.905 1.00 25.18 344 TRP A C 1
ATOM 2457 O O . TRP A 1 344 ? -12.319 29.065 13.627 1.00 21.30 344 TRP A O 1
ATOM 2468 N N . GLY A 1 345 ? -10.115 29.142 13.176 1.00 21.29 345 GLY A N 1
ATOM 2469 C CA . GLY A 1 345 ? -9.822 30.015 14.299 1.00 25.26 345 GLY A CA 1
ATOM 2470 C C . GLY A 1 345 ? -9.130 29.326 15.460 1.00 20.43 345 GLY A C 1
ATOM 2471 O O . GLY A 1 345 ? -8.381 29.959 16.191 1.00 24.08 345 GLY A O 1
ATOM 2472 N N . GLY A 1 346 ? -9.379 28.030 15.626 1.00 20.76 346 GLY A N 1
ATOM 2473 C CA . GLY A 1 346 ? -8.670 27.241 16.619 1.00 22.41 346 GLY A CA 1
ATOM 2474 C C . GLY A 1 346 ? -9.463 26.206 17.408 1.00 18.39 346 GLY A C 1
ATOM 2475 O O . GLY A 1 346 ? -8.858 25.347 18.056 1.00 15.32 346 GLY A O 1
ATOM 2476 N N . SER A 1 347 ? -10.794 26.251 17.367 1.00 12.95 347 SER A N 1
ATOM 2477 C CA . SER A 1 347 ? -11.556 25.250 18.119 1.00 15.59 347 SER A CA 1
ATOM 2478 C C . SER A 1 347 ? -11.335 23.865 17.534 1.00 16.08 347 SER A C 1
ATOM 2479 O O . SER A 1 347 ? -10.983 23.734 16.364 1.00 18.55 347 SER A O 1
ATOM 2482 N N . PHE A 1 348 ? -11.517 22.830 18.351 1.00 12.94 348 PHE A N 1
ATOM 2483 C CA . PHE A 1 348 ? -11.426 21.469 17.829 1.00 15.24 348 PHE A CA 1
ATOM 2484 C C . PHE A 1 348 ? -11.983 20.474 18.820 1.00 13.35 348 PHE A C 1
ATOM 2485 O O . PHE A 1 348 ? -12.194 20.786 19.993 1.00 12.79 348 PHE A O 1
ATOM 2493 N N . GLY A 1 349 ? -12.204 19.262 18.335 1.00 13.95 349 GLY A N 1
ATOM 2494 C CA . GLY A 1 349 ? -12.523 18.161 19.214 1.00 13.07 349 GLY A CA 1
ATOM 2495 C C . GLY A 1 349 ? -11.975 16.893 18.609 1.00 13.17 349 GLY A C 1
ATOM 2496 O O . GLY A 1 349 ? -11.911 16.786 17.372 1.00 15.11 349 GLY A O 1
ATOM 2497 N N . PHE A 1 350 ? -11.550 15.951 19.449 1.00 10.35 350 PHE A N 1
ATOM 2498 C CA . PHE A 1 350 ? -11.182 14.636 18.916 1.00 10.89 350 PHE A CA 1
ATOM 2499 C C . PHE A 1 350 ? -11.295 13.499 19.927 1.00 11.44 350 PHE A C 1
ATOM 2500 O O . PHE A 1 350 ? -11.393 13.707 21.142 1.00 10.94 350 PHE A O 1
ATOM 2508 N N . ALA A 1 351 ? -11.305 12.289 19.387 1.00 10.33 351 ALA A N 1
ATOM 2509 C CA . ALA A 1 351 ? -11.394 11.062 20.154 1.00 10.08 351 ALA A CA 1
ATOM 2510 C C . ALA A 1 351 ? -10.218 10.136 19.854 1.00 14.22 351 ALA A C 1
ATOM 2511 O O . ALA A 1 351 ? -9.776 10.014 18.704 1.00 14.05 351 ALA A O 1
ATOM 2513 N N . ASP A 1 352 ? -9.761 9.468 20.909 1.00 12.62 352 ASP A N 1
ATOM 2514 C CA . ASP A 1 352 ? -8.667 8.496 20.896 1.00 17.40 352 ASP A CA 1
ATOM 2515 C C . ASP A 1 352 ? -9.179 7.238 21.588 1.00 16.76 352 ASP A C 1
ATOM 2516 O O . ASP A 1 352 ? -9.256 7.202 22.814 1.00 19.69 352 ASP A O 1
ATOM 2521 N N . THR A 1 353 ? -9.548 6.216 20.818 1.00 16.55 353 THR A N 1
ATOM 2522 C CA . THR A 1 353 ? -10.156 5.025 21.410 1.00 18.65 353 THR A CA 1
ATOM 2523 C C . THR A 1 353 ? -9.152 4.165 22.187 1.00 21.60 353 THR A C 1
ATOM 2524 O O . THR A 1 353 ? -9.551 3.355 23.027 1.00 21.89 353 THR A O 1
ATOM 2528 N N . LYS A 1 354 ? -7.864 4.300 21.885 1.00 21.36 354 LYS A N 1
ATOM 2529 C CA . LYS A 1 354 ? -6.842 3.548 22.620 1.00 22.20 354 LYS A CA 1
ATOM 2530 C C . LYS A 1 354 ? -6.743 4.024 24.070 1.00 23.79 354 LYS A C 1
ATOM 2531 O O . LYS A 1 354 ? -6.863 3.228 25.001 1.00 24.62 354 LYS A O 1
ATOM 2537 N N . ALA A 1 355 ? -6.558 5.326 24.259 1.00 21.53 355 ALA A N 1
ATOM 2538 C CA . ALA A 1 355 ? -6.492 5.900 25.601 1.00 20.87 355 ALA A CA 1
ATOM 2539 C C . ALA A 1 355 ? -7.885 6.150 26.178 1.00 20.16 355 ALA A C 1
ATOM 2540 O O . ALA A 1 355 ? -8.019 6.583 27.322 1.00 22.55 355 ALA A O 1
ATOM 2542 N N . ARG A 1 356 ? -8.916 5.867 25.387 1.00 18.73 356 ARG A N 1
ATOM 2543 C CA . ARG A 1 356 ? -10.296 6.170 25.764 1.00 21.60 356 ARG A CA 1
ATOM 2544 C C . ARG A 1 356 ? -10.437 7.645 26.165 1.00 19.20 356 ARG A C 1
ATOM 2545 O O . ARG A 1 356 ? -11.095 7.990 27.147 1.00 20.33 356 ARG A O 1
ATOM 2553 N N . LEU A 1 357 ? -9.821 8.508 25.365 1.00 14.57 357 LEU A N 1
ATOM 2554 C CA . LEU A 1 357 ? -9.716 9.929 25.669 1.00 18.00 357 LEU A CA 1
ATOM 2555 C C . LEU A 1 357 ? -10.509 10.760 24.665 1.00 17.46 357 LEU A C 1
ATOM 2556 O O . LEU A 1 357 ? -10.381 10.566 23.465 1.00 16.12 357 LEU A O 1
ATOM 2561 N N . GLY A 1 358 ? -11.326 11.684 25.153 1.00 18.88 358 GLY A N 1
ATOM 2562 C CA . GLY A 1 358 ? -11.995 12.629 24.280 1.00 16.83 358 GLY A CA 1
ATOM 2563 C C . GLY A 1 358 ? -11.613 14.029 24.712 1.00 15.75 358 GLY A C 1
ATOM 2564 O O . GLY A 1 358 ? -11.463 14.292 25.899 1.00 14.25 358 GLY A O 1
ATOM 2573 N N . GLY A 1 360 ? -12.060 18.448 24.014 1.00 9.79 360 GLY A N 1
ATOM 2574 C CA . GLY A 1 360 ? -12.764 19.548 23.378 1.00 9.95 360 GLY A CA 1
ATOM 2575 C C . GLY A 1 360 ? -12.198 20.913 23.729 1.00 14.43 360 GLY A C 1
ATOM 2576 O O . GLY A 1 360 ? -11.804 21.154 24.867 1.00 10.51 360 GLY A O 1
ATOM 2577 N N . TYR A 1 361 ? -12.164 21.818 22.754 1.00 10.39 361 TYR A N 1
ATOM 2578 C CA . TYR A 1 361 ? -11.612 23.145 23.001 1.00 12.94 361 TYR A CA 1
ATOM 2579 C C . TYR A 1 361 ? -12.297 24.202 22.134 1.00 15.04 361 TYR A C 1
ATOM 2580 O O . TYR A 1 361 ? -12.419 24.042 20.903 1.00 14.23 361 TYR A O 1
ATOM 2589 N N . ALA A 1 362 ? -12.792 25.256 22.784 1.00 14.68 362 ALA A N 1
ATOM 2590 C CA . ALA A 1 362 ? -13.516 26.311 22.064 1.00 16.34 362 ALA A CA 1
ATOM 2591 C C . ALA A 1 362 ? -13.211 27.683 22.656 1.00 18.09 362 ALA A C 1
ATOM 2592 O O . ALA A 1 362 ? -13.241 27.856 23.872 1.00 15.80 362 ALA A O 1
ATOM 2602 N N . ASN A 1 364 ? -12.921 32.326 21.761 1.00 18.03 364 ASN A N 1
ATOM 2603 C CA . ASN A 1 364 ? -13.458 33.411 20.950 1.00 21.74 364 ASN A CA 1
ATOM 2604 C C . ASN A 1 364 ? -12.405 34.257 20.220 1.00 23.53 364 ASN A C 1
ATOM 2605 O O . ASN A 1 364 ? -12.759 35.086 19.379 1.00 26.33 364 ASN A O 1
ATOM 2610 N N . GLN A 1 365 ? -11.126 34.062 20.533 1.00 21.16 365 GLN A N 1
ATOM 2611 C CA . GLN A 1 365 ? -10.059 34.739 19.789 1.00 23.53 365 GLN A CA 1
ATOM 2612 C C . GLN A 1 365 ? -9.489 33.845 18.691 1.00 21.91 365 GLN A C 1
ATOM 2613 O O . GLN A 1 365 ? -8.778 32.877 18.962 1.00 23.16 365 GLN A O 1
ATOM 2627 N N . ASP A 1 367 ? -7.276 32.535 15.456 1.00 29.32 367 ASP A N 1
ATOM 2628 C CA . ASP A 1 367 ? -5.923 32.614 14.925 1.00 32.72 367 ASP A CA 1
ATOM 2629 C C . ASP A 1 367 ? -5.964 32.094 13.493 1.00 38.16 367 ASP A C 1
ATOM 2630 O O . ASP A 1 367 ? -6.931 31.445 13.104 1.00 35.99 367 ASP A O 1
ATOM 2635 N N . THR A 1 368 ? -4.921 32.368 12.712 1.00 48.09 368 THR A N 1
ATOM 2636 C CA . THR A 1 368 ? -4.923 32.020 11.289 1.00 48.47 368 THR A CA 1
ATOM 2637 C C . THR A 1 368 ? -4.600 30.548 11.026 1.00 49.22 368 THR A C 1
ATOM 2638 O O . THR A 1 368 ? -3.443 30.188 10.796 1.00 58.05 368 THR A O 1
ATOM 2642 N N . ASN A 1 369 ? -5.642 29.717 11.054 1.00 48.16 369 ASN A N 1
ATOM 2643 C CA . ASN A 1 369 ? -5.543 28.271 10.840 1.00 44.75 369 ASN A CA 1
ATOM 2644 C C . ASN A 1 369 ? -6.940 27.637 10.842 1.00 41.76 369 ASN A C 1
ATOM 2645 O O . ASN A 1 369 ? -7.881 28.186 11.421 1.00 31.66 369 ASN A O 1
ATOM 2650 N N . ILE A 1 370 ? -7.073 26.488 10.186 1.00 40.45 370 ILE A N 1
ATOM 2651 C CA . ILE A 1 370 ? -8.327 25.738 10.222 1.00 43.03 370 ILE A CA 1
ATOM 2652 C C . ILE A 1 370 ? -8.132 24.386 10.917 1.00 44.60 370 ILE A C 1
ATOM 2653 O O . ILE A 1 370 ? -9.094 23.637 11.128 1.00 36.48 370 ILE A O 1
ATOM 2658 N N . PHE A 1 371 ? -6.876 24.091 11.258 1.00 36.57 371 PHE A N 1
ATOM 2659 C CA . PHE A 1 371 ? -6.530 23.007 12.177 1.00 39.26 371 PHE A CA 1
ATOM 2660 C C . PHE A 1 371 ? -5.081 23.161 12.666 1.00 41.76 371 PHE A C 1
ATOM 2661 O O . PHE A 1 371 ? -4.250 23.773 11.988 1.00 40.89 371 PHE A O 1
ATOM 2669 N N . GLY A 1 372 ? -4.792 22.623 13.850 1.00 44.21 372 GLY A N 1
ATOM 2670 C CA . GLY A 1 372 ? -3.436 22.606 14.387 1.00 34.59 372 GLY A CA 1
ATOM 2671 C C . GLY A 1 372 ? -2.932 23.877 15.053 1.00 34.58 372 GLY A C 1
ATOM 2672 O O . GLY A 1 372 ? -1.752 24.200 14.948 1.00 39.78 372 GLY A O 1
ATOM 2673 N N . ASP A 1 373 ? -3.818 24.597 15.739 1.00 39.58 373 ASP A N 1
ATOM 2674 C CA . ASP A 1 373 ? -3.433 25.772 16.534 1.00 41.13 373 ASP A CA 1
ATOM 2675 C C . ASP A 1 373 ? -2.462 25.407 17.673 1.00 34.61 373 ASP A C 1
ATOM 2676 O O . ASP A 1 373 ? -2.652 24.383 18.335 1.00 31.59 373 ASP A O 1
ATOM 2681 N N . PRO A 1 374 ? -1.423 26.244 17.896 1.00 33.87 374 PRO A N 1
ATOM 2682 C CA . PRO A 1 374 ? -0.431 26.119 18.981 1.00 31.33 374 PRO A CA 1
ATOM 2683 C C . PRO A 1 374 ? -1.039 25.912 20.376 1.00 31.50 374 PRO A C 1
ATOM 2684 O O . PRO A 1 374 ? -0.522 25.107 21.164 1.00 32.08 374 PRO A O 1
ATOM 2688 N N . ARG A 1 375 ? -2.104 26.650 20.679 1.00 26.23 375 ARG A N 1
ATOM 2689 C CA . ARG A 1 375 ? -2.828 26.494 21.938 1.00 28.05 375 ARG A CA 1
ATOM 2690 C C . ARG A 1 375 ? -3.268 25.039 22.126 1.00 27.06 375 ARG A C 1
ATOM 2691 O O . ARG A 1 375 ? -3.093 24.432 23.204 1.00 24.68 375 ARG A O 1
ATOM 2699 N N . GLY A 1 376 ? -3.825 24.485 21.050 1.00 27.81 376 GLY A N 1
ATOM 2700 C CA . GLY A 1 376 ? -4.255 23.101 21.020 1.00 24.10 376 GLY A CA 1
ATOM 2701 C C . GLY A 1 376 ? -3.106 22.125 21.131 1.00 23.04 376 GLY A C 1
ATOM 2702 O O . GLY A 1 376 ? -3.214 21.124 21.831 1.00 25.25 376 GLY A O 1
ATOM 2703 N N . VAL A 1 377 ? -2.009 22.410 20.435 1.00 25.20 377 VAL A N 1
ATOM 2704 C CA . VAL A 1 377 ? -0.822 21.565 20.502 1.00 23.47 377 VAL A CA 1
ATOM 2705 C C . VAL A 1 377 ? -0.333 21.437 21.941 1.00 25.37 377 VAL A C 1
ATOM 2706 O O . VAL A 1 377 ? -0.035 20.335 22.414 1.00 21.80 377 VAL A O 1
ATOM 2710 N N . ARG A 1 378 ? -0.291 22.573 22.634 1.00 26.40 378 ARG A N 1
ATOM 2711 C CA . ARG A 1 378 ? 0.138 22.628 24.027 1.00 30.34 378 ARG A CA 1
ATOM 2712 C C . ARG A 1 378 ? -0.770 21.804 24.928 1.00 25.36 378 ARG A C 1
ATOM 2713 O O . ARG A 1 378 ? -0.297 21.031 25.785 1.00 24.32 378 ARG A O 1
ATOM 2721 N N . LEU A 1 379 ? -2.077 21.993 24.753 1.00 20.72 379 LEU A N 1
ATOM 2722 C CA . LEU A 1 379 ? -3.046 21.256 25.563 1.00 20.72 379 LEU A CA 1
ATOM 2723 C C . LEU A 1 379 ? -2.962 19.750 25.346 1.00 22.63 379 LEU A C 1
ATOM 2724 O O . LEU A 1 379 ? -3.080 18.967 26.304 1.00 20.64 379 LEU A O 1
ATOM 2729 N N . ILE A 1 380 ? -2.805 19.353 24.082 1.00 24.13 380 ILE A N 1
ATOM 2730 C CA . ILE A 1 380 ? -2.691 17.945 23.706 1.00 21.32 380 ILE A CA 1
ATOM 2731 C C . ILE A 1 380 ? -1.430 17.311 24.298 1.00 26.36 380 ILE A C 1
ATOM 2732 O O . ILE A 1 380 ? -1.473 16.199 24.861 1.00 23.47 380 ILE A O 1
ATOM 2737 N N . GLU A 1 381 ? -0.307 18.016 24.189 1.00 22.95 381 GLU A N 1
ATOM 2738 C CA . GLU A 1 381 ? 0.928 17.478 24.745 1.00 31.36 381 GLU A CA 1
ATOM 2739 C C . GLU A 1 381 ? 0.796 17.300 26.264 1.00 25.50 381 GLU A C 1
ATOM 2740 O O . GLU A 1 381 ? 1.155 16.241 26.822 1.00 28.51 381 GLU A O 1
ATOM 2746 N N . ALA A 1 382 ? 0.250 18.318 26.927 1.00 25.81 382 ALA A N 1
ATOM 2747 C CA . ALA A 1 382 ? 0.068 18.245 28.377 1.00 20.76 382 ALA A CA 1
ATOM 2748 C C . ALA A 1 382 ? -0.810 17.060 28.745 1.00 25.46 382 ALA A C 1
ATOM 2749 O O . ALA A 1 382 ? -0.491 16.304 29.652 1.00 25.50 382 ALA A O 1
ATOM 2751 N N . ALA A 1 383 ? -1.915 16.903 28.023 1.00 22.62 383 ALA A N 1
ATOM 2752 C CA . ALA A 1 383 ? -2.860 15.835 28.297 1.00 22.78 383 ALA A CA 1
ATOM 2753 C C . ALA A 1 383 ? -2.222 14.462 28.171 1.00 24.01 383 ALA A C 1
ATOM 2754 O O . ALA A 1 383 ? -2.488 13.583 28.989 1.00 21.50 383 ALA A O 1
ATOM 2756 N N . TYR A 1 384 ? -1.389 14.263 27.150 1.00 18.44 384 TYR A N 1
ATOM 2757 C CA . TYR A 1 384 ? -0.786 12.940 26.995 1.00 23.12 384 TYR A CA 1
ATOM 2758 C C . TYR A 1 384 ? 0.426 12.720 27.899 1.00 34.43 384 TYR A C 1
ATOM 2759 O O . TYR A 1 384 ? 0.897 11.590 28.036 1.00 37.79 384 TYR A O 1
ATOM 2768 N N . ARG A 1 385 ? 0.925 13.776 28.534 1.00 26.04 385 ARG A N 1
ATOM 2769 C CA . ARG A 1 385 ? 1.926 13.566 29.581 1.00 29.10 385 ARG A CA 1
ATOM 2770 C C . ARG A 1 385 ? 1.345 12.937 30.851 1.00 35.95 385 ARG A C 1
ATOM 2771 O O . ARG A 1 385 ? 2.070 12.342 31.647 1.00 39.44 385 ARG A O 1
ATOM 2779 N N . CYS A 1 386 ? 0.037 13.069 31.039 1.00 37.50 386 CYS A N 1
ATOM 2780 C CA . CYS A 1 386 ? -0.613 12.609 32.263 1.00 33.97 386 CYS A CA 1
ATOM 2781 C C . CYS A 1 386 ? -1.069 11.151 32.212 1.00 36.33 386 CYS A C 1
ATOM 2782 O O . CYS A 1 386 ? -1.732 10.672 33.135 1.00 39.99 386 CYS A O 1
ATOM 2785 N N . LEU A 1 387 ? -0.718 10.448 31.139 1.00 41.58 387 LEU A N 1
ATOM 2786 C CA . LEU A 1 387 ? -1.143 9.062 30.961 1.00 43.65 387 LEU A CA 1
ATOM 2787 C C . LEU A 1 387 ? -0.001 8.079 31.216 1.00 50.52 387 LEU A C 1
ATOM 2788 O O . LEU A 1 387 ? 0.928 7.969 30.413 1.00 57.16 387 LEU A O 1
ATOM 2793 N N . ILE B 1 5 ? -44.012 -2.802 53.857 1.00 56.45 5 ILE B N 1
ATOM 2794 C CA . ILE B 1 5 ? -43.631 -1.466 54.298 1.00 47.17 5 ILE B CA 1
ATOM 2795 C C . ILE B 1 5 ? -44.458 -1.049 55.507 1.00 48.37 5 ILE B C 1
ATOM 2796 O O . ILE B 1 5 ? -45.572 -1.537 55.708 1.00 49.87 5 ILE B O 1
ATOM 2798 N N . GLU B 1 6 ? -43.904 -0.152 56.318 1.00 48.27 6 GLU B N 1
ATOM 2799 C CA . GLU B 1 6 ? -44.598 0.344 57.503 1.00 43.32 6 GLU B CA 1
ATOM 2800 C C . GLU B 1 6 ? -45.355 1.649 57.230 1.00 38.19 6 GLU B C 1
ATOM 2801 O O . GLU B 1 6 ? -44.755 2.649 56.830 1.00 35.77 6 GLU B O 1
ATOM 2807 N N . ILE B 1 7 ? -46.665 1.640 57.462 1.00 33.84 7 ILE B N 1
ATOM 2808 C CA . ILE B 1 7 ? -47.483 2.834 57.267 1.00 33.34 7 ILE B CA 1
ATOM 2809 C C . ILE B 1 7 ? -47.321 3.798 58.440 1.00 32.35 7 ILE B C 1
ATOM 2810 O O . ILE B 1 7 ? -47.475 3.410 59.596 1.00 32.60 7 ILE B O 1
ATOM 2815 N N . GLN B 1 8 ? -47.000 5.049 58.131 1.00 21.41 8 GLN B N 1
ATOM 2816 C CA . GLN B 1 8 ? -46.855 6.100 59.125 1.00 21.20 8 GLN B CA 1
ATOM 2817 C C . GLN B 1 8 ? -48.042 7.057 59.114 1.00 20.23 8 GLN B C 1
ATOM 2818 O O . GLN B 1 8 ? -48.729 7.204 58.101 1.00 18.63 8 GLN B O 1
ATOM 2824 N N . GLY B 1 9 ? -48.277 7.714 60.244 1.00 21.58 9 GLY B N 1
ATOM 2825 C CA . GLY B 1 9 ? -49.250 8.781 60.292 1.00 19.41 9 GLY B CA 1
ATOM 2826 C C . GLY B 1 9 ? -50.387 8.505 61.239 1.00 21.32 9 GLY B C 1
ATOM 2827 O O . GLY B 1 9 ? -50.281 7.665 62.118 1.00 25.07 9 GLY B O 1
ATOM 2828 N N . ILE B 1 10 ? -51.490 9.210 61.044 1.00 19.85 10 ILE B N 1
ATOM 2829 C CA . ILE B 1 10 ? -52.629 9.068 61.932 1.00 22.90 10 ILE B CA 1
ATOM 2830 C C . ILE B 1 10 ? -53.894 8.729 61.166 1.00 20.03 10 ILE B C 1
ATOM 2831 O O . ILE B 1 10 ? -54.069 9.113 60.009 1.00 19.55 10 ILE B O 1
ATOM 2836 N N . CYS B 1 11 ? -54.754 7.949 61.806 1.00 25.79 11 CYS B N 1
ATOM 2837 C CA . CYS B 1 11 ? -55.984 7.527 61.175 1.00 18.05 11 CYS B CA 1
ATOM 2838 C C . CYS B 1 11 ? -57.092 7.359 62.212 1.00 22.99 11 CYS B C 1
ATOM 2839 O O . CYS B 1 11 ? -56.960 6.559 63.132 1.00 25.11 11 CYS B O 1
ATOM 2842 N N . ALA B 1 12 ? -58.169 8.130 62.073 1.00 20.05 12 ALA B N 1
ATOM 2843 C CA . ALA B 1 12 ? -59.339 7.983 62.937 1.00 23.59 12 ALA B CA 1
ATOM 2844 C C . ALA B 1 12 ? -59.929 6.568 62.822 1.00 29.60 12 ALA B C 1
ATOM 2845 O O . ALA B 1 12 ? -59.944 5.985 61.735 1.00 25.15 12 ALA B O 1
ATOM 2847 N N . PRO B 1 13 ? -60.387 6.003 63.958 1.00 31.33 13 PRO B N 1
ATOM 2848 C CA . PRO B 1 13 ? -60.950 4.649 64.059 1.00 29.69 13 PRO B CA 1
ATOM 2849 C C . PRO B 1 13 ? -61.945 4.337 62.944 1.00 27.21 13 PRO B C 1
ATOM 2850 O O . PRO B 1 13 ? -61.822 3.327 62.239 1.00 33.05 13 PRO B O 1
ATOM 2854 N N . GLU B 1 14 ? -62.903 5.239 62.769 1.00 26.40 14 GLU B N 1
ATOM 2855 C CA . GLU B 1 14 ? -63.966 5.064 61.795 1.00 27.53 14 GLU B CA 1
ATOM 2856 C C . GLU B 1 14 ? -63.464 4.990 60.352 1.00 28.24 14 GLU B C 1
ATOM 2857 O O . GLU B 1 14 ? -64.210 4.610 59.455 1.00 30.71 14 GLU B O 1
ATOM 2863 N N . PHE B 1 15 ? -62.199 5.330 60.129 1.00 28.25 15 PHE B N 1
ATOM 2864 C CA . PHE B 1 15 ? -61.632 5.254 58.790 1.00 27.12 15 PHE B CA 1
ATOM 2865 C C . PHE B 1 15 ? -60.497 4.243 58.671 1.00 27.53 15 PHE B C 1
ATOM 2866 O O . PHE B 1 15 ? -59.704 4.320 57.734 1.00 25.42 15 PHE B O 1
ATOM 2874 N N . THR B 1 16 ? -60.410 3.297 59.604 1.00 24.65 16 THR B N 1
ATOM 2875 C CA . THR B 1 16 ? -59.315 2.317 59.552 1.00 28.55 16 THR B CA 1
ATOM 2876 C C . THR B 1 16 ? -59.225 1.544 58.219 1.00 22.59 16 THR B C 1
ATOM 2877 O O . THR B 1 16 ? -58.122 1.227 57.755 1.00 26.38 16 THR B O 1
ATOM 2881 N N . LYS B 1 17 ? -60.370 1.252 57.606 1.00 25.29 17 LYS B N 1
ATOM 2882 C CA . LYS B 1 17 ? -60.382 0.596 56.295 1.00 25.27 17 LYS B CA 1
ATOM 2883 C C . LYS B 1 17 ? -59.529 1.362 55.279 1.00 25.97 17 LYS B C 1
ATOM 2884 O O . LYS B 1 17 ? -58.786 0.760 54.497 1.00 22.10 17 LYS B O 1
ATOM 2890 N N . VAL B 1 18 ? -59.638 2.690 55.305 1.00 25.67 18 VAL B N 1
ATOM 2891 C CA . VAL B 1 18 ? -58.886 3.534 54.387 1.00 17.58 18 VAL B CA 1
ATOM 2892 C C . VAL B 1 18 ? -57.408 3.236 54.581 1.00 22.08 18 VAL B C 1
ATOM 2893 O O . VAL B 1 18 ? -56.688 2.997 53.602 1.00 20.21 18 VAL B O 1
ATOM 2897 N N . ARG B 1 19 ? -56.968 3.195 55.842 1.00 20.78 19 ARG B N 1
ATOM 2898 C CA . ARG B 1 19 ? -55.571 2.868 56.129 1.00 25.85 19 ARG B CA 1
ATOM 2899 C C . ARG B 1 19 ? -55.214 1.511 55.532 1.00 23.27 19 ARG B C 1
ATOM 2900 O O . ARG B 1 19 ? -54.181 1.371 54.871 1.00 27.79 19 ARG B O 1
ATOM 2908 N N . ASP B 1 20 ? -56.090 0.529 55.726 1.00 21.55 20 ASP B N 1
ATOM 2909 C CA . ASP B 1 20 ? -55.866 -0.798 55.157 1.00 25.76 20 ASP B CA 1
ATOM 2910 C C . ASP B 1 20 ? -55.692 -0.694 53.638 1.00 24.96 20 ASP B C 1
ATOM 2911 O O . ASP B 1 20 ? -54.745 -1.259 53.070 1.00 22.78 20 ASP B O 1
ATOM 2916 N N . ALA B 1 21 ? -56.573 0.067 52.990 1.00 21.64 21 ALA B N 1
ATOM 2917 C CA . ALA B 1 21 ? -56.480 0.208 51.541 1.00 24.29 21 ALA B CA 1
ATOM 2918 C C . ALA B 1 21 ? -55.128 0.790 51.185 1.00 25.67 21 ALA B C 1
ATOM 2919 O O . ALA B 1 21 ? -54.433 0.282 50.289 1.00 26.42 21 ALA B O 1
ATOM 2921 N N . PHE B 1 22 ? -54.734 1.820 51.934 1.00 22.44 22 PHE B N 1
ATOM 2922 C CA . PHE B 1 22 ? -53.461 2.489 51.683 1.00 25.51 22 PHE B CA 1
ATOM 2923 C C . PHE B 1 22 ? -52.355 1.436 51.739 1.00 27.90 22 PHE B C 1
ATOM 2924 O O . PHE B 1 22 ? -51.545 1.308 50.809 1.00 26.79 22 PHE B O 1
ATOM 2932 N N . ALA B 1 23 ? -52.371 0.637 52.803 1.00 29.12 23 ALA B N 1
ATOM 2933 C CA . ALA B 1 23 ? -51.316 -0.346 53.010 1.00 26.87 23 ALA B CA 1
ATOM 2934 C C . ALA B 1 23 ? -51.340 -1.356 51.879 1.00 26.93 23 ALA B C 1
ATOM 2935 O O . ALA B 1 23 ? -50.295 -1.778 51.379 1.00 30.60 23 ALA B O 1
ATOM 2937 N N . ALA B 1 24 ? -52.547 -1.708 51.454 1.00 25.58 24 ALA B N 1
ATOM 2938 C CA . ALA B 1 24 ? -52.699 -2.728 50.444 1.00 31.25 24 ALA B CA 1
ATOM 2939 C C . ALA B 1 24 ? -51.989 -2.285 49.161 1.00 40.52 24 ALA B C 1
ATOM 2940 O O . ALA B 1 24 ? -51.346 -3.109 48.495 1.00 37.09 24 ALA B O 1
ATOM 2942 N N . ASN B 1 25 ? -52.034 -0.984 48.847 1.00 33.91 25 ASN B N 1
ATOM 2943 C CA . ASN B 1 25 ? -51.442 -0.542 47.580 1.00 33.30 25 ASN B CA 1
ATOM 2944 C C . ASN B 1 25 ? -49.937 -0.765 47.571 1.00 34.03 25 ASN B C 1
ATOM 2945 O O . ASN B 1 25 ? -49.328 -0.904 46.511 1.00 38.78 25 ASN B O 1
ATOM 2950 N N . PHE B 1 26 ? -49.344 -0.824 48.759 1.00 35.54 26 PHE B N 1
ATOM 2951 C CA . PHE B 1 26 ? -47.921 -1.110 48.879 1.00 29.59 26 PHE B CA 1
ATOM 2952 C C . PHE B 1 26 ? -47.630 -2.601 48.724 1.00 40.12 26 PHE B C 1
ATOM 2953 O O . PHE B 1 26 ? -46.631 -2.989 48.112 1.00 41.10 26 PHE B O 1
ATOM 2961 N N . LYS B 1 27 ? -48.494 -3.437 49.293 1.00 44.95 27 LYS B N 1
ATOM 2962 C CA . LYS B 1 27 ? -48.236 -4.879 49.323 1.00 51.06 27 LYS B CA 1
ATOM 2963 C C . LYS B 1 27 ? -48.250 -5.494 47.927 1.00 51.44 27 LYS B C 1
ATOM 2964 O O . LYS B 1 27 ? -47.558 -6.477 47.661 1.00 60.25 27 LYS B O 1
ATOM 2970 N N . ASP B 1 28 ? -49.027 -4.892 47.036 1.00 51.50 28 ASP B N 1
ATOM 2971 C CA . ASP B 1 28 ? -49.176 -5.391 45.678 1.00 52.69 28 ASP B CA 1
ATOM 2972 C C . ASP B 1 28 ? -48.064 -4.921 44.745 1.00 52.54 28 ASP B C 1
ATOM 2973 O O . ASP B 1 28 ? -48.137 -5.133 43.535 1.00 61.03 28 ASP B O 1
ATOM 2978 N N . GLY B 1 29 ? -47.039 -4.287 45.308 1.00 50.62 29 GLY B N 1
ATOM 2979 C CA . GLY B 1 29 ? -45.905 -3.814 44.531 1.00 47.78 29 GLY B CA 1
ATOM 2980 C C . GLY B 1 29 ? -46.235 -2.612 43.664 1.00 45.56 29 GLY B C 1
ATOM 2981 O O . GLY B 1 29 ? -45.438 -2.206 42.815 1.00 46.39 29 GLY B O 1
ATOM 2982 N N . LYS B 1 30 ? -47.412 -2.036 43.892 1.00 46.27 30 LYS B N 1
ATOM 2983 C CA . LYS B 1 30 ? -47.901 -0.918 43.097 1.00 41.68 30 LYS B CA 1
ATOM 2984 C C . LYS B 1 30 ? -47.327 0.436 43.526 1.00 41.72 30 LYS B C 1
ATOM 2985 O O . LYS B 1 30 ? -47.653 1.464 42.935 1.00 38.85 30 LYS B O 1
ATOM 2991 N N . GLU B 1 31 ? -46.490 0.444 44.559 1.00 38.68 31 GLU B N 1
ATOM 2992 C CA . GLU B 1 31 ? -45.941 1.697 45.074 1.00 34.24 31 GLU B CA 1
ATOM 2993 C C . GLU B 1 31 ? -44.461 1.671 45.439 1.00 32.54 31 GLU B C 1
ATOM 2994 O O . GLU B 1 31 ? -43.909 0.635 45.799 1.00 33.96 31 GLU B O 1
ATOM 3000 N N . VAL B 1 32 ? -43.834 2.839 45.369 1.00 22.95 32 VAL B N 1
ATOM 3001 C CA . VAL B 1 32 ? -42.528 3.031 45.974 1.00 25.39 32 VAL B CA 1
ATOM 3002 C C . VAL B 1 32 ? -42.708 3.920 47.204 1.00 26.49 32 VAL B C 1
ATOM 3003 O O . VAL B 1 32 ? -42.484 3.471 48.328 1.00 24.79 32 VAL B O 1
ATOM 3007 N N . GLY B 1 33 ? -43.139 5.164 46.994 1.00 21.21 33 GLY B N 1
ATOM 3008 C CA . GLY B 1 33 ? -43.493 6.049 48.095 1.00 17.43 33 GLY B CA 1
ATOM 3009 C C . GLY B 1 33 ? -44.819 6.752 47.846 1.00 20.10 33 GLY B C 1
ATOM 3010 O O . GLY B 1 33 ? -45.170 7.027 46.698 1.00 19.10 33 GLY B O 1
ATOM 3011 N N . ALA B 1 34 ? -45.555 7.063 48.912 1.00 19.25 34 ALA B N 1
ATOM 3012 C CA . ALA B 1 34 ? -46.870 7.679 48.760 1.00 16.36 34 ALA B CA 1
ATOM 3013 C C . ALA B 1 34 ? -47.342 8.403 50.011 1.00 20.57 34 ALA B C 1
ATOM 3014 O O . ALA B 1 34 ? -46.909 8.101 51.124 1.00 19.26 34 ALA B O 1
ATOM 3016 N N . SER B 1 35 ? -48.226 9.377 49.812 1.00 17.81 35 SER B N 1
ATOM 3017 C CA . SER B 1 35 ? -48.867 10.088 50.912 1.00 17.28 35 SER B CA 1
ATOM 3018 C C . SER B 1 35 ? -50.343 10.289 50.607 1.00 20.38 35 SER B C 1
ATOM 3019 O O . SER B 1 35 ? -50.742 10.465 49.440 1.00 19.41 35 SER B O 1
ATOM 3022 N N . PHE B 1 36 ? -51.143 10.274 51.666 1.00 17.01 36 PHE B N 1
ATOM 3023 C CA . PHE B 1 36 ? -52.585 10.337 51.541 1.00 18.93 36 PHE B CA 1
ATOM 3024 C C . PHE B 1 36 ? -53.198 11.182 52.649 1.00 15.09 36 PHE B C 1
ATOM 3025 O O . PHE B 1 36 ? -52.788 11.110 53.810 1.00 18.34 36 PHE B O 1
ATOM 3033 N N . GLY B 1 37 ? -54.178 11.993 52.281 1.00 12.70 37 GLY B N 1
ATOM 3034 C CA . GLY B 1 37 ? -54.903 12.799 53.246 1.00 14.94 37 GLY B CA 1
ATOM 3035 C C . GLY B 1 37 ? -56.402 12.769 53.022 1.00 16.86 37 GLY B C 1
ATOM 3036 O O . GLY B 1 37 ? -56.886 12.680 51.886 1.00 14.33 37 GLY B O 1
ATOM 3037 N N . LEU B 1 38 ? -57.141 12.883 54.115 1.00 14.06 38 LEU B N 1
ATOM 3038 C CA . LEU B 1 38 ? -58.596 12.903 54.075 1.00 13.29 38 LEU B CA 1
ATOM 3039 C C . LEU B 1 38 ? -59.125 13.881 55.122 1.00 16.03 38 LEU B C 1
ATOM 3040 O O . LEU B 1 38 ? -58.795 13.795 56.313 1.00 12.98 38 LEU B O 1
ATOM 3045 N N . ALA B 1 39 ? -59.939 14.811 54.652 1.00 12.63 39 ALA B N 1
ATOM 3046 C CA . ALA B 1 39 ? -60.568 15.822 55.475 1.00 15.66 39 ALA B CA 1
ATOM 3047 C C . ALA B 1 39 ? -62.072 15.589 55.562 1.00 15.68 39 ALA B C 1
ATOM 3048 O O . ALA B 1 39 ? -62.726 15.320 54.558 1.00 18.31 39 ALA B O 1
ATOM 3050 N N . ILE B 1 40 ? -62.612 15.686 56.772 1.00 14.32 40 ILE B N 1
ATOM 3051 C CA . ILE B 1 40 ? -64.052 15.603 56.990 1.00 16.55 40 ILE B CA 1
ATOM 3052 C C . ILE B 1 40 ? -64.475 16.811 57.819 1.00 18.79 40 ILE B C 1
ATOM 3053 O O . ILE B 1 40 ? -63.890 17.102 58.881 1.00 13.02 40 ILE B O 1
ATOM 3058 N N . GLU B 1 41 ? -65.469 17.526 57.300 1.00 17.47 41 GLU B N 1
ATOM 3059 C CA . GLU B 1 41 ? -66.066 18.666 57.983 1.00 22.75 41 GLU B CA 1
ATOM 3060 C C . GLU B 1 41 ? -65.027 19.655 58.483 1.00 19.41 41 GLU B C 1
ATOM 3061 O O . GLU B 1 41 ? -65.105 20.129 59.609 1.00 21.45 41 GLU B O 1
ATOM 3067 N N . GLY B 1 42 ? -64.037 19.937 57.645 1.00 17.89 42 GLY B N 1
ATOM 3068 C CA . GLY B 1 42 ? -63.074 20.973 57.953 1.00 20.31 42 GLY B CA 1
ATOM 3069 C C . GLY B 1 42 ? -61.895 20.524 58.794 1.00 20.04 42 GLY B C 1
ATOM 3070 O O . GLY B 1 42 ? -61.131 21.363 59.270 1.00 19.52 42 GLY B O 1
ATOM 3071 N N . GLU B 1 43 ? -61.731 19.215 58.986 1.00 15.14 43 GLU B N 1
ATOM 3072 C CA . GLU B 1 43 ? -60.532 18.757 59.682 1.00 16.87 43 GLU B CA 1
ATOM 3073 C C . GLU B 1 43 ? -59.892 17.548 59.022 1.00 14.83 43 GLU B C 1
ATOM 3074 O O . GLU B 1 43 ? -60.576 16.655 58.547 1.00 17.97 43 GLU B O 1
ATOM 3080 N N . ILE B 1 44 ? -58.568 17.524 59.000 1.00 16.81 44 ILE B N 1
ATOM 3081 C CA . ILE B 1 44 ? -57.843 16.330 58.592 1.00 18.58 44 ILE B CA 1
ATOM 3082 C C . ILE B 1 44 ? -58.061 15.209 59.634 1.00 21.94 44 ILE B C 1
ATOM 3083 O O . ILE B 1 44 ? -57.807 15.399 60.823 1.00 22.84 44 ILE B O 1
ATOM 3088 N N . VAL B 1 45 ? -58.564 14.057 59.197 1.00 21.36 45 VAL B N 1
ATOM 3089 C CA . VAL B 1 45 ? -58.833 12.961 60.124 1.00 21.94 45 VAL B CA 1
ATOM 3090 C C . VAL B 1 45 ? -58.053 11.714 59.709 1.00 19.16 45 VAL B C 1
ATOM 3091 O O . VAL B 1 45 ? -57.936 10.753 60.468 1.00 20.11 45 VAL B O 1
ATOM 3095 N N . VAL B 1 46 ? -57.528 11.735 58.492 1.00 15.24 46 VAL B N 1
ATOM 3096 C CA . VAL B 1 46 ? -56.575 10.727 58.042 1.00 15.27 46 VAL B CA 1
ATOM 3097 C C . VAL B 1 46 ? -55.374 11.424 57.403 1.00 17.13 46 VAL B C 1
ATOM 3098 O O . VAL B 1 46 ? -55.534 12.288 56.541 1.00 13.31 46 VAL B O 1
ATOM 3102 N N . ASP B 1 47 ? -54.177 11.046 57.836 1.00 16.91 47 ASP B N 1
ATOM 3103 C CA . ASP B 1 47 ? -52.943 11.659 57.352 1.00 19.21 47 ASP B CA 1
ATOM 3104 C C . ASP B 1 47 ? -51.846 10.608 57.376 1.00 20.48 47 ASP B C 1
ATOM 3105 O O . ASP B 1 47 ? -51.224 10.375 58.409 1.00 18.08 47 ASP B O 1
ATOM 3110 N N . LEU B 1 48 ? -51.622 9.978 56.229 1.00 18.12 48 LEU B N 1
ATOM 3111 C CA . LEU B 1 48 ? -50.762 8.812 56.148 1.00 17.06 48 LEU B CA 1
ATOM 3112 C C . LEU B 1 48 ? -49.670 8.976 55.115 1.00 20.73 48 LEU B C 1
ATOM 3113 O O . LEU B 1 48 ? -49.847 9.683 54.120 1.00 18.09 48 LEU B O 1
ATOM 3118 N N . TRP B 1 49 ? -48.545 8.307 55.350 1.00 17.87 49 TRP B N 1
ATOM 3119 C CA . TRP B 1 49 ? -47.504 8.186 54.333 1.00 20.38 49 TRP B CA 1
ATOM 3120 C C . TRP B 1 49 ? -46.752 6.877 54.535 1.00 21.15 49 TRP B C 1
ATOM 3121 O O . TRP B 1 49 ? -46.963 6.193 55.526 1.00 18.25 49 TRP B O 1
ATOM 3132 N N . GLY B 1 50 ? -45.879 6.531 53.594 1.00 19.79 50 GLY B N 1
ATOM 3133 C CA . GLY B 1 50 ? -45.122 5.296 53.686 1.00 20.68 50 GLY B CA 1
ATOM 3134 C C . GLY B 1 50 ? -44.176 5.084 52.520 1.00 21.56 50 GLY B C 1
ATOM 3135 O O . GLY B 1 50 ? -44.226 5.808 51.524 1.00 17.69 50 GLY B O 1
ATOM 3136 N N . GLY B 1 51 ? -43.301 4.090 52.649 1.00 19.14 51 GLY B N 1
ATOM 3137 C CA . GLY B 1 51 ? -42.396 3.739 51.578 1.00 18.21 51 GLY B CA 1
ATOM 3138 C C . GLY B 1 51 ? -41.190 4.641 51.460 1.00 21.46 51 GLY B C 1
ATOM 3139 O O . GLY B 1 51 ? -40.730 5.211 52.452 1.00 17.07 51 GLY B O 1
ATOM 3140 N N . PHE B 1 52 ? -40.683 4.781 50.234 1.00 19.61 52 PHE B N 1
ATOM 3141 C CA . PHE B 1 52 ? -39.400 5.434 50.031 1.00 19.20 52 PHE B CA 1
ATOM 3142 C C . PHE B 1 52 ? -39.465 6.622 49.085 1.00 19.46 52 PHE B C 1
ATOM 3143 O O . PHE B 1 52 ? -40.298 6.678 48.182 1.00 25.77 52 PHE B O 1
ATOM 3151 N N . ALA B 1 53 ? -38.543 7.555 49.283 1.00 22.37 53 ALA B N 1
ATOM 3152 C CA . ALA B 1 53 ? -38.456 8.754 48.468 1.00 24.38 53 ALA B CA 1
ATOM 3153 C C . ALA B 1 53 ? -37.654 8.526 47.179 1.00 28.41 53 ALA B C 1
ATOM 3154 O O . ALA B 1 53 ? -37.687 9.355 46.269 1.00 25.68 53 ALA B O 1
ATOM 3156 N N . ASP B 1 54 ? -36.932 7.411 47.106 1.00 29.35 54 ASP B N 1
ATOM 3157 C CA . ASP B 1 54 ? -36.043 7.142 45.971 1.00 34.15 54 ASP B CA 1
ATOM 3158 C C . ASP B 1 54 ? -36.238 5.750 45.371 1.00 35.11 54 ASP B C 1
ATOM 3159 O O . ASP B 1 54 ? -36.721 4.831 46.035 1.00 35.75 54 ASP B O 1
ATOM 3164 N N . ALA B 1 55 ? -35.837 5.601 44.114 1.00 32.36 55 ALA B N 1
ATOM 3165 C CA . ALA B 1 55 ? -35.940 4.329 43.411 1.00 41.18 55 ALA B CA 1
ATOM 3166 C C . ALA B 1 55 ? -35.147 3.226 44.113 1.00 41.59 55 ALA B C 1
ATOM 3167 O O . ALA B 1 55 ? -35.549 2.063 44.109 1.00 48.93 55 ALA B O 1
ATOM 3169 N N . GLY B 1 56 ? -34.018 3.600 44.707 1.00 40.23 56 GLY B N 1
ATOM 3170 C CA . GLY B 1 56 ? -33.149 2.646 45.375 1.00 44.27 56 GLY B CA 1
ATOM 3171 C C . GLY B 1 56 ? -33.628 2.127 46.721 1.00 39.87 56 GLY B C 1
ATOM 3172 O O . GLY B 1 56 ? -32.975 1.275 47.319 1.00 40.26 56 GLY B O 1
ATOM 3173 N N . ARG B 1 57 ? -34.766 2.632 47.193 1.00 41.80 57 ARG B N 1
ATOM 3174 C CA . ARG B 1 57 ? -35.347 2.219 48.475 1.00 37.26 57 ARG B CA 1
ATOM 3175 C C . ARG B 1 57 ? -34.399 2.354 49.662 1.00 35.30 57 ARG B C 1
ATOM 3176 O O . ARG B 1 57 ? -34.421 1.513 50.556 1.00 37.54 57 ARG B O 1
ATOM 3184 N N . SER B 1 58 ? -33.567 3.390 49.674 1.00 33.65 58 SER B N 1
ATOM 3185 C CA . SER B 1 58 ? -32.629 3.595 50.777 1.00 33.50 58 SER B CA 1
ATOM 3186 C C . SER B 1 58 ? -33.000 4.804 51.644 1.00 37.80 58 SER B C 1
ATOM 3187 O O . SER B 1 58 ? -32.408 5.026 52.703 1.00 41.65 58 SER B O 1
ATOM 3190 N N . ARG B 1 59 ? -33.958 5.599 51.173 1.00 35.14 59 ARG B N 1
ATOM 3191 C CA . ARG B 1 59 ? -34.411 6.800 51.883 1.00 33.69 59 ARG B CA 1
ATOM 3192 C C . ARG B 1 59 ? -35.931 6.841 52.031 1.00 24.73 59 ARG B C 1
ATOM 3193 O O . ARG B 1 59 ? -36.656 6.924 51.044 1.00 29.19 59 ARG B O 1
ATOM 3201 N N . PRO B 1 60 ? -36.415 6.762 53.273 1.00 22.36 60 PRO B N 1
ATOM 3202 C CA . PRO B 1 60 ? -37.851 6.683 53.566 1.00 26.00 60 PRO B CA 1
ATOM 3203 C C . PRO B 1 60 ? -38.620 7.938 53.157 1.00 23.09 60 PRO B C 1
ATOM 3204 O O . PRO B 1 60 ? -38.086 9.045 53.217 1.00 20.01 60 PRO B O 1
ATOM 3208 N N . TRP B 1 61 ? -39.856 7.751 52.718 1.00 20.42 61 TRP B N 1
ATOM 3209 C CA . TRP B 1 61 ? -40.781 8.864 52.557 1.00 22.48 61 TRP B CA 1
ATOM 3210 C C . TRP B 1 61 ? -41.060 9.456 53.953 1.00 20.33 61 TRP B C 1
ATOM 3211 O O . TRP B 1 61 ? -41.384 8.722 54.881 1.00 24.87 61 TRP B O 1
ATOM 3222 N N . ARG B 1 62 ? -40.951 10.770 54.105 1.00 17.70 62 ARG B N 1
ATOM 3223 C CA . ARG B 1 62 ? -41.139 11.391 55.418 1.00 18.13 62 ARG B CA 1
ATOM 3224 C C . ARG B 1 62 ? -42.441 12.206 55.467 1.00 20.42 62 ARG B C 1
ATOM 3225 O O . ARG B 1 62 ? -43.102 12.396 54.445 1.00 17.89 62 ARG B O 1
ATOM 3233 N N . SER B 1 63 ? -42.807 12.681 56.653 1.00 19.79 63 SER B N 1
ATOM 3234 C CA . SER B 1 63 ? -44.058 13.411 56.819 1.00 21.68 63 SER B CA 1
ATOM 3235 C C . SER B 1 63 ? -44.072 14.654 55.939 1.00 18.29 63 SER B C 1
ATOM 3236 O O . SER B 1 63 ? -45.111 15.016 55.411 1.00 15.97 63 SER B O 1
ATOM 3239 N N . ASP B 1 64 ? -42.919 15.297 55.775 1.00 14.48 64 ASP B N 1
ATOM 3240 C CA . ASP B 1 64 ? -42.859 16.523 54.986 1.00 15.50 64 ASP B CA 1
ATOM 3241 C C . ASP B 1 64 ? -42.368 16.330 53.536 1.00 15.85 64 ASP B C 1
ATOM 3242 O O . ASP B 1 64 ? -42.043 17.298 52.860 1.00 15.44 64 ASP B O 1
ATOM 3247 N N . THR B 1 65 ? -42.319 15.092 53.063 1.00 13.69 65 THR B N 1
ATOM 3248 C CA . THR B 1 65 ? -41.844 14.810 51.711 1.00 15.37 65 THR B CA 1
ATOM 3249 C C . THR B 1 65 ? -42.779 15.413 50.661 1.00 14.72 65 THR B C 1
ATOM 3250 O O . THR B 1 65 ? -43.997 15.367 50.806 1.00 12.87 65 THR B O 1
ATOM 3254 N N . LEU B 1 66 ? -42.194 16.014 49.629 1.00 14.47 66 LEU B N 1
ATOM 3255 C CA . LEU B 1 66 ? -42.958 16.585 48.526 1.00 12.69 66 LEU B CA 1
ATOM 3256 C C . LEU B 1 66 ? -42.720 15.805 47.227 1.00 17.61 66 LEU B C 1
ATOM 3257 O O . LEU B 1 66 ? -41.676 15.173 47.056 1.00 16.89 66 LEU B O 1
ATOM 3262 N N . ILE B 1 67 ? -43.683 15.876 46.309 1.00 13.73 67 ILE B N 1
ATOM 3263 C CA . ILE B 1 67 ? -43.559 15.263 44.989 1.00 15.14 67 ILE B CA 1
ATOM 3264 C C . ILE B 1 67 ? -44.289 16.115 43.935 1.00 13.81 67 ILE B C 1
ATOM 3265 O O . ILE B 1 67 ? -45.275 16.790 44.247 1.00 13.33 67 ILE B O 1
ATOM 3270 N N . ASN B 1 68 ? -43.801 16.095 42.694 1.00 12.98 68 ASN B N 1
ATOM 3271 C CA . ASN B 1 68 ? -44.492 16.761 41.589 1.00 11.53 68 ASN B CA 1
ATOM 3272 C C . ASN B 1 68 ? -45.876 16.155 41.426 1.00 14.61 68 ASN B C 1
ATOM 3273 O O . ASN B 1 68 ? -46.024 14.933 41.411 1.00 16.38 68 ASN B O 1
ATOM 3278 N N . THR B 1 69 ? -46.898 16.990 41.314 1.00 16.22 69 THR B N 1
ATOM 3279 C CA . THR B 1 69 ? -48.259 16.461 41.240 1.00 14.92 69 THR B CA 1
ATOM 3280 C C . THR B 1 69 ? -48.902 16.631 39.864 1.00 15.49 69 THR B C 1
ATOM 3281 O O . THR B 1 69 ? -50.058 16.264 39.676 1.00 19.35 69 THR B O 1
ATOM 3285 N N . TYR B 1 70 ? -48.146 17.173 38.911 1.00 12.05 70 TYR B N 1
ATOM 3286 C CA . TYR B 1 70 ? -48.628 17.410 37.545 1.00 16.67 70 TYR B CA 1
ATOM 3287 C C . TYR B 1 70 ? -49.991 18.138 37.505 1.00 18.66 70 TYR B C 1
ATOM 3288 O O . TYR B 1 70 ? -50.151 19.169 38.155 1.00 15.45 70 TYR B O 1
ATOM 3297 N N . SER B 1 71 ? -50.964 17.631 36.754 1.00 15.96 71 SER B N 1
ATOM 3298 C CA . SER B 1 71 ? -52.189 18.407 36.519 1.00 19.70 71 SER B CA 1
ATOM 3299 C C . SER B 1 71 ? -53.102 18.583 37.742 1.00 16.76 71 SER B C 1
ATOM 3300 O O . SER B 1 71 ? -54.070 19.343 37.696 1.00 15.72 71 SER B O 1
ATOM 3303 N N . THR B 1 72 ? -52.796 17.901 38.840 1.00 15.73 72 THR B N 1
ATOM 3304 C CA . THR B 1 72 ? -53.457 18.183 40.111 1.00 14.35 72 THR B CA 1
ATOM 3305 C C . THR B 1 72 ? -53.305 19.681 40.441 1.00 16.37 72 THR B C 1
ATOM 3306 O O . THR B 1 72 ? -54.228 20.332 40.975 1.00 11.94 72 THR B O 1
ATOM 3310 N N . THR B 1 73 ? -52.158 20.234 40.045 1.00 11.11 73 THR B N 1
ATOM 3311 C CA . THR B 1 73 ? -51.885 21.660 40.202 1.00 17.49 73 THR B CA 1
ATOM 3312 C C . THR B 1 73 ? -52.978 22.567 39.604 1.00 17.31 73 THR B C 1
ATOM 3313 O O . THR B 1 73 ? -53.228 23.664 40.112 1.00 12.68 73 THR B O 1
ATOM 3317 N N . LYS B 1 74 ? -53.620 22.114 38.524 1.00 14.70 74 LYS B N 1
ATOM 3318 C CA . LYS B 1 74 ? -54.615 22.940 37.850 1.00 13.21 74 LYS B CA 1
ATOM 3319 C C . LYS B 1 74 ? -55.746 23.311 38.817 1.00 16.57 74 LYS B C 1
ATOM 3320 O O . LYS B 1 74 ? -56.192 24.472 38.836 1.00 15.31 74 LYS B O 1
ATOM 3326 N N . GLY B 1 75 ? -56.135 22.362 39.676 1.00 12.44 75 GLY B N 1
ATOM 3327 C CA . GLY B 1 75 ? -57.170 22.635 40.659 1.00 12.20 75 GLY B CA 1
ATOM 3328 C C . GLY B 1 75 ? -56.749 23.776 41.566 1.00 19.42 75 GLY B C 1
ATOM 3329 O O . GLY B 1 75 ? -57.525 24.719 41.834 1.00 18.27 75 GLY B O 1
ATOM 3338 N N . ALA B 1 77 ? -54.631 26.163 40.873 1.00 19.63 77 ALA B N 1
ATOM 3339 C CA . ALA B 1 77 ? -54.641 27.434 40.159 1.00 17.20 77 ALA B CA 1
ATOM 3340 C C . ALA B 1 77 ? -56.079 27.924 40.074 1.00 20.13 77 ALA B C 1
ATOM 3341 O O . ALA B 1 77 ? -56.365 29.121 40.261 1.00 21.46 77 ALA B O 1
ATOM 3343 N N . ALA B 1 78 ? -56.992 26.983 39.828 1.00 18.73 78 ALA B N 1
ATOM 3344 C CA . ALA B 1 78 ? -58.381 27.354 39.619 1.00 17.18 78 ALA B CA 1
ATOM 3345 C C . ALA B 1 78 ? -58.916 27.967 40.906 1.00 15.59 78 ALA B C 1
ATOM 3346 O O . ALA B 1 78 ? -59.704 28.927 40.881 1.00 18.62 78 ALA B O 1
ATOM 3348 N N . THR B 1 79 ? -58.432 27.447 42.033 1.00 14.67 79 THR B N 1
ATOM 3349 C CA . THR B 1 79 ? -58.909 27.914 43.321 1.00 14.53 79 THR B CA 1
ATOM 3350 C C . THR B 1 79 ? -58.510 29.369 43.496 1.00 14.20 79 THR B C 1
ATOM 3351 O O . THR B 1 79 ? -59.303 30.183 43.983 1.00 13.29 79 THR B O 1
ATOM 3355 N N . VAL B 1 80 ? -57.300 29.708 43.055 1.00 11.46 80 VAL B N 1
ATOM 3356 C CA . VAL B 1 80 ? -56.859 31.091 43.153 1.00 14.38 80 VAL B CA 1
ATOM 3357 C C . VAL B 1 80 ? -57.872 31.991 42.453 1.00 14.68 80 VAL B C 1
ATOM 3358 O O . VAL B 1 80 ? -58.372 32.953 43.057 1.00 13.01 80 VAL B O 1
ATOM 3362 N N . VAL B 1 81 ? -58.245 31.616 41.223 1.00 13.74 81 VAL B N 1
ATOM 3363 C CA . VAL B 1 81 ? -59.140 32.453 40.434 1.00 12.86 81 VAL B CA 1
ATOM 3364 C C . VAL B 1 81 ? -60.473 32.541 41.173 1.00 14.00 81 VAL B C 1
ATOM 3365 O O . VAL B 1 81 ? -61.080 33.620 41.272 1.00 12.61 81 VAL B O 1
ATOM 3369 N N . GLY B 1 82 ? -60.894 31.407 41.729 1.00 9.48 82 GLY B N 1
ATOM 3370 C CA . GLY B 1 82 ? -62.156 31.348 42.447 1.00 13.59 82 GLY B CA 1
ATOM 3371 C C . GLY B 1 82 ? -62.177 32.351 43.584 1.00 16.97 82 GLY B C 1
ATOM 3372 O O . GLY B 1 82 ? -63.151 33.104 43.767 1.00 15.84 82 GLY B O 1
ATOM 3373 N N . VAL B 1 83 ? -61.070 32.414 44.318 1.00 13.90 83 VAL B N 1
ATOM 3374 C CA . VAL B 1 83 ? -61.029 33.288 45.481 1.00 13.33 83 VAL B CA 1
ATOM 3375 C C . VAL B 1 83 ? -61.160 34.710 44.982 1.00 16.65 83 VAL B C 1
ATOM 3376 O O . VAL B 1 83 ? -61.936 35.497 45.532 1.00 13.17 83 VAL B O 1
ATOM 3380 N N . LEU B 1 84 ? -60.447 35.013 43.896 1.00 12.08 84 LEU B N 1
ATOM 3381 C CA . LEU B 1 84 ? -60.442 36.375 43.382 1.00 14.00 84 LEU B CA 1
ATOM 3382 C C . LEU B 1 84 ? -61.812 36.718 42.808 1.00 16.03 84 LEU B C 1
ATOM 3383 O O . LEU B 1 84 ? -62.243 37.867 42.871 1.00 16.10 84 LEU B O 1
ATOM 3388 N N . ALA B 1 85 ? -62.518 35.716 42.290 1.00 12.20 85 ALA B N 1
ATOM 3389 C CA . ALA B 1 85 ? -63.850 35.981 41.766 1.00 13.26 85 ALA B CA 1
ATOM 3390 C C . ALA B 1 85 ? -64.779 36.268 42.942 1.00 16.06 85 ALA B C 1
ATOM 3391 O O . ALA B 1 85 ? -65.695 37.086 42.845 1.00 14.84 85 ALA B O 1
ATOM 3393 N N . ASP B 1 86 ? -64.512 35.604 44.062 1.00 15.84 86 ASP B N 1
ATOM 3394 C CA . ASP B 1 86 ? -65.362 35.712 45.244 1.00 16.30 86 ASP B CA 1
ATOM 3395 C C . ASP B 1 86 ? -65.194 37.062 45.927 1.00 21.07 86 ASP B C 1
ATOM 3396 O O . ASP B 1 86 ? -66.119 37.558 46.563 1.00 22.70 86 ASP B O 1
ATOM 3401 N N . GLU B 1 87 ? -64.008 37.644 45.792 1.00 15.72 87 GLU B N 1
ATOM 3402 C CA . GLU B 1 87 ? -63.723 38.969 46.333 1.00 22.83 87 GLU B CA 1
ATOM 3403 C C . GLU B 1 87 ? -64.256 40.068 45.413 1.00 19.33 87 GLU B C 1
ATOM 3404 O O . GLU B 1 87 ? -64.200 41.252 45.751 1.00 27.58 87 GLU B O 1
ATOM 3410 N N . GLY B 1 88 ? -64.769 39.674 44.252 1.00 21.67 88 GLY B N 1
ATOM 3411 C CA . GLY B 1 88 ? -65.382 40.613 43.326 1.00 17.67 88 GLY B CA 1
ATOM 3412 C C . GLY B 1 88 ? -64.424 41.202 42.301 1.00 23.07 88 GLY B C 1
ATOM 3413 O O . GLY B 1 88 ? -64.773 42.145 41.592 1.00 21.23 88 GLY B O 1
ATOM 3414 N N . LEU B 1 89 ? -63.223 40.637 42.213 1.00 16.02 89 LEU B N 1
ATOM 3415 C CA . LEU B 1 89 ? -62.200 41.139 41.310 1.00 17.38 89 LEU B CA 1
ATOM 3416 C C . LEU B 1 89 ? -62.304 40.547 39.908 1.00 17.37 89 LEU B C 1
ATOM 3417 O O . LEU B 1 89 ? -61.821 41.124 38.945 1.00 17.60 89 LEU B O 1
ATOM 3422 N N . ILE B 1 90 ? -62.933 39.384 39.809 1.00 18.47 90 ILE B N 1
ATOM 3423 C CA . ILE B 1 90 ? -63.097 38.709 38.536 1.00 19.14 90 ILE B CA 1
ATOM 3424 C C . ILE B 1 90 ? -64.562 38.353 38.312 1.00 21.17 90 ILE B C 1
ATOM 3425 O O . ILE B 1 90 ? -65.218 37.815 39.200 1.00 12.53 90 ILE B O 1
ATOM 3430 N N . ASP B 1 91 ? -65.062 38.668 37.122 1.00 15.35 91 ASP B N 1
ATOM 3431 C CA . ASP B 1 91 ? -66.380 38.236 36.684 1.00 16.78 91 ASP B CA 1
ATOM 3432 C C . ASP B 1 91 ? -66.192 37.099 35.686 1.00 14.58 91 ASP B C 1
ATOM 3433 O O . ASP B 1 91 ? -65.588 37.279 34.628 1.00 15.16 91 ASP B O 1
ATOM 3438 N N . TYR B 1 92 ? -66.693 35.924 36.032 1.00 13.89 92 TYR B N 1
ATOM 3439 C CA . TYR B 1 92 ? -66.561 34.750 35.171 1.00 13.41 92 TYR B CA 1
ATOM 3440 C C . TYR B 1 92 ? -67.191 34.947 33.796 1.00 13.72 92 TYR B C 1
ATOM 3441 O O . TYR B 1 92 ? -66.805 34.297 32.821 1.00 13.72 92 TYR B O 1
ATOM 3450 N N . ASN B 1 93 ? -68.191 35.820 33.735 1.00 15.57 93 ASN B N 1
ATOM 3451 C CA . ASN B 1 93 ? -68.910 36.080 32.495 1.00 16.75 93 ASN B CA 1
ATOM 3452 C C . ASN B 1 93 ? -68.282 37.188 31.649 1.00 20.75 93 ASN B C 1
ATOM 3453 O O . ASN B 1 93 ? -68.674 37.388 30.509 1.00 17.47 93 ASN B O 1
ATOM 3458 N N . ALA B 1 94 ? -67.301 37.891 32.213 1.00 17.80 94 ALA B N 1
ATOM 3459 C CA . ALA B 1 94 ? -66.617 38.982 31.519 1.00 17.67 94 ALA B CA 1
ATOM 3460 C C . ALA B 1 94 ? -65.570 38.465 30.529 1.00 15.54 94 ALA B C 1
ATOM 3461 O O . ALA B 1 94 ? -65.073 37.346 30.661 1.00 13.29 94 ALA B O 1
ATOM 3463 N N . ARG B 1 95 ? -65.249 39.280 29.529 1.00 11.84 95 ARG B N 1
ATOM 3464 C CA . ARG B 1 95 ? -64.225 38.915 28.554 1.00 13.66 95 ARG B CA 1
ATOM 3465 C C . ARG B 1 95 ? -62.850 38.860 29.208 1.00 13.47 95 ARG B C 1
ATOM 3466 O O . ARG B 1 95 ? -62.507 39.731 29.996 1.00 14.83 95 ARG B O 1
ATOM 3474 N N . VAL B 1 96 ? -62.065 37.841 28.879 1.00 10.50 96 VAL B N 1
ATOM 3475 C CA . VAL B 1 96 ? -60.674 37.809 29.305 1.00 11.69 96 VAL B CA 1
ATOM 3476 C C . VAL B 1 96 ? -59.981 39.144 29.011 1.00 15.25 96 VAL B C 1
ATOM 3477 O O . VAL B 1 96 ? -59.216 39.660 29.838 1.00 10.28 96 VAL B O 1
ATOM 3481 N N . ALA B 1 97 ? -60.278 39.713 27.845 1.00 12.26 97 ALA B N 1
ATOM 3482 C CA . ALA B 1 97 ? -59.618 40.942 27.404 1.00 15.32 97 ALA B CA 1
ATOM 3483 C C . ALA B 1 97 ? -59.966 42.159 28.264 1.00 14.69 97 ALA B C 1
ATOM 3484 O O . ALA B 1 97 ? -59.271 43.171 28.205 1.00 16.88 97 ALA B O 1
ATOM 3486 N N . ASP B 1 98 ? -61.037 42.090 29.044 1.00 14.43 98 ASP B N 1
ATOM 3487 C CA . ASP B 1 98 ? -61.294 43.162 30.021 1.00 14.68 98 ASP B CA 1
ATOM 3488 C C . ASP B 1 98 ? -60.138 43.290 31.031 1.00 18.39 98 ASP B C 1
ATOM 3489 O O . ASP B 1 98 ? -59.818 44.391 31.490 1.00 16.46 98 ASP B O 1
ATOM 3494 N N . TYR B 1 99 ? -59.517 42.159 31.365 1.00 16.36 99 TYR B N 1
ATOM 3495 C CA . TYR B 1 99 ? -58.444 42.115 32.358 1.00 15.97 99 TYR B CA 1
ATOM 3496 C C . TYR B 1 99 ? -57.070 42.076 31.709 1.00 17.45 99 TYR B C 1
ATOM 3497 O O . TYR B 1 99 ? -56.081 42.524 32.287 1.00 14.56 99 TYR B O 1
ATOM 3506 N N . TRP B 1 100 ? -57.034 41.571 30.480 1.00 16.03 100 TRP B N 1
ATOM 3507 C CA . TRP B 1 100 ? -55.793 41.260 29.785 1.00 12.37 100 TRP B CA 1
ATOM 3508 C C . TRP B 1 100 ? -55.956 41.693 28.326 1.00 14.42 100 TRP B C 1
ATOM 3509 O O . TRP B 1 100 ? -56.253 40.877 27.466 1.00 15.36 100 TRP B O 1
ATOM 3520 N N . PRO B 1 101 ? -55.796 42.993 28.055 1.00 14.36 101 PRO B N 1
ATOM 3521 C CA . PRO B 1 101 ? -56.174 43.569 26.755 1.00 17.64 101 PRO B CA 1
ATOM 3522 C C . PRO B 1 101 ? -55.504 42.887 25.557 1.00 17.57 101 PRO B C 1
ATOM 3523 O O . PRO B 1 101 ? -56.180 42.634 24.563 1.00 17.79 101 PRO B O 1
ATOM 3527 N N . GLU B 1 102 ? -54.218 42.555 25.672 1.00 15.98 102 GLU B N 1
ATOM 3528 C CA . GLU B 1 102 ? -53.479 41.896 24.590 1.00 17.84 102 GLU B CA 1
ATOM 3529 C C . GLU B 1 102 ? -54.096 40.554 24.175 1.00 13.42 102 GLU B C 1
ATOM 3530 O O . GLU B 1 102 ? -53.837 40.045 23.086 1.00 16.27 102 GLU B O 1
ATOM 3536 N N . PHE B 1 103 ? -54.895 39.968 25.057 1.00 13.18 103 PHE B N 1
ATOM 3537 C CA . PHE B 1 103 ? -55.528 38.688 24.775 1.00 14.74 103 PHE B CA 1
ATOM 3538 C C . PHE B 1 103 ? -56.585 38.817 23.668 1.00 15.73 103 PHE B C 1
ATOM 3539 O O . PHE B 1 103 ? -56.937 37.827 23.022 1.00 14.00 103 PHE B O 1
ATOM 3547 N N . ALA B 1 104 ? -57.066 40.042 23.434 1.00 19.61 104 ALA B N 1
ATOM 3548 C CA . ALA B 1 104 ? -58.110 40.280 22.433 1.00 12.68 104 ALA B CA 1
ATOM 3549 C C . ALA B 1 104 ? -57.606 40.014 21.010 1.00 19.29 104 ALA B C 1
ATOM 3550 O O . ALA B 1 104 ? -58.398 39.901 20.072 1.00 18.17 104 ALA B O 1
ATOM 3552 N N . ALA B 1 105 ? -56.288 39.922 20.858 1.00 17.22 105 ALA B N 1
ATOM 3553 C CA . ALA B 1 105 ? -55.677 39.685 19.558 1.00 17.33 105 ALA B CA 1
ATOM 3554 C C . ALA B 1 105 ? -56.076 38.338 18.953 1.00 20.50 105 ALA B C 1
ATOM 3555 O O . ALA B 1 105 ? -56.451 37.409 19.669 1.00 15.35 105 ALA B O 1
ATOM 3557 N N . ALA B 1 106 ? -55.988 38.252 17.627 1.00 18.28 106 ALA B N 1
ATOM 3558 C CA . ALA B 1 106 ? -56.128 36.992 16.898 1.00 14.50 106 ALA B CA 1
ATOM 3559 C C . ALA B 1 106 ? -57.389 36.204 17.256 1.00 12.53 106 ALA B C 1
ATOM 3560 O O . ALA B 1 106 ? -57.321 35.044 17.644 1.00 15.34 106 ALA B O 1
ATOM 3562 N N . GLY B 1 107 ? -58.538 36.853 17.142 1.00 11.71 107 GLY B N 1
ATOM 3563 C CA . GLY B 1 107 ? -59.811 36.165 17.224 1.00 13.74 107 GLY B CA 1
ATOM 3564 C C . GLY B 1 107 ? -60.350 35.870 18.615 1.00 17.45 107 GLY B C 1
ATOM 3565 O O . GLY B 1 107 ? -61.337 35.150 18.731 1.00 15.68 107 GLY B O 1
ATOM 3566 N N . LYS B 1 108 ? -59.736 36.422 19.664 1.00 11.78 108 LYS B N 1
ATOM 3567 C CA . LYS B 1 108 ? -60.119 36.042 21.031 1.00 14.15 108 LYS B CA 1
ATOM 3568 C C . LYS B 1 108 ? -60.756 37.184 21.824 1.00 18.39 108 LYS B C 1
ATOM 3569 O O . LYS B 1 108 ? -60.828 37.138 23.058 1.00 16.49 108 LYS B O 1
ATOM 3575 N N . LYS B 1 109 ? -61.239 38.200 21.120 1.00 15.87 109 LYS B N 1
ATOM 3576 C CA . LYS B 1 109 ? -61.737 39.399 21.789 1.00 17.85 109 LYS B CA 1
ATOM 3577 C C . LYS B 1 109 ? -63.030 39.192 22.593 1.00 15.93 109 LYS B C 1
ATOM 3578 O O . LYS B 1 109 ? -63.371 40.023 23.436 1.00 13.84 109 LYS B O 1
ATOM 3584 N N . ASP B 1 110 ? -63.738 38.089 22.353 1.00 17.79 110 ASP B N 1
ATOM 3585 C CA . ASP B 1 110 ? -64.992 37.834 23.071 1.00 16.73 110 ASP B CA 1
ATOM 3586 C C . ASP B 1 110 ? -64.935 36.623 24.007 1.00 14.60 110 ASP B C 1
ATOM 3587 O O . ASP B 1 110 ? -65.929 36.293 24.658 1.00 19.27 110 ASP B O 1
ATOM 3592 N N . VAL B 1 111 ? -63.780 35.970 24.081 1.00 14.57 111 VAL B N 1
ATOM 3593 C CA . VAL B 1 111 ? -63.583 34.861 25.010 1.00 15.77 111 VAL B CA 1
ATOM 3594 C C . VAL B 1 111 ? -63.813 35.317 26.457 1.00 14.39 111 VAL B C 1
ATOM 3595 O O . VAL B 1 111 ? -63.253 36.326 26.894 1.00 15.00 111 VAL B O 1
ATOM 3599 N N . THR B 1 112 ? -64.671 34.595 27.173 1.00 14.62 112 THR B N 1
ATOM 3600 C CA . THR B 1 112 ? -64.968 34.902 28.575 1.00 14.31 112 THR B CA 1
ATOM 3601 C C . THR B 1 112 ? -64.009 34.168 29.517 1.00 11.38 112 THR B C 1
ATOM 3602 O O . THR B 1 112 ? -63.373 33.187 29.127 1.00 13.52 112 THR B O 1
ATOM 3606 N N . VAL B 1 113 ? -63.908 34.632 30.758 1.00 11.88 113 VAL B N 1
ATOM 3607 C CA . VAL B 1 113 ? -63.029 33.977 31.734 1.00 13.04 113 VAL B CA 1
ATOM 3608 C C . VAL B 1 113 ? -63.499 32.524 31.980 1.00 12.08 113 VAL B C 1
ATOM 3609 O O . VAL B 1 113 ? -62.682 31.594 32.054 1.00 10.28 113 VAL B O 1
ATOM 3613 N N . ALA B 1 114 ? -64.814 32.324 32.040 1.00 10.18 114 ALA B N 1
ATOM 3614 C CA . ALA B 1 114 ? -65.378 30.981 32.199 1.00 15.22 114 ALA B CA 1
ATOM 3615 C C . ALA B 1 114 ? -65.000 30.062 31.030 1.00 13.03 114 ALA B C 1
ATOM 3616 O O . ALA B 1 114 ? -64.732 28.879 31.232 1.00 15.13 114 ALA B O 1
ATOM 3618 N N . GLN B 1 115 ? -64.974 30.597 29.810 1.00 12.26 115 GLN B N 1
ATOM 3619 C CA . GLN B 1 115 ? -64.565 29.795 28.654 1.00 13.08 115 GLN B CA 1
ATOM 3620 C C . GLN B 1 115 ? -63.076 29.448 28.717 1.00 12.75 115 GLN B C 1
ATOM 3621 O O . GLN B 1 115 ? -62.668 28.316 28.442 1.00 11.64 115 GLN B O 1
ATOM 3627 N N . LEU B 1 116 ? -62.269 30.424 29.101 1.00 11.64 116 LEU B N 1
ATOM 3628 C CA . LEU B 1 116 ? -60.848 30.186 29.302 1.00 12.66 116 LEU B CA 1
ATOM 3629 C C . LEU B 1 116 ? -60.589 29.082 30.332 1.00 13.53 116 LEU B C 1
ATOM 3630 O O . LEU B 1 116 ? -59.759 28.207 30.109 1.00 13.54 116 LEU B O 1
ATOM 3635 N N . LEU B 1 117 ? -61.312 29.115 31.451 1.00 10.80 117 LEU B N 1
ATOM 3636 C CA . LEU B 1 117 ? -61.060 28.174 32.544 1.00 15.92 117 LEU B CA 1
ATOM 3637 C C . LEU B 1 117 ? -61.632 26.781 32.291 1.00 14.46 117 LEU B C 1
ATOM 3638 O O . LEU B 1 117 ? -61.297 25.838 32.996 1.00 16.28 117 LEU B O 1
ATOM 3643 N N . SER B 1 118 ? -62.504 26.648 31.298 1.00 12.65 118 SER B N 1
ATOM 3644 C CA . SER B 1 118 ? -63.064 25.339 30.969 1.00 11.49 118 SER B CA 1
ATOM 3645 C C . SER B 1 118 ? -62.512 24.790 29.655 1.00 12.63 118 SER B C 1
ATOM 3646 O O . SER B 1 118 ? -63.150 23.955 29.012 1.00 13.34 118 SER B O 1
ATOM 3649 N N . HIS B 1 119 ? -61.332 25.280 29.267 1.00 10.25 119 HIS B N 1
ATOM 3650 C CA . HIS B 1 119 ? -60.587 24.776 28.115 1.00 13.85 119 HIS B CA 1
ATOM 3651 C C . HIS B 1 119 ? -61.316 24.992 26.793 1.00 14.36 119 HIS B C 1
ATOM 3652 O O . HIS B 1 119 ? -61.175 24.202 25.861 1.00 11.97 119 HIS B O 1
ATOM 3659 N N . GLN B 1 120 ? -62.059 26.096 26.705 1.00 15.10 120 GLN B N 1
ATOM 3660 C CA . GLN B 1 120 ? -62.799 26.428 25.489 1.00 14.06 120 GLN B CA 1
ATOM 3661 C C . GLN B 1 120 ? -62.257 27.613 24.704 1.00 18.03 120 GLN B C 1
ATOM 3662 O O . GLN B 1 120 ? -62.908 28.066 23.755 1.00 16.06 120 GLN B O 1
ATOM 3668 N N . ALA B 1 121 ? -61.079 28.108 25.073 1.00 15.31 121 ALA B N 1
ATOM 3669 C CA . ALA B 1 121 ? -60.479 29.234 24.359 1.00 16.56 121 ALA B CA 1
ATOM 3670 C C . ALA B 1 121 ? -59.787 28.801 23.064 1.00 18.32 121 ALA B C 1
ATOM 3671 O O . ALA B 1 121 ? -59.526 29.623 22.188 1.00 21.06 121 ALA B O 1
ATOM 3673 N N . GLY B 1 122 ? -59.488 27.515 22.942 1.00 13.97 122 GLY B N 1
ATOM 3674 C CA . GLY B 1 122 ? -58.922 26.987 21.718 1.00 16.80 122 GLY B CA 1
ATOM 3675 C C . GLY B 1 122 ? -57.432 27.196 21.531 1.00 18.57 122 GLY B C 1
ATOM 3676 O O . GLY B 1 122 ? -56.921 27.009 20.432 1.00 15.18 122 GLY B O 1
ATOM 3677 N N . ILE B 1 123 ? -56.722 27.554 22.597 1.00 16.48 123 ILE B N 1
ATOM 3678 C CA . ILE B 1 123 ? -55.275 27.685 22.505 1.00 17.19 123 ILE B CA 1
ATOM 3679 C C . ILE B 1 123 ? -54.592 26.612 23.341 1.00 18.17 123 ILE B C 1
ATOM 3680 O O . ILE B 1 123 ? -53.741 26.908 24.188 1.00 17.16 123 ILE B O 1
ATOM 3685 N N . CYS B 1 124 ? -54.920 25.361 23.028 1.00 15.11 124 CYS B N 1
ATOM 3686 C CA . CYS B 1 124 ? -54.605 24.206 23.862 1.00 18.46 124 CYS B CA 1
ATOM 3687 C C . CYS B 1 124 ? -53.112 24.030 24.129 1.00 22.18 124 CYS B C 1
ATOM 3688 O O . CYS B 1 124 ? -52.722 23.392 25.106 1.00 21.52 124 CYS B O 1
ATOM 3691 N N . GLY B 1 125 ? -52.288 24.584 23.248 1.00 20.02 125 GLY B N 1
ATOM 3692 C CA . GLY B 1 125 ? -50.848 24.566 23.413 1.00 18.86 125 GLY B CA 1
ATOM 3693 C C . GLY B 1 125 ? -50.223 25.511 22.405 1.00 21.90 125 GLY B C 1
ATOM 3694 O O . GLY B 1 125 ? -50.900 25.960 21.474 1.00 18.99 125 GLY B O 1
ATOM 3695 N N . PRO B 1 126 ? -48.931 25.822 22.580 1.00 19.21 126 PRO B N 1
ATOM 3696 C CA . PRO B 1 126 ? -48.229 26.723 21.657 1.00 20.49 126 PRO B CA 1
ATOM 3697 C C . PRO B 1 126 ? -48.150 26.121 20.247 1.00 20.99 126 PRO B C 1
ATOM 3698 O O . PRO B 1 126 ? -47.949 24.916 20.098 1.00 18.32 126 PRO B O 1
ATOM 3702 N N . ARG B 1 127 ? -48.338 26.942 19.224 1.00 20.38 127 ARG B N 1
ATOM 3703 C CA . ARG B 1 127 ? -48.325 26.446 17.845 1.00 24.10 127 ARG B CA 1
ATOM 3704 C C . ARG B 1 127 ? -46.926 26.070 17.383 1.00 27.71 127 ARG B C 1
ATOM 3705 O O . ARG B 1 127 ? -46.740 25.140 16.599 1.00 28.04 127 ARG B O 1
ATOM 3713 N N . GLU B 1 128 ? -45.951 26.818 17.878 1.00 30.41 128 GLU B N 1
ATOM 3714 C CA . GLU B 1 128 ? -44.553 26.612 17.550 1.00 34.89 128 GLU B CA 1
ATOM 3715 C C . GLU B 1 128 ? -43.855 25.809 18.637 1.00 33.87 128 GLU B C 1
ATOM 3716 O O . GLU B 1 128 ? -44.300 25.778 19.788 1.00 27.69 128 GLU B O 1
ATOM 3722 N N . ARG B 1 129 ? -42.768 25.149 18.260 1.00 32.62 129 ARG B N 1
ATOM 3723 C CA . ARG B 1 129 ? -41.976 24.369 19.197 1.00 35.84 129 ARG B CA 1
ATOM 3724 C C . ARG B 1 129 ? -41.394 25.261 20.297 1.00 37.81 129 ARG B C 1
ATOM 3725 O O . ARG B 1 129 ? -40.830 26.317 20.012 1.00 38.65 129 ARG B O 1
ATOM 3733 N N . VAL B 1 130 ? -41.553 24.849 21.552 1.00 33.65 130 VAL B N 1
ATOM 3734 C CA . VAL B 1 130 ? -41.033 25.626 22.673 1.00 37.86 130 VAL B CA 1
ATOM 3735 C C . VAL B 1 130 ? -40.019 24.822 23.484 1.00 32.10 130 VAL B C 1
ATOM 3736 O O . VAL B 1 130 ? -40.102 23.598 23.568 1.00 37.75 130 VAL B O 1
ATOM 3740 N N . GLU B 1 131 ? -39.043 25.519 24.053 1.00 32.55 131 GLU B N 1
ATOM 3741 C CA . GLU B 1 131 ? -38.116 24.907 24.997 1.00 35.36 131 GLU B CA 1
ATOM 3742 C C . GLU B 1 131 ? -38.687 25.007 26.411 1.00 35.51 131 GLU B C 1
ATOM 3743 O O . GLU B 1 131 ? -39.591 25.802 26.657 1.00 35.60 131 GLU B O 1
ATOM 3757 N N . ALA B 1 133 ? -37.223 26.209 29.004 1.00 27.54 133 ALA B N 1
ATOM 3758 C CA . ALA B 1 133 ? -36.873 27.534 29.479 1.00 29.38 133 ALA B CA 1
ATOM 3759 C C . ALA B 1 133 ? -37.942 28.544 29.068 1.00 28.30 133 ALA B C 1
ATOM 3760 O O . ALA B 1 133 ? -38.215 29.493 29.802 1.00 30.23 133 ALA B O 1
ATOM 3762 N N . ASP B 1 134 ? -38.554 28.336 27.901 1.00 29.25 134 ASP B N 1
ATOM 3763 C CA . ASP B 1 134 ? -39.625 29.226 27.460 1.00 29.30 134 ASP B CA 1
ATOM 3764 C C . ASP B 1 134 ? -40.785 29.160 28.444 1.00 23.06 134 ASP B C 1
ATOM 3765 O O . ASP B 1 134 ? -41.415 30.168 28.739 1.00 22.29 134 ASP B O 1
ATOM 3770 N N . LEU B 1 135 ? -41.051 27.956 28.938 1.00 26.29 135 LEU B N 1
ATOM 3771 C CA . LEU B 1 135 ? -42.065 27.735 29.952 1.00 23.25 135 LEU B CA 1
ATOM 3772 C C . LEU B 1 135 ? -41.711 28.511 31.204 1.00 25.40 135 LEU B C 1
ATOM 3773 O O . LEU B 1 135 ? -42.592 28.980 31.919 1.00 25.62 135 LEU B O 1
ATOM 3778 N N . TYR B 1 136 ? -40.418 28.641 31.485 1.00 24.85 136 TYR B N 1
ATOM 3779 C CA . TYR B 1 136 ? -40.041 29.316 32.732 1.00 19.69 136 TYR B CA 1
ATOM 3780 C C . TYR B 1 136 ? -40.111 30.849 32.647 1.00 23.27 136 TYR B C 1
ATOM 3781 O O . TYR B 1 136 ? -40.114 31.528 33.678 1.00 22.69 136 TYR B O 1
ATOM 3790 N N . ASP B 1 137 ? -40.171 31.396 31.436 1.00 17.73 137 ASP B N 1
ATOM 3791 C CA . ASP B 1 137 ? -40.282 32.851 31.256 1.00 20.40 137 ASP B CA 1
ATOM 3792 C C . ASP B 1 137 ? -41.753 33.253 31.135 1.00 21.21 137 ASP B C 1
ATOM 3793 O O . ASP B 1 137 ? -42.323 33.249 30.036 1.00 18.32 137 ASP B O 1
ATOM 3798 N N . TRP B 1 138 ? -42.342 33.631 32.265 1.00 17.07 138 TRP B N 1
ATOM 3799 C CA . TRP B 1 138 ? -43.786 33.841 32.380 1.00 16.60 138 TRP B CA 1
ATOM 3800 C C . TRP B 1 138 ? -44.369 34.867 31.402 1.00 20.26 138 TRP B C 1
ATOM 3801 O O . TRP B 1 138 ? -45.295 34.552 30.644 1.00 17.37 138 TRP B O 1
ATOM 3812 N N . ASP B 1 139 ? -43.842 36.087 31.427 1.00 18.37 139 ASP B N 1
ATOM 3813 C CA . ASP B 1 139 ? -44.407 37.174 30.634 1.00 21.26 139 ASP B CA 1
ATOM 3814 C C . ASP B 1 139 ? -44.299 36.893 29.142 1.00 20.77 139 ASP B C 1
ATOM 3815 O O . ASP B 1 139 ? -45.223 37.199 28.373 1.00 21.41 139 ASP B O 1
ATOM 3820 N N . LYS B 1 140 ? -43.195 36.265 28.746 1.00 20.57 140 LYS B N 1
ATOM 3821 C CA . LYS B 1 140 ? -42.952 35.939 27.339 1.00 24.14 140 LYS B CA 1
ATOM 3822 C C . LYS B 1 140 ? -43.925 34.878 26.828 1.00 17.72 140 LYS B C 1
ATOM 3823 O O . LYS B 1 140 ? -44.548 35.035 25.769 1.00 21.79 140 LYS B O 1
ATOM 3829 N N . LEU B 1 141 ? -44.079 33.810 27.599 1.00 17.45 141 LEU B N 1
ATOM 3830 C CA . LEU B 1 141 ? -45.022 32.755 27.242 1.00 20.40 141 LEU B CA 1
ATOM 3831 C C . LEU B 1 141 ? -46.452 33.301 27.182 1.00 17.29 141 LEU B C 1
ATOM 3832 O O . LEU B 1 141 ? -47.220 32.976 26.263 1.00 18.73 141 LEU B O 1
ATOM 3837 N N . CYS B 1 142 ? -46.807 34.131 28.162 1.00 17.76 142 CYS B N 1
ATOM 3838 C CA . CYS B 1 142 ? -48.148 34.708 28.199 1.00 18.30 142 CYS B CA 1
ATOM 3839 C C . CYS B 1 142 ? -48.411 35.596 26.983 1.00 16.95 142 CYS B C 1
ATOM 3840 O O . CYS B 1 142 ? -49.495 35.544 26.399 1.00 16.73 142 CYS B O 1
ATOM 3843 N N . ALA B 1 143 ? -47.426 36.410 26.614 1.00 16.84 143 ALA B N 1
ATOM 3844 C CA . ALA B 1 143 ? -47.550 37.271 25.438 1.00 16.42 143 ALA B CA 1
ATOM 3845 C C . ALA B 1 143 ? -47.743 36.427 24.176 1.00 21.05 143 ALA B C 1
ATOM 3846 O O . ALA B 1 143 ? -48.576 36.743 23.325 1.00 16.96 143 ALA B O 1
ATOM 3856 N N . LEU B 1 145 ? -49.079 33.379 24.005 1.00 17.94 145 LEU B N 1
ATOM 3857 C CA . LEU B 1 145 ? -50.422 32.802 24.061 1.00 16.85 145 LEU B CA 1
ATOM 3858 C C . LEU B 1 145 ? -51.515 33.828 23.734 1.00 15.50 145 LEU B C 1
ATOM 3859 O O . LEU B 1 145 ? -52.444 33.522 22.992 1.00 15.37 145 LEU B O 1
ATOM 3864 N N . ALA B 1 146 ? -51.391 35.048 24.259 1.00 11.51 146 ALA B N 1
ATOM 3865 C CA . ALA B 1 146 ? -52.383 36.093 23.991 1.00 14.70 146 ALA B CA 1
ATOM 3866 C C . ALA B 1 146 ? -52.447 36.423 22.491 1.00 16.88 146 ALA B C 1
ATOM 3867 O O . ALA B 1 146 ? -53.492 36.824 21.971 1.00 14.21 146 ALA B O 1
ATOM 3869 N N . ALA B 1 147 ? -51.323 36.230 21.806 1.00 15.53 147 ALA B N 1
ATOM 3870 C CA . ALA B 1 147 ? -51.201 36.560 20.390 1.00 17.29 147 ALA B CA 1
ATOM 3871 C C . ALA B 1 147 ? -51.634 35.421 19.454 1.00 15.29 147 ALA B C 1
ATOM 3872 O O . ALA B 1 147 ? -51.722 35.623 18.257 1.00 22.21 147 ALA B O 1
ATOM 3874 N N . GLN B 1 148 ? -51.933 34.247 20.005 1.00 16.66 148 GLN B N 1
ATOM 3875 C CA . GLN B 1 148 ? -52.146 33.038 19.198 1.00 18.25 148 GLN B CA 1
ATOM 3876 C C . GLN B 1 148 ? -53.577 32.879 18.658 1.00 18.04 148 GLN B C 1
ATOM 3877 O O . GLN B 1 148 ? -54.554 33.132 19.370 1.00 13.00 148 GLN B O 1
ATOM 3883 N N . TRP B 1 149 ? -53.681 32.438 17.403 1.00 13.02 149 TRP B N 1
ATOM 3884 C CA . TRP B 1 149 ? -54.972 32.139 16.760 1.00 11.53 149 TRP B CA 1
ATOM 3885 C C . TRP B 1 149 ? -55.471 30.760 17.227 1.00 11.18 149 TRP B C 1
ATOM 3886 O O . TRP B 1 149 ? -54.739 29.789 17.148 1.00 14.41 149 TRP B O 1
ATOM 3897 N N . PRO B 1 150 ? -56.718 30.681 17.729 1.00 9.69 150 PRO B N 1
ATOM 3898 C CA . PRO B 1 150 ? -57.299 29.448 18.279 1.00 12.73 150 PRO B CA 1
ATOM 3899 C C . PRO B 1 150 ? -57.408 28.305 17.260 1.00 19.32 150 PRO B C 1
ATOM 3900 O O . PRO B 1 150 ? -57.588 28.544 16.063 1.00 16.48 150 PRO B O 1
ATOM 3904 N N . PHE B 1 151 ? -57.307 27.071 17.747 1.00 13.57 151 PHE B N 1
ATOM 3905 C CA . PHE B 1 151 ? -57.387 25.899 16.888 1.00 18.20 151 PHE B CA 1
ATOM 3906 C C . PHE B 1 151 ? -58.810 25.621 16.448 1.00 17.39 151 PHE B C 1
ATOM 3907 O O . PHE B 1 151 ? -59.034 24.999 15.419 1.00 18.89 151 PHE B O 1
ATOM 3915 N N . PHE B 1 152 ? -59.760 26.029 17.281 1.00 18.94 152 PHE B N 1
ATOM 3916 C CA . PHE B 1 152 ? -61.176 25.931 16.972 1.00 17.03 152 PHE B CA 1
ATOM 3917 C C . PHE B 1 152 ? -61.835 27.211 17.446 1.00 13.73 152 PHE B C 1
ATOM 3918 O O . PHE B 1 152 ? -61.226 27.981 18.179 1.00 13.14 152 PHE B O 1
ATOM 3926 N N . GLU B 1 153 ? -63.067 27.448 17.019 1.00 14.32 153 GLU B N 1
ATOM 3927 C CA . GLU B 1 153 ? -63.780 28.644 17.429 1.00 16.49 153 GLU B CA 1
ATOM 3928 C C . GLU B 1 153 ? -64.021 28.597 18.936 1.00 15.47 153 GLU B C 1
ATOM 3929 O O . GLU B 1 153 ? -64.556 27.619 19.442 1.00 13.87 153 GLU B O 1
ATOM 3935 N N . PRO B 1 154 ? -63.591 29.640 19.663 1.00 15.88 154 PRO B N 1
ATOM 3936 C CA . PRO B 1 154 ? -63.729 29.617 21.127 1.00 15.13 154 PRO B CA 1
ATOM 3937 C C . PRO B 1 154 ? -65.183 29.464 21.574 1.00 17.35 154 PRO B C 1
ATOM 3938 O O . PRO B 1 154 ? -66.064 30.081 20.980 1.00 18.06 154 PRO B O 1
ATOM 3942 N N . GLY B 1 155 ? -65.428 28.629 22.581 1.00 15.76 155 GLY B N 1
ATOM 3943 C CA . GLY B 1 155 ? -66.776 28.397 23.071 1.00 15.12 155 GLY B CA 1
ATOM 3944 C C . GLY B 1 155 ? -67.556 27.295 22.360 1.00 18.34 155 GLY B C 1
ATOM 3945 O O . GLY B 1 155 ? -68.659 26.958 22.774 1.00 20.59 155 GLY B O 1
ATOM 3946 N N . THR B 1 156 ? -66.995 26.729 21.295 1.00 14.44 156 THR B N 1
ATOM 3947 C CA . THR B 1 156 ? -67.711 25.723 20.501 1.00 19.98 156 THR B CA 1
ATOM 3948 C C . THR B 1 156 ? -67.157 24.312 20.703 1.00 20.78 156 THR B C 1
ATOM 3949 O O . THR B 1 156 ? -67.681 23.337 20.164 1.00 19.27 156 THR B O 1
ATOM 3953 N N . ALA B 1 157 ? -66.074 24.220 21.461 1.00 15.41 157 ALA B N 1
ATOM 3954 C CA . ALA B 1 157 ? -65.420 22.951 21.740 1.00 19.20 157 ALA B CA 1
ATOM 3955 C C . ALA B 1 157 ? -64.530 23.120 22.978 1.00 20.20 157 ALA B C 1
ATOM 3956 O O . ALA B 1 157 ? -64.244 24.251 23.391 1.00 15.51 157 ALA B O 1
ATOM 3958 N N . ASN B 1 158 ? -64.130 22.003 23.584 1.00 19.45 158 ASN B N 1
ATOM 3959 C CA . ASN B 1 158 ? -63.133 22.034 24.650 1.00 18.59 158 ASN B CA 1
ATOM 3960 C C . ASN B 1 158 ? -61.948 21.165 24.280 1.00 17.65 158 ASN B C 1
ATOM 3961 O O . ASN B 1 158 ? -62.095 20.063 23.756 1.00 17.90 158 ASN B O 1
ATOM 3966 N N . GLY B 1 159 ? -60.766 21.692 24.546 1.00 16.36 159 GLY B N 1
ATOM 3967 C CA . GLY B 1 159 ? -59.529 20.996 24.273 1.00 18.06 159 GLY B CA 1
ATOM 3968 C C . GLY B 1 159 ? -58.610 21.252 25.446 1.00 16.32 159 GLY B C 1
ATOM 3969 O O . GLY B 1 159 ? -58.214 22.389 25.695 1.00 20.51 159 GLY B O 1
ATOM 3970 N N . TYR B 1 160 ? -58.325 20.199 26.199 1.00 18.15 160 TYR B N 1
ATOM 3971 C CA . TYR B 1 160 ? -57.482 20.283 27.397 1.00 13.84 160 TYR B CA 1
ATOM 3972 C C . TYR B 1 160 ? -56.202 21.087 27.186 1.00 13.57 160 TYR B C 1
ATOM 3973 O O . TYR B 1 160 ? -55.332 20.697 26.411 1.00 14.44 160 TYR B O 1
ATOM 3982 N N . HIS B 1 161 ? -56.094 22.215 27.877 1.00 14.40 161 HIS B N 1
ATOM 3983 C CA . HIS B 1 161 ? -54.902 23.059 27.790 1.00 17.49 161 HIS B CA 1
ATOM 3984 C C . HIS B 1 161 ? -53.829 22.482 28.706 1.00 21.18 161 HIS B C 1
ATOM 3985 O O . HIS B 1 161 ? -53.519 23.036 29.765 1.00 18.14 161 HIS B O 1
ATOM 3992 N N . ALA B 1 162 ? -53.264 21.364 28.259 1.00 18.61 162 ALA B N 1
ATOM 3993 C CA . ALA B 1 162 ? -52.513 20.447 29.110 1.00 20.24 162 ALA B CA 1
ATOM 3994 C C . ALA B 1 162 ? -51.381 21.086 29.925 1.00 23.69 162 ALA B C 1
ATOM 3995 O O . ALA B 1 162 ? -51.131 20.693 31.069 1.00 28.59 162 ALA B O 1
ATOM 3997 N N . VAL B 1 163 ? -50.691 22.060 29.350 1.00 22.05 163 VAL B N 1
ATOM 3998 C CA . VAL B 1 163 ? -49.572 22.667 30.051 1.00 20.73 163 VAL B CA 1
ATOM 3999 C C . VAL B 1 163 ? -49.813 24.140 30.339 1.00 25.88 163 VAL B C 1
ATOM 4000 O O . VAL B 1 163 ? -49.541 24.616 31.442 1.00 26.68 163 VAL B O 1
ATOM 4004 N N . VAL B 1 164 ? -50.364 24.853 29.364 1.00 18.64 164 VAL B N 1
ATOM 4005 C CA . VAL B 1 164 ? -50.433 26.308 29.448 1.00 23.02 164 VAL B CA 1
ATOM 4006 C C . VAL B 1 164 ? -51.627 26.865 30.238 1.00 18.74 164 VAL B C 1
ATOM 4007 O O . VAL B 1 164 ? -51.737 28.083 30.405 1.00 17.86 164 VAL B O 1
ATOM 4011 N N . PHE B 1 165 ? -52.510 25.985 30.711 1.00 17.98 165 PHE B N 1
ATOM 4012 C CA . PHE B 1 165 ? -53.683 26.390 31.487 1.00 19.66 165 PHE B CA 1
ATOM 4013 C C . PHE B 1 165 ? -53.298 27.305 32.664 1.00 15.26 165 PHE B C 1
ATOM 4014 O O . PHE B 1 165 ? -53.909 28.359 32.902 1.00 13.13 165 PHE B O 1
ATOM 4022 N N . GLY B 1 166 ? -52.261 26.890 33.381 1.00 13.67 166 GLY B N 1
ATOM 4023 C CA . GLY B 1 166 ? -51.797 27.615 34.548 1.00 18.58 166 GLY B CA 1
ATOM 4024 C C . GLY B 1 166 ? -51.347 29.020 34.213 1.00 18.11 166 GLY B C 1
ATOM 4025 O O . GLY B 1 166 ? -51.547 29.937 35.002 1.00 21.37 166 GLY B O 1
ATOM 4026 N N . HIS B 1 167 ? -50.750 29.185 33.034 1.00 19.79 167 HIS B N 1
ATOM 4027 C CA . HIS B 1 167 ? -50.288 30.491 32.584 1.00 16.54 167 HIS B CA 1
ATOM 4028 C C . HIS B 1 167 ? -51.402 31.462 32.228 1.00 18.18 167 HIS B C 1
ATOM 4029 O O . HIS B 1 167 ? -51.347 32.623 32.628 1.00 18.89 167 HIS B O 1
ATOM 4036 N N . ILE B 1 168 ? -52.413 31.003 31.494 1.00 15.51 168 ILE B N 1
ATOM 4037 C CA . ILE B 1 168 ? -53.493 31.901 31.072 1.00 19.65 168 ILE B CA 1
ATOM 4038 C C . ILE B 1 168 ? -54.430 32.246 32.244 1.00 17.95 168 ILE B C 1
ATOM 4039 O O . ILE B 1 168 ? -54.764 33.435 32.479 1.00 24.65 168 ILE B O 1
ATOM 4044 N N . ALA B 1 169 ? -54.817 31.216 33.000 1.00 16.86 169 ALA B N 1
ATOM 4045 C CA . ALA B 1 169 ? -55.611 31.410 34.214 1.00 19.82 169 ALA B CA 1
ATOM 4046 C C . ALA B 1 169 ? -54.859 32.284 35.219 1.00 19.02 169 ALA B C 1
ATOM 4047 O O . ALA B 1 169 ? -55.399 33.253 35.823 1.00 22.03 169 ALA B O 1
ATOM 4049 N N . GLY B 1 170 ? -53.593 31.921 35.396 1.00 17.63 170 GLY B N 1
ATOM 4050 C CA . GLY B 1 170 ? -52.728 32.594 36.338 1.00 18.69 170 GLY B CA 1
ATOM 4051 C C . GLY B 1 170 ? -52.557 34.045 35.956 1.00 16.68 170 GLY B C 1
ATOM 4052 O O . GLY B 1 170 ? -52.556 34.918 36.822 1.00 17.64 170 GLY B O 1
ATOM 4053 N N . GLU B 1 171 ? -52.475 34.317 34.658 1.00 15.61 171 GLU B N 1
ATOM 4054 C CA . GLU B 1 171 ? -52.242 35.685 34.214 1.00 17.52 171 GLU B CA 1
ATOM 4055 C C . GLU B 1 171 ? -53.465 36.551 34.449 1.00 17.70 171 GLU B C 1
ATOM 4056 O O . GLU B 1 171 ? -53.327 37.736 34.800 1.00 16.15 171 GLU B O 1
ATOM 4062 N N . VAL B 1 172 ? -54.661 35.980 34.284 1.00 15.20 172 VAL B N 1
ATOM 4063 C CA . VAL B 1 172 ? -55.843 36.762 34.669 1.00 15.83 172 VAL B CA 1
ATOM 4064 C C . VAL B 1 172 ? -55.778 37.114 36.187 1.00 13.61 172 VAL B C 1
ATOM 4065 O O . VAL B 1 172 ? -56.005 38.284 36.607 1.00 16.25 172 VAL B O 1
ATOM 4069 N N . ALA B 1 173 ? -55.442 36.108 36.998 1.00 14.94 173 ALA B N 1
ATOM 4070 C CA . ALA B 1 173 ? -55.255 36.337 38.433 1.00 12.76 173 ALA B CA 1
ATOM 4071 C C . ALA B 1 173 ? -54.228 37.453 38.732 1.00 13.04 173 ALA B C 1
ATOM 4072 O O . ALA B 1 173 ? -54.412 38.257 39.648 1.00 14.96 173 ALA B O 1
ATOM 4074 N N . ARG B 1 174 ? -53.138 37.491 37.981 1.00 12.83 174 ARG B N 1
ATOM 4075 C CA . ARG B 1 174 ? -52.108 38.503 38.199 1.00 13.49 174 ARG B CA 1
ATOM 4076 C C . ARG B 1 174 ? -52.579 39.893 37.790 1.00 15.55 174 ARG B C 1
ATOM 4077 O O . ARG B 1 174 ? -52.248 40.878 38.445 1.00 16.43 174 ARG B O 1
ATOM 4085 N N . ARG B 1 175 ? -53.356 39.971 36.713 1.00 14.00 175 ARG B N 1
ATOM 4086 C CA . ARG B 1 175 ? -53.815 41.263 36.221 1.00 16.67 175 ARG B CA 1
ATOM 4087 C C . ARG B 1 175 ? -54.753 41.905 37.231 1.00 15.94 175 ARG B C 1
ATOM 4088 O O . ARG B 1 175 ? -54.722 43.118 37.416 1.00 17.09 175 ARG B O 1
ATOM 4096 N N . VAL B 1 176 ? -55.601 41.120 37.890 1.00 14.44 176 VAL B N 1
ATOM 4097 C CA . VAL B 1 176 ? -56.481 41.782 38.864 1.00 14.45 176 VAL B CA 1
ATOM 4098 C C . VAL B 1 176 ? -55.835 42.042 40.235 1.00 18.61 176 VAL B C 1
ATOM 4099 O O . VAL B 1 176 ? -56.438 42.675 41.096 1.00 18.85 176 VAL B O 1
ATOM 4103 N N . THR B 1 177 ? -54.618 41.554 40.447 1.00 17.59 177 THR B N 1
ATOM 4104 C CA . THR B 1 177 ? -53.890 41.883 41.665 1.00 17.54 177 THR B CA 1
ATOM 4105 C C . THR B 1 177 ? -52.658 42.742 41.334 1.00 21.82 177 THR B C 1
ATOM 4106 O O . THR B 1 177 ? -51.706 42.814 42.103 1.00 24.19 177 THR B O 1
ATOM 4110 N N . GLY B 1 178 ? -52.714 43.407 40.184 1.00 27.87 178 GLY B N 1
ATOM 4111 C CA . GLY B 1 178 ? -51.716 44.384 39.785 1.00 29.64 178 GLY B CA 1
ATOM 4112 C C . GLY B 1 178 ? -50.353 43.883 39.342 1.00 27.52 178 GLY B C 1
ATOM 4113 O O . GLY B 1 178 ? -49.393 44.646 39.365 1.00 31.31 178 GLY B O 1
ATOM 4114 N N . ARG B 1 179 ? -50.267 42.616 38.945 1.00 20.11 179 ARG B N 1
ATOM 4115 C CA . ARG B 1 179 ? -49.000 41.986 38.543 1.00 23.84 179 ARG B CA 1
ATOM 4116 C C . ARG B 1 179 ? -47.840 42.224 39.520 1.00 28.06 179 ARG B C 1
ATOM 4117 O O . ARG B 1 179 ? -46.674 42.228 39.131 1.00 29.72 179 ARG B O 1
ATOM 4125 N N . THR B 1 180 ? -48.181 42.413 40.789 1.00 27.36 180 THR B N 1
ATOM 4126 C CA . THR B 1 180 ? -47.210 42.583 41.862 1.00 29.33 180 THR B CA 1
ATOM 4127 C C . THR B 1 180 ? -46.742 41.249 42.448 1.00 30.26 180 THR B C 1
ATOM 4128 O O . THR B 1 180 ? -45.682 41.178 43.064 1.00 34.31 180 THR B O 1
ATOM 4132 N N . LYS B 1 181 ? -47.543 40.201 42.274 1.00 24.64 181 LYS B N 1
ATOM 4133 C CA . LYS B 1 181 ? -47.215 38.888 42.823 1.00 20.36 181 LYS B CA 1
ATOM 4134 C C . LYS B 1 181 ? -47.332 37.807 41.755 1.00 19.01 181 LYS B C 1
ATOM 4135 O O . LYS B 1 181 ? -48.122 37.927 40.818 1.00 20.13 181 LYS B O 1
ATOM 4141 N N . SER B 1 182 ? -46.532 36.758 41.889 1.00 14.97 182 SER B N 1
ATOM 4142 C CA . SER B 1 182 ? -46.636 35.615 40.999 1.00 17.60 182 SER B CA 1
ATOM 4143 C C . SER B 1 182 ? -47.868 34.827 41.386 1.00 18.64 182 SER B C 1
ATOM 4144 O O . SER B 1 182 ? -48.431 35.032 42.475 1.00 16.30 182 SER B O 1
ATOM 4147 N N . LEU B 1 183 ? -48.286 33.916 40.516 1.00 12.72 183 LEU B N 1
ATOM 4148 C CA . LEU B 1 183 ? -49.441 33.095 40.835 1.00 16.37 183 LEU B CA 1
ATOM 4149 C C . LEU B 1 183 ? -49.126 32.203 42.034 1.00 14.79 183 LEU B C 1
ATOM 4150 O O . LEU B 1 183 ? -49.989 31.956 42.866 1.00 15.04 183 LEU B O 1
ATOM 4155 N N . GLY B 1 184 ? -47.890 31.720 42.112 1.00 13.12 184 GLY B N 1
ATOM 4156 C CA . GLY B 1 184 ? -47.454 30.931 43.252 1.00 17.53 184 GLY B CA 1
ATOM 4157 C C . GLY B 1 184 ? -47.615 31.642 44.592 1.00 16.06 184 GLY B C 1
ATOM 4158 O O . GLY B 1 184 ? -48.030 31.025 45.584 1.00 13.26 184 GLY B O 1
ATOM 4159 N N . GLN B 1 185 ? -47.316 32.943 44.613 1.00 15.16 185 GLN B N 1
ATOM 4160 C CA . GLN B 1 185 ? -47.445 33.748 45.826 1.00 16.26 185 GLN B CA 1
ATOM 4161 C C . GLN B 1 185 ? -48.891 34.037 46.173 1.00 13.88 185 GLN B C 1
ATOM 4162 O O . GLN B 1 185 ? -49.252 34.064 47.340 1.00 11.68 185 GLN B O 1
ATOM 4168 N N . LEU B 1 186 ? -49.710 34.270 45.150 1.00 12.99 186 LEU B N 1
ATOM 4169 C CA . LEU B 1 186 ? -51.137 34.466 45.348 1.00 11.97 186 LEU B CA 1
ATOM 4170 C C . LEU B 1 186 ? -51.729 33.197 45.929 1.00 11.32 186 LEU B C 1
ATOM 4171 O O . LEU B 1 186 ? -52.573 33.253 46.807 1.00 12.64 186 LEU B O 1
ATOM 4176 N N . PHE B 1 187 ? -51.284 32.048 45.434 1.00 10.61 187 PHE B N 1
ATOM 4177 C CA . PHE B 1 187 ? -51.751 30.781 45.977 1.00 11.85 187 PHE B CA 1
ATOM 4178 C C . PHE B 1 187 ? -51.325 30.602 47.431 1.00 15.49 187 PHE B C 1
ATOM 4179 O O . PHE B 1 187 ? -52.134 30.200 48.276 1.00 14.99 187 PHE B O 1
ATOM 4187 N N . ALA B 1 188 ? -50.051 30.876 47.713 1.00 11.87 188 ALA B N 1
ATOM 4188 C CA . ALA B 1 188 ? -49.548 30.805 49.079 1.00 15.90 188 ALA B CA 1
ATOM 4189 C C . ALA B 1 188 ? -50.365 31.681 50.034 1.00 16.78 188 ALA B C 1
ATOM 4190 O O . ALA B 1 188 ? -50.783 31.228 51.103 1.00 16.19 188 ALA B O 1
ATOM 4192 N N . GLU B 1 189 ? -50.593 32.931 49.635 1.00 16.49 189 GLU B N 1
ATOM 4193 C CA . GLU B 1 189 ? -51.205 33.933 50.507 1.00 19.88 189 GLU B CA 1
ATOM 4194 C C . GLU B 1 189 ? -52.725 33.821 50.637 1.00 15.14 189 GLU B C 1
ATOM 4195 O O . GLU B 1 189 ? -53.279 34.091 51.705 1.00 17.76 189 GLU B O 1
ATOM 4201 N N . LYS B 1 190 ? -53.407 33.431 49.566 1.00 16.26 190 LYS B N 1
ATOM 4202 C CA . LYS B 1 190 ? -54.865 33.447 49.590 1.00 12.95 190 LYS B CA 1
ATOM 4203 C C . LYS B 1 190 ? -55.461 32.058 49.762 1.00 16.27 190 LYS B C 1
ATOM 4204 O O . LYS B 1 190 ? -56.601 31.916 50.196 1.00 15.75 190 LYS B O 1
ATOM 4210 N N . VAL B 1 191 ? -54.695 31.019 49.464 1.00 14.09 191 VAL B N 1
ATOM 4211 C CA . VAL B 1 191 ? -55.272 29.693 49.580 1.00 13.21 191 VAL B CA 1
ATOM 4212 C C . VAL B 1 191 ? -54.588 28.818 50.624 1.00 16.67 191 VAL B C 1
ATOM 4213 O O . VAL B 1 191 ? -55.234 28.363 51.563 1.00 20.09 191 VAL B O 1
ATOM 4217 N N . ALA B 1 192 ? -53.289 28.592 50.475 1.00 14.34 192 ALA B N 1
ATOM 4218 C CA . ALA B 1 192 ? -52.620 27.579 51.278 1.00 16.04 192 ALA B CA 1
ATOM 4219 C C . ALA B 1 192 ? -52.276 28.040 52.708 1.00 17.65 192 ALA B C 1
ATOM 4220 O O . ALA B 1 192 ? -52.596 27.359 53.685 1.00 17.34 192 ALA B O 1
ATOM 4222 N N . SER B 1 193 ? -51.623 29.186 52.839 1.00 16.16 193 SER B N 1
ATOM 4223 C CA . SER B 1 193 ? -51.154 29.603 54.156 1.00 18.66 193 SER B CA 1
ATOM 4224 C C . SER B 1 193 ? -52.284 29.814 55.182 1.00 17.67 193 SER B C 1
ATOM 4225 O O . SER B 1 193 ? -52.148 29.354 56.311 1.00 18.48 193 SER B O 1
ATOM 4228 N N . PRO B 1 194 ? -53.406 30.469 54.799 1.00 17.94 194 PRO B N 1
ATOM 4229 C CA . PRO B 1 194 ? -54.433 30.666 55.835 1.00 19.18 194 PRO B CA 1
ATOM 4230 C C . PRO B 1 194 ? -54.949 29.378 56.483 1.00 20.72 194 PRO B C 1
ATOM 4231 O O . PRO B 1 194 ? -55.254 29.393 57.671 1.00 17.66 194 PRO B O 1
ATOM 4235 N N . ILE B 1 195 ? -55.038 28.281 55.741 1.00 16.86 195 ILE B N 1
ATOM 4236 C CA . ILE B 1 195 ? -55.582 27.065 56.334 1.00 14.86 195 ILE B CA 1
ATOM 4237 C C . ILE B 1 195 ? -54.468 26.139 56.773 1.00 18.75 195 ILE B C 1
ATOM 4238 O O . ILE B 1 195 ? -54.711 24.980 57.126 1.00 18.68 195 ILE B O 1
ATOM 4243 N N . GLY B 1 196 ? -53.242 26.653 56.734 1.00 18.28 196 GLY B N 1
ATOM 4244 C CA . GLY B 1 196 ? -52.088 25.919 57.222 1.00 18.86 196 GLY B CA 1
ATOM 4245 C C . GLY B 1 196 ? -51.602 24.835 56.280 1.00 20.79 196 GLY B C 1
ATOM 4246 O O . GLY B 1 196 ? -51.035 23.832 56.719 1.00 16.88 196 GLY B O 1
ATOM 4247 N N . ALA B 1 197 ? -51.844 25.019 54.986 1.00 17.33 197 ALA B N 1
ATOM 4248 C CA . ALA B 1 197 ? -51.377 24.059 53.987 1.00 17.65 197 ALA B CA 1
ATOM 4249 C C . ALA B 1 197 ? -50.139 24.600 53.274 1.00 17.29 197 ALA B C 1
ATOM 4250 O O . ALA B 1 197 ? -49.623 23.971 52.346 1.00 13.74 197 ALA B O 1
ATOM 4252 N N . GLY B 1 198 ? -49.670 25.763 53.735 1.00 17.06 198 GLY B N 1
ATOM 4253 C CA . GLY B 1 198 ? -48.577 26.500 53.109 1.00 19.17 198 GLY B CA 1
ATOM 4254 C C . GLY B 1 198 ? -47.206 25.842 53.136 1.00 21.94 198 GLY B C 1
ATOM 4255 O O . GLY B 1 198 ? -46.295 26.212 52.378 1.00 19.01 198 GLY B O 1
ATOM 4256 N N . ASN B 1 199 ? -47.067 24.837 53.986 1.00 14.88 199 ASN B N 1
ATOM 4257 C CA . ASN B 1 199 ? -45.845 24.052 54.054 1.00 19.29 199 ASN B CA 1
ATOM 4258 C C . ASN B 1 199 ? -45.927 22.740 53.261 1.00 18.91 199 ASN B C 1
ATOM 4259 O O . ASN B 1 199 ? -44.947 21.995 53.189 1.00 18.98 199 ASN B O 1
ATOM 4264 N N . ASP B 1 200 ? -47.091 22.455 52.678 1.00 14.80 200 ASP B N 1
ATOM 4265 C CA . ASP B 1 200 ? -47.329 21.161 52.050 1.00 17.06 200 ASP B CA 1
ATOM 4266 C C . ASP B 1 200 ? -47.825 21.217 50.597 1.00 11.71 200 ASP B C 1
ATOM 4267 O O . ASP B 1 200 ? -48.159 20.192 50.022 1.00 12.27 200 ASP B O 1
ATOM 4272 N N . TYR B 1 201 ? -47.892 22.409 50.018 1.00 12.52 201 TYR B N 1
ATOM 4273 C CA . TYR B 1 201 ? -48.169 22.542 48.594 1.00 12.50 201 TYR B CA 1
ATOM 4274 C C . TYR B 1 201 ? -47.623 23.871 48.105 1.00 13.88 201 TYR B C 1
ATOM 4275 O O . TYR B 1 201 ? -47.942 24.933 48.660 1.00 12.37 201 TYR B O 1
ATOM 4284 N N . TYR B 1 202 ? -46.771 23.794 47.086 1.00 11.36 202 TYR B N 1
ATOM 4285 C CA . TYR B 1 202 ? -46.109 24.962 46.522 1.00 12.33 202 TYR B CA 1
ATOM 4286 C C . TYR B 1 202 ? -46.286 25.029 45.013 1.00 12.35 202 TYR B C 1
ATOM 4287 O O . TYR B 1 202 ? -46.247 24.008 44.345 1.00 14.44 202 TYR B O 1
ATOM 4296 N N . ILE B 1 203 ? -46.465 26.231 44.481 1.00 10.55 203 ILE B N 1
ATOM 4297 C CA . ILE B 1 203 ? -46.320 26.450 43.046 1.00 14.44 203 ILE B CA 1
ATOM 4298 C C . ILE B 1 203 ? -45.133 27.389 42.899 1.00 15.30 203 ILE B C 1
ATOM 4299 O O . ILE B 1 203 ? -45.238 28.583 43.168 1.00 17.67 203 ILE B O 1
ATOM 4304 N N . GLY B 1 204 ? -43.989 26.837 42.508 1.00 15.14 204 GLY B N 1
ATOM 4305 C CA . GLY B 1 204 ? -42.722 27.538 42.658 1.00 20.16 204 GLY B CA 1
ATOM 4306 C C . GLY B 1 204 ? -42.126 27.145 44.006 1.00 17.76 204 GLY B C 1
ATOM 4307 O O . GLY B 1 204 ? -42.463 27.706 45.046 1.00 16.40 204 GLY B O 1
ATOM 4308 N N . LEU B 1 205 ? -41.246 26.157 43.993 1.00 14.82 205 LEU B N 1
ATOM 4309 C CA . LEU B 1 205 ? -40.725 25.623 45.237 1.00 15.46 205 LEU B CA 1
ATOM 4310 C C . LEU B 1 205 ? -39.499 26.415 45.706 1.00 20.23 205 LEU B C 1
ATOM 4311 O O . LEU B 1 205 ? -38.512 26.525 44.977 1.00 19.33 205 LEU B O 1
ATOM 4316 N N . PRO B 1 206 ? -39.573 27.001 46.915 1.00 22.24 206 PRO B N 1
ATOM 4317 C CA . PRO B 1 206 ? -38.429 27.711 47.508 1.00 22.29 206 PRO B CA 1
ATOM 4318 C C . PRO B 1 206 ? -37.198 26.816 47.643 1.00 19.82 206 PRO B C 1
ATOM 4319 O O . PRO B 1 206 ? -37.333 25.621 47.921 1.00 17.74 206 PRO B O 1
ATOM 4323 N N . ALA B 1 207 ? -36.017 27.388 47.430 1.00 20.43 207 ALA B N 1
ATOM 4324 C CA . ALA B 1 207 ? -34.761 26.637 47.532 1.00 26.48 207 ALA B CA 1
ATOM 4325 C C . ALA B 1 207 ? -34.634 25.906 48.871 1.00 22.10 207 ALA B C 1
ATOM 4326 O O . ALA B 1 207 ? -34.237 24.741 48.914 1.00 24.92 207 ALA B O 1
ATOM 4328 N N . SER B 1 208 ? -35.028 26.582 49.948 1.00 24.00 208 SER B N 1
ATOM 4329 C CA . SER B 1 208 ? -34.976 26.015 51.296 1.00 28.02 208 SER B CA 1
ATOM 4330 C C . SER B 1 208 ? -35.812 24.744 51.465 1.00 25.13 208 SER B C 1
ATOM 4331 O O . SER B 1 208 ? -35.590 23.969 52.393 1.00 26.41 208 SER B O 1
ATOM 4334 N N . GLU B 1 209 ? -36.777 24.526 50.579 1.00 22.79 209 GLU B N 1
ATOM 4335 C CA . GLU B 1 209 ? -37.641 23.361 50.715 1.00 21.86 209 GLU B CA 1
ATOM 4336 C C . GLU B 1 209 ? -37.219 22.239 49.772 1.00 20.80 209 GLU B C 1
ATOM 4337 O O . GLU B 1 209 ? -37.776 21.135 49.821 1.00 17.09 209 GLU B O 1
ATOM 4343 N N . ASP B 1 210 ? -36.228 22.502 48.922 1.00 21.30 210 ASP B N 1
ATOM 4344 C CA . ASP B 1 210 ? -35.957 21.548 47.855 1.00 22.42 210 ASP B CA 1
ATOM 4345 C C . ASP B 1 210 ? -35.467 20.187 48.368 1.00 24.34 210 ASP B C 1
ATOM 4346 O O . ASP B 1 210 ? -35.662 19.165 47.706 1.00 21.82 210 ASP B O 1
ATOM 4351 N N . HIS B 1 211 ? -34.883 20.161 49.561 1.00 21.77 211 HIS B N 1
ATOM 4352 C CA . HIS B 1 211 ? -34.398 18.910 50.127 1.00 18.87 211 HIS B CA 1
ATOM 4353 C C . HIS B 1 211 ? -35.520 17.936 50.430 1.00 19.32 211 HIS B C 1
ATOM 4354 O O . HIS B 1 211 ? -35.267 16.750 50.638 1.00 23.85 211 HIS B O 1
ATOM 4361 N N . ARG B 1 212 ? -36.759 18.424 50.452 1.00 18.15 212 ARG B N 1
ATOM 4362 C CA . ARG B 1 212 ? -37.884 17.572 50.831 1.00 15.15 212 ARG B CA 1
ATOM 4363 C C . ARG B 1 212 ? -38.434 16.750 49.685 1.00 15.41 212 ARG B C 1
ATOM 4364 O O . ARG B 1 212 ? -39.207 15.819 49.886 1.00 14.40 212 ARG B O 1
ATOM 4372 N N . VAL B 1 213 ? -38.019 17.087 48.477 1.00 17.49 213 VAL B N 1
ATOM 4373 C CA . VAL B 1 213 ? -38.599 16.478 47.297 1.00 17.58 213 VAL B CA 1
ATOM 4374 C C . VAL B 1 213 ? -38.130 15.044 47.067 1.00 17.49 213 VAL B C 1
ATOM 4375 O O . VAL B 1 213 ? -36.934 14.768 47.046 1.00 21.15 213 VAL B O 1
ATOM 4379 N N . ALA B 1 214 ? -39.084 14.139 46.882 1.00 16.04 214 ALA B N 1
ATOM 4380 C CA . ALA B 1 214 ? -38.781 12.765 46.503 1.00 16.99 214 ALA B CA 1
ATOM 4381 C C . ALA B 1 214 ? -38.502 12.668 44.998 1.00 22.40 214 ALA B C 1
ATOM 4382 O O . ALA B 1 214 ? -38.700 13.622 44.245 1.00 19.19 214 ALA B O 1
ATOM 4384 N N . GLU B 1 215 ? -38.061 11.499 44.565 1.00 18.93 215 GLU B N 1
ATOM 4385 C CA . GLU B 1 215 ? -37.743 11.273 43.164 1.00 22.62 215 GLU B CA 1
ATOM 4386 C C . GLU B 1 215 ? -38.932 10.709 42.398 1.00 23.99 215 GLU B C 1
ATOM 4387 O O . GLU B 1 215 ? -39.512 9.702 42.802 1.00 23.51 215 GLU B O 1
ATOM 4401 N N . LEU B 1 217 ? -40.703 8.618 39.488 1.00 26.48 217 LEU B N 1
ATOM 4402 C CA . LEU B 1 217 ? -40.339 7.354 38.846 1.00 24.77 217 LEU B CA 1
ATOM 4403 C C . LEU B 1 217 ? -41.246 7.022 37.672 1.00 23.98 217 LEU B C 1
ATOM 4404 O O . LEU B 1 217 ? -42.459 6.940 37.834 1.00 21.29 217 LEU B O 1
ATOM 4409 N N . PRO B 1 218 ? -40.653 6.819 36.483 1.00 28.95 218 PRO B N 1
ATOM 4410 C CA . PRO B 1 218 ? -41.430 6.482 35.280 1.00 28.86 218 PRO B CA 1
ATOM 4411 C C . PRO B 1 218 ? -42.046 5.086 35.331 1.00 24.74 218 PRO B C 1
ATOM 4412 O O . PRO B 1 218 ? -41.585 4.233 36.092 1.00 27.79 218 PRO B O 1
ATOM 4416 N N . VAL B 1 219 ? -43.088 4.871 34.532 1.00 24.67 219 VAL B N 1
ATOM 4417 C CA . VAL B 1 219 ? -43.800 3.595 34.505 1.00 35.30 219 VAL B CA 1
ATOM 4418 C C . VAL B 1 219 ? -42.971 2.501 33.840 1.00 34.79 219 VAL B C 1
ATOM 4419 O O . VAL B 1 219 ? -42.054 2.793 33.069 1.00 38.29 219 VAL B O 1
ATOM 4423 N N . ARG B 1 234 ? -54.298 10.185 12.534 1.00 36.26 234 ARG B N 1
ATOM 4424 C CA . ARG B 1 234 ? -53.718 11.523 12.563 1.00 40.67 234 ARG B CA 1
ATOM 4425 C C . ARG B 1 234 ? -54.207 12.346 13.742 1.00 35.27 234 ARG B C 1
ATOM 4426 O O . ARG B 1 234 ? -55.399 12.377 14.037 1.00 34.61 234 ARG B O 1
ATOM 4442 N N . SER B 1 236 ? -54.942 16.020 15.367 1.00 28.26 236 SER B N 1
ATOM 4443 C CA . SER B 1 236 ? -55.226 17.412 15.007 1.00 26.44 236 SER B CA 1
ATOM 4444 C C . SER B 1 236 ? -54.148 18.341 15.572 1.00 23.00 236 SER B C 1
ATOM 4445 O O . SER B 1 236 ? -53.428 17.959 16.498 1.00 25.61 236 SER B O 1
ATOM 4448 N N . ASP B 1 237 ? -54.036 19.550 15.018 1.00 21.81 237 ASP B N 1
ATOM 4449 C CA . ASP B 1 237 ? -53.068 20.531 15.505 1.00 22.35 237 ASP B CA 1
ATOM 4450 C C . ASP B 1 237 ? -53.212 20.760 17.016 1.00 21.46 237 ASP B C 1
ATOM 4451 O O . ASP B 1 237 ? -52.215 20.855 17.714 1.00 22.80 237 ASP B O 1
ATOM 4456 N N . ALA B 1 238 ? -54.445 20.830 17.514 1.00 20.73 238 ALA B N 1
ATOM 4457 C CA . ALA B 1 238 ? -54.688 21.088 18.931 1.00 20.72 238 ALA B CA 1
ATOM 4458 C C . ALA B 1 238 ? -54.052 20.011 19.819 1.00 22.13 238 ALA B C 1
ATOM 4459 O O . ALA B 1 238 ? -53.287 20.316 20.746 1.00 22.87 238 ALA B O 1
ATOM 4461 N N . LEU B 1 239 ? -54.371 18.755 19.528 1.00 19.69 239 LEU B N 1
ATOM 4462 C CA . LEU B 1 239 ? -53.850 17.623 20.288 1.00 21.74 239 LEU B CA 1
ATOM 4463 C C . LEU B 1 239 ? -52.324 17.524 20.161 1.00 24.14 239 LEU B C 1
ATOM 4464 O O . LEU B 1 239 ? -51.606 17.336 21.160 1.00 22.57 239 LEU B O 1
ATOM 4469 N N . TYR B 1 240 ? -51.824 17.684 18.938 1.00 21.91 240 TYR B N 1
ATOM 4470 C CA . TYR B 1 240 ? -50.386 17.610 18.709 1.00 22.96 240 TYR B CA 1
ATOM 4471 C C . TYR B 1 240 ? -49.630 18.697 19.484 1.00 26.32 240 TYR B C 1
ATOM 4472 O O . TYR B 1 240 ? -48.612 18.432 20.115 1.00 24.72 240 TYR B O 1
ATOM 4481 N N . CYS B 1 241 ? -50.135 19.921 19.435 1.00 22.77 241 CYS B N 1
ATOM 4482 C CA . CYS B 1 241 ? -49.488 21.046 20.101 1.00 20.75 241 CYS B CA 1
ATOM 4483 C C . CYS B 1 241 ? -49.571 20.942 21.625 1.00 23.32 241 CYS B C 1
ATOM 4484 O O . CYS B 1 241 ? -48.638 21.319 22.333 1.00 23.43 241 CYS B O 1
ATOM 4487 N N . ALA B 1 242 ? -50.689 20.427 22.122 1.00 21.30 242 ALA B N 1
ATOM 4488 C CA . ALA B 1 242 ? -50.844 20.221 23.552 1.00 21.07 242 ALA B CA 1
ATOM 4489 C C . ALA B 1 242 ? -49.854 19.166 24.049 1.00 29.45 242 ALA B C 1
ATOM 4490 O O . ALA B 1 242 ? -49.257 19.328 25.115 1.00 29.64 242 ALA B O 1
ATOM 4500 N N . ALA B 1 244 ? -46.953 17.864 22.375 1.00 25.14 244 ALA B N 1
ATOM 4501 C CA . ALA B 1 244 ? -45.572 17.910 21.901 1.00 25.17 244 ALA B CA 1
ATOM 4502 C C . ALA B 1 244 ? -44.858 19.242 22.165 1.00 25.52 244 ALA B C 1
ATOM 4503 O O . ALA B 1 244 ? -43.647 19.343 21.978 1.00 27.18 244 ALA B O 1
ATOM 4505 N N . HIS B 1 245 ? -45.598 20.269 22.579 1.00 26.07 245 HIS B N 1
ATOM 4506 C CA . HIS B 1 245 ? -45.013 21.600 22.737 1.00 21.55 245 HIS B CA 1
ATOM 4507 C C . HIS B 1 245 ? -45.180 22.144 24.154 1.00 28.45 245 HIS B C 1
ATOM 4508 O O . HIS B 1 245 ? -46.105 22.909 24.399 1.00 25.40 245 HIS B O 1
ATOM 4515 N N . PRO B 1 246 ? -44.319 21.728 25.102 1.00 26.29 246 PRO B N 1
ATOM 4516 C CA . PRO B 1 246 ? -43.256 20.729 24.984 1.00 28.74 246 PRO B CA 1
ATOM 4517 C C . PRO B 1 246 ? -43.732 19.367 25.495 1.00 29.81 246 PRO B C 1
ATOM 4518 O O . PRO B 1 246 ? -44.757 19.303 26.170 1.00 27.60 246 PRO B O 1
ATOM 4522 N N . PRO B 1 247 ? -42.990 18.287 25.197 1.00 31.28 247 PRO B N 1
ATOM 4523 C CA . PRO B 1 247 ? -43.396 16.994 25.756 1.00 29.64 247 PRO B CA 1
ATOM 4524 C C . PRO B 1 247 ? -42.950 16.831 27.206 1.00 31.05 247 PRO B C 1
ATOM 4525 O O . PRO B 1 247 ? -41.795 17.100 27.535 1.00 32.43 247 PRO B O 1
ATOM 4529 N N . LEU B 1 248 ? -43.875 16.430 28.070 1.00 29.24 248 LEU B N 1
ATOM 4530 C CA . LEU B 1 248 ? -43.554 16.238 29.476 1.00 32.96 248 LEU B CA 1
ATOM 4531 C C . LEU B 1 248 ? -43.074 14.818 29.747 1.00 34.87 248 LEU B C 1
ATOM 4532 O O . LEU B 1 248 ? -43.474 13.871 29.067 1.00 27.22 248 LEU B O 1
ATOM 4537 N N . THR B 1 249 ? -42.228 14.683 30.764 1.00 31.99 249 THR B N 1
ATOM 4538 C CA . THR B 1 249 ? -41.660 13.400 31.162 1.00 30.16 249 THR B CA 1
ATOM 4539 C C . THR B 1 249 ? -41.599 13.322 32.682 1.00 30.52 249 THR B C 1
ATOM 4540 O O . THR B 1 249 ? -41.740 14.337 33.363 1.00 32.23 249 THR B O 1
ATOM 4544 N N . ALA B 1 250 ? -41.387 12.123 33.213 1.00 30.39 250 ALA B N 1
ATOM 4545 C CA . ALA B 1 250 ? -41.097 11.971 34.632 1.00 27.67 250 ALA B CA 1
ATOM 4546 C C . ALA B 1 250 ? -39.789 12.674 34.959 1.00 29.49 250 ALA B C 1
ATOM 4547 O O . ALA B 1 250 ? -39.631 13.256 36.034 1.00 33.20 250 ALA B O 1
ATOM 4549 N N . HIS B 1 251 ? -38.854 12.624 34.016 1.00 24.88 251 HIS B N 1
ATOM 4550 C CA . HIS B 1 251 ? -37.512 13.137 34.242 1.00 30.63 251 HIS B CA 1
ATOM 4551 C C . HIS B 1 251 ? -37.517 14.614 34.632 1.00 29.33 251 HIS B C 1
ATOM 4552 O O . HIS B 1 251 ? -36.741 15.031 35.498 1.00 30.19 251 HIS B O 1
ATOM 4559 N N . ILE B 1 252 ? -38.393 15.401 34.007 1.00 24.94 252 ILE B N 1
ATOM 4560 C CA . ILE B 1 252 ? -38.356 16.850 34.200 1.00 27.33 252 ILE B CA 1
ATOM 4561 C C . ILE B 1 252 ? -38.744 17.233 35.630 1.00 18.80 252 ILE B C 1
ATOM 4562 O O . ILE B 1 252 ? -38.280 18.244 36.144 1.00 21.30 252 ILE B O 1
ATOM 4567 N N . ALA B 1 253 ? -39.568 16.410 36.272 1.00 19.43 253 ALA B N 1
ATOM 4568 C CA . ALA B 1 253 ? -39.926 16.608 37.674 1.00 21.13 253 ALA B CA 1
ATOM 4569 C C . ALA B 1 253 ? -38.694 16.544 38.569 1.00 24.40 253 ALA B C 1
ATOM 4570 O O . ALA B 1 253 ? -38.648 17.181 39.628 1.00 20.99 253 ALA B O 1
ATOM 4572 N N . ASN B 1 254 ? -37.694 15.780 38.135 1.00 19.80 254 ASN B N 1
ATOM 4573 C CA . ASN B 1 254 ? -36.470 15.616 38.907 1.00 22.84 254 ASN B CA 1
ATOM 4574 C C . ASN B 1 254 ? -35.452 16.704 38.610 1.00 23.29 254 ASN B C 1
ATOM 4575 O O . ASN B 1 254 ? -34.308 16.640 39.062 1.00 24.77 254 ASN B O 1
ATOM 4580 N N . ASP B 1 255 ? -35.869 17.708 37.849 1.00 20.06 255 ASP B N 1
ATOM 4581 C CA . ASP B 1 255 ? -34.988 18.826 37.530 1.00 21.29 255 ASP B CA 1
ATOM 4582 C C . ASP B 1 255 ? -35.322 20.037 38.405 1.00 26.00 255 ASP B C 1
ATOM 4583 O O . ASP B 1 255 ? -36.477 20.462 38.475 1.00 20.31 255 ASP B O 1
ATOM 4588 N N . ARG B 1 256 ? -34.307 20.590 39.063 1.00 23.44 256 ARG B N 1
ATOM 4589 C CA . ARG B 1 256 ? -34.505 21.683 40.005 1.00 25.90 256 ARG B CA 1
ATOM 4590 C C . ARG B 1 256 ? -35.079 22.941 39.349 1.00 19.99 256 ARG B C 1
ATOM 4591 O O . ARG B 1 256 ? -35.883 23.641 39.953 1.00 21.58 256 ARG B O 1
ATOM 4599 N N . ALA B 1 257 ? -34.658 23.237 38.126 1.00 19.74 257 ALA B N 1
ATOM 4600 C CA . ALA B 1 257 ? -35.130 24.428 37.424 1.00 24.75 257 ALA B CA 1
ATOM 4601 C C . ALA B 1 257 ? -36.651 24.362 37.192 1.00 19.78 257 ALA B C 1
ATOM 4602 O O . ALA B 1 257 ? -37.353 25.371 37.289 1.00 20.26 257 ALA B O 1
ATOM 4604 N N . TRP B 1 258 ? -37.142 23.162 36.901 1.00 16.46 258 TRP B N 1
ATOM 4605 C CA . TRP B 1 258 ? -38.568 22.903 36.751 1.00 17.23 258 TRP B CA 1
ATOM 4606 C C . TRP B 1 258 ? -39.324 23.150 38.061 1.00 19.37 258 TRP B C 1
ATOM 4607 O O . TRP B 1 258 ? -40.313 23.875 38.084 1.00 15.30 258 TRP B O 1
ATOM 4618 N N . ARG B 1 259 ? -38.852 22.556 39.152 1.00 19.06 259 ARG B N 1
ATOM 4619 C CA . ARG B 1 259 ? -39.523 22.723 40.439 1.00 16.73 259 ARG B CA 1
ATOM 4620 C C . ARG B 1 259 ? -39.494 24.173 40.922 1.00 17.15 259 ARG B C 1
ATOM 4621 O O . ARG B 1 259 ? -40.448 24.644 41.545 1.00 14.65 259 ARG B O 1
ATOM 4629 N N . ALA B 1 260 ? -38.419 24.890 40.610 1.00 15.29 260 ALA B N 1
ATOM 4630 C CA . ALA B 1 260 ? -38.261 26.265 41.098 1.00 16.87 260 ALA B CA 1
ATOM 4631 C C . ALA B 1 260 ? -39.152 27.250 40.340 1.00 15.75 260 ALA B C 1
ATOM 4632 O O . ALA B 1 260 ? -39.516 28.309 40.864 1.00 18.07 260 ALA B O 1
ATOM 4634 N N . ALA B 1 261 ? -39.472 26.913 39.095 1.00 18.55 261 ALA B N 1
ATOM 4635 C CA . ALA B 1 261 ? -40.255 27.800 38.237 1.00 15.65 261 ALA B CA 1
ATOM 4636 C C . ALA B 1 261 ? -41.736 27.771 38.602 1.00 17.71 261 ALA B C 1
ATOM 4637 O O . ALA B 1 261 ? -42.165 26.998 39.458 1.00 18.78 261 ALA B O 1
ATOM 4639 N N . GLU B 1 262 ? -42.523 28.597 37.922 1.00 18.72 262 GLU B N 1
ATOM 4640 C CA . GLU B 1 262 ? -43.971 28.517 38.057 1.00 21.82 262 GLU B CA 1
ATOM 4641 C C . GLU B 1 262 ? -44.662 28.065 36.759 1.00 18.02 262 GLU B C 1
ATOM 4642 O O . GLU B 1 262 ? -44.806 28.823 35.806 1.00 16.82 262 GLU B O 1
ATOM 4648 N N . VAL B 1 263 ? -45.070 26.801 36.743 1.00 16.42 263 VAL B N 1
ATOM 4649 C CA . VAL B 1 263 ? -45.816 26.213 35.640 1.00 16.39 263 VAL B CA 1
ATOM 4650 C C . VAL B 1 263 ? -47.087 25.614 36.232 1.00 17.13 263 VAL B C 1
ATOM 4651 O O . VAL B 1 263 ? -47.190 24.401 36.432 1.00 19.78 263 VAL B O 1
ATOM 4655 N N . PRO B 1 264 ? -48.066 26.475 36.521 1.00 17.74 264 PRO B N 1
ATOM 4656 C CA . PRO B 1 264 ? -49.229 26.102 37.333 1.00 17.17 264 PRO B CA 1
ATOM 4657 C C . PRO B 1 264 ? -50.154 25.089 36.679 1.00 21.03 264 PRO B C 1
ATOM 4658 O O . PRO B 1 264 ? -51.126 24.677 37.305 1.00 21.18 264 PRO B O 1
ATOM 4662 N N . GLY B 1 265 ? -49.869 24.691 35.445 1.00 18.18 265 GLY B N 1
ATOM 4663 C CA . GLY B 1 265 ? -50.595 23.593 34.852 1.00 14.30 265 GLY B CA 1
ATOM 4664 C C . GLY B 1 265 ? -50.027 22.240 35.245 1.00 18.21 265 GLY B C 1
ATOM 4665 O O . GLY B 1 265 ? -50.699 21.221 35.083 1.00 18.26 265 GLY B O 1
ATOM 4666 N N . ALA B 1 266 ? -48.805 22.212 35.777 1.00 15.47 266 ALA B N 1
ATOM 4667 C CA . ALA B 1 266 ? -48.105 20.935 35.879 1.00 17.55 266 ALA B CA 1
ATOM 4668 C C . ALA B 1 266 ? -46.978 20.785 36.929 1.00 14.76 266 ALA B C 1
ATOM 4669 O O . ALA B 1 266 ? -46.492 19.675 37.121 1.00 14.94 266 ALA B O 1
ATOM 4671 N N . ASN B 1 267 ? -46.548 21.852 37.602 1.00 14.94 267 ASN B N 1
ATOM 4672 C CA . ASN B 1 267 ? -45.339 21.712 38.420 1.00 12.98 267 ASN B CA 1
ATOM 4673 C C . ASN B 1 267 ? -45.520 21.926 39.936 1.00 15.49 267 ASN B C 1
ATOM 4674 O O . ASN B 1 267 ? -44.554 22.218 40.653 1.00 15.02 267 ASN B O 1
ATOM 4679 N N . GLY B 1 268 ? -46.744 21.744 40.426 1.00 13.46 268 GLY B N 1
ATOM 4680 C CA . GLY B 1 268 ? -47.007 21.844 41.856 1.00 10.06 268 GLY B CA 1
ATOM 4681 C C . GLY B 1 268 ? -46.226 20.793 42.630 1.00 11.82 268 GLY B C 1
ATOM 4682 O O . GLY B 1 268 ? -46.222 19.618 42.263 1.00 12.12 268 GLY B O 1
ATOM 4683 N N . GLN B 1 269 ? -45.527 21.219 43.676 1.00 10.66 269 GLN B N 1
ATOM 4684 C CA . GLN B 1 269 ? -44.839 20.291 44.575 1.00 12.09 269 GLN B CA 1
ATOM 4685 C C . GLN B 1 269 ? -45.656 20.177 45.861 1.00 11.18 269 GLN B C 1
ATOM 4686 O O . GLN B 1 269 ? -45.884 21.173 46.540 1.00 12.75 269 GLN B O 1
ATOM 4692 N N . GLY B 1 270 ? -46.124 18.983 46.187 1.00 8.62 270 GLY B N 1
ATOM 4693 C CA . GLY B 1 270 ? -46.993 18.845 47.334 1.00 12.48 270 GLY B CA 1
ATOM 4694 C C . GLY B 1 270 ? -47.092 17.412 47.786 1.00 13.32 270 GLY B C 1
ATOM 4695 O O . GLY B 1 270 ? -46.364 16.548 47.305 1.00 10.49 270 GLY B O 1
ATOM 4696 N N . ASN B 1 271 ? -47.996 17.164 48.724 1.00 12.99 271 ASN B N 1
ATOM 4697 C CA . ASN B 1 271 ? -48.277 15.812 49.167 1.00 11.29 271 ASN B CA 1
ATOM 4698 C C . ASN B 1 271 ? -49.773 15.660 49.434 1.00 13.31 271 ASN B C 1
ATOM 4699 O O . ASN B 1 271 ? -50.551 16.601 49.232 1.00 12.02 271 ASN B O 1
ATOM 4704 N N . GLY B 1 272 ? -50.181 14.463 49.834 1.00 13.29 272 GLY B N 1
ATOM 4705 C CA . GLY B 1 272 ? -51.586 14.174 50.037 1.00 16.34 272 GLY B CA 1
ATOM 4706 C C . GLY B 1 272 ? -52.231 15.072 51.073 1.00 16.13 272 GLY B C 1
ATOM 4707 O O . GLY B 1 272 ? -53.392 15.465 50.940 1.00 14.39 272 GLY B O 1
ATOM 4708 N N . ARG B 1 273 ? -51.469 15.418 52.100 1.00 13.86 273 ARG B N 1
ATOM 4709 C CA . ARG B 1 273 ? -51.990 16.272 53.159 1.00 18.35 273 ARG B CA 1
ATOM 4710 C C . ARG B 1 273 ? -52.321 17.684 52.671 1.00 11.99 273 ARG B C 1
ATOM 4711 O O . ARG B 1 273 ? -53.377 18.213 53.007 1.00 12.03 273 ARG B O 1
ATOM 4719 N N . GLY B 1 274 ? -51.420 18.299 51.904 1.00 14.68 274 GLY B N 1
ATOM 4720 C CA . GLY B 1 274 ? -51.665 19.639 51.378 1.00 10.78 274 GLY B CA 1
ATOM 4721 C C . GLY B 1 274 ? -52.877 19.680 50.459 1.00 11.83 274 GLY B C 1
ATOM 4722 O O . GLY B 1 274 ? -53.754 20.581 50.547 1.00 14.67 274 GLY B O 1
ATOM 4723 N N . ILE B 1 275 ? -52.932 18.686 49.575 1.00 12.00 275 ILE B N 1
ATOM 4724 C CA . ILE B 1 275 ? -54.034 18.557 48.620 1.00 13.28 275 ILE B CA 1
ATOM 4725 C C . ILE B 1 275 ? -55.354 18.432 49.374 1.00 9.90 275 ILE B C 1
ATOM 4726 O O . ILE B 1 275 ? -56.343 19.123 49.073 1.00 10.05 275 ILE B O 1
ATOM 4731 N N . ALA B 1 276 ? -55.343 17.556 50.375 1.00 8.12 276 ALA B N 1
ATOM 4732 C CA . ALA B 1 276 ? -56.534 17.265 51.178 1.00 11.54 276 ALA B CA 1
ATOM 4733 C C . ALA B 1 276 ? -56.968 18.454 52.025 1.00 12.19 276 ALA B C 1
ATOM 4734 O O . ALA B 1 276 ? -58.148 18.617 52.292 1.00 11.45 276 ALA B O 1
ATOM 4736 N N . LYS B 1 277 ? -56.023 19.281 52.458 1.00 10.53 277 LYS B N 1
ATOM 4737 C CA . LYS B 1 277 ? -56.390 20.474 53.215 1.00 14.28 277 LYS B CA 1
ATOM 4738 C C . LYS B 1 277 ? -57.122 21.469 52.333 1.00 11.24 277 LYS B C 1
ATOM 4739 O O . LYS B 1 277 ? -58.152 22.038 52.746 1.00 10.70 277 LYS B O 1
ATOM 4745 N N . VAL B 1 278 ? -56.598 21.687 51.127 1.00 8.47 278 VAL B N 1
ATOM 4746 C CA . VAL B 1 278 ? -57.285 22.609 50.211 1.00 11.23 278 VAL B CA 1
ATOM 4747 C C . VAL B 1 278 ? -58.686 22.103 49.819 1.00 11.64 278 VAL B C 1
ATOM 4748 O O . VAL B 1 278 ? -59.704 22.823 49.959 1.00 9.86 278 VAL B O 1
ATOM 4752 N N . TYR B 1 279 ? -58.756 20.863 49.347 1.00 9.50 279 TYR B N 1
ATOM 4753 C CA . TYR B 1 279 ? -60.064 20.338 48.946 1.00 11.90 279 TYR B CA 1
ATOM 4754 C C . TYR B 1 279 ? -60.968 20.134 50.151 1.00 11.53 279 TYR B C 1
ATOM 4755 O O . TYR B 1 279 ? -62.183 20.110 50.025 1.00 15.69 279 TYR B O 1
ATOM 4764 N N . GLY B 1 280 ? -60.363 19.977 51.319 1.00 14.65 280 GLY B N 1
ATOM 4765 C CA . GLY B 1 280 ? -61.097 19.860 52.567 1.00 10.41 280 GLY B CA 1
ATOM 4766 C C . GLY B 1 280 ? -61.821 21.154 52.883 1.00 11.53 280 GLY B C 1
ATOM 4767 O O . GLY B 1 280 ? -63.000 21.137 53.225 1.00 13.34 280 GLY B O 1
ATOM 4768 N N . ALA B 1 281 ? -61.117 22.276 52.751 1.00 10.12 281 ALA B N 1
ATOM 4769 C CA . ALA B 1 281 ? -61.746 23.587 52.891 1.00 11.32 281 ALA B CA 1
ATOM 4770 C C . ALA B 1 281 ? -62.842 23.793 51.844 1.00 15.48 281 ALA B C 1
ATOM 4771 O O . ALA B 1 281 ? -63.934 24.262 52.174 1.00 16.54 281 ALA B O 1
ATOM 4773 N N . LEU B 1 282 ? -62.561 23.443 50.589 1.00 9.68 282 LEU B N 1
ATOM 4774 C CA . LEU B 1 282 ? -63.563 23.644 49.546 1.00 12.97 282 LEU B CA 1
ATOM 4775 C C . LEU B 1 282 ? -64.810 22.789 49.802 1.00 17.01 282 LEU B C 1
ATOM 4776 O O . LEU B 1 282 ? -65.928 23.242 49.564 1.00 18.57 282 LEU B O 1
ATOM 4781 N N . ALA B 1 283 ? -64.621 21.579 50.323 1.00 14.43 283 ALA B N 1
ATOM 4782 C CA . ALA B 1 283 ? -65.735 20.666 50.583 1.00 15.31 283 ALA B CA 1
ATOM 4783 C C . ALA B 1 283 ? -66.542 21.095 51.797 1.00 19.19 283 ALA B C 1
ATOM 4784 O O . ALA B 1 283 ? -67.694 20.686 51.956 1.00 18.33 283 ALA B O 1
ATOM 4786 N N . ASN B 1 284 ? -65.930 21.910 52.652 1.00 15.97 284 ASN B N 1
ATOM 4787 C CA . ASN B 1 284 ? -66.563 22.338 53.884 1.00 16.25 284 ASN B CA 1
ATOM 4788 C C . ASN B 1 284 ? -67.120 23.761 53.799 1.00 18.84 284 ASN B C 1
ATOM 4789 O O . ASN B 1 284 ? -67.245 24.445 54.805 1.00 20.27 284 ASN B O 1
ATOM 4794 N N . GLY B 1 285 ? -67.471 24.202 52.597 1.00 17.42 285 GLY B N 1
ATOM 4795 C CA . GLY B 1 285 ? -68.054 25.518 52.424 1.00 15.99 285 GLY B CA 1
ATOM 4796 C C . GLY B 1 285 ? -67.061 26.660 52.521 1.00 19.46 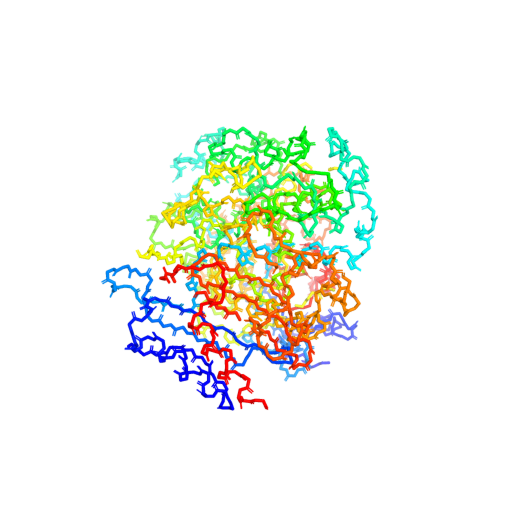285 GLY B C 1
ATOM 4797 O O . GLY B 1 285 ? -67.453 27.823 52.659 1.00 18.32 285 GLY B O 1
ATOM 4798 N N . GLY B 1 286 ? -65.774 26.335 52.436 1.00 16.39 286 GLY B N 1
ATOM 4799 C CA . GLY B 1 286 ? -64.736 27.348 52.344 1.00 15.42 286 GLY B CA 1
ATOM 4800 C C . GLY B 1 286 ? -63.869 27.565 53.566 1.00 14.95 286 GLY B C 1
ATOM 4801 O O . GLY B 1 286 ? -63.066 28.494 53.587 1.00 17.33 286 GLY B O 1
ATOM 4802 N N . THR B 1 287 ? -64.029 26.722 54.583 1.00 16.44 287 THR B N 1
ATOM 4803 C CA . THR B 1 287 ? -63.293 26.880 55.844 1.00 16.51 287 THR B CA 1
ATOM 4804 C C . THR B 1 287 ? -62.593 25.595 56.246 1.00 16.61 287 THR B C 1
ATOM 4805 O O . THR B 1 287 ? -63.136 24.496 56.080 1.00 11.22 287 THR B O 1
ATOM 4809 N N . LEU B 1 288 ? -61.381 25.737 56.771 1.00 16.22 288 LEU B N 1
ATOM 4810 C CA . LEU B 1 288 ? -60.646 24.593 57.300 1.00 17.67 288 LEU B CA 1
ATOM 4811 C C . LEU B 1 288 ? -60.123 24.995 58.659 1.00 24.06 288 LEU B C 1
ATOM 4812 O O . LEU B 1 288 ? -59.474 26.033 58.782 1.00 19.88 288 LEU B O 1
ATOM 4817 N N . GLY B 1 289 ? -60.430 24.193 59.678 1.00 26.38 289 GLY B N 1
ATOM 4818 C CA . GLY B 1 289 ? -59.994 24.471 61.033 1.00 24.22 289 GLY B CA 1
ATOM 4819 C C . GLY B 1 289 ? -60.356 25.869 61.494 1.00 25.64 289 GLY B C 1
ATOM 4820 O O . GLY B 1 289 ? -59.570 26.529 62.173 1.00 27.36 289 GLY B O 1
ATOM 4821 N N . GLY B 1 290 ? -61.542 26.329 61.109 1.00 25.54 290 GLY B N 1
ATOM 4822 C CA . GLY B 1 290 ? -62.045 27.618 61.556 1.00 21.85 290 GLY B CA 1
ATOM 4823 C C . GLY B 1 290 ? -61.590 28.847 60.783 1.00 25.65 290 GLY B C 1
ATOM 4824 O O . GLY B 1 290 ? -62.035 29.954 61.079 1.00 31.82 290 GLY B O 1
ATOM 4825 N N . THR B 1 291 ? -60.734 28.673 59.782 1.00 19.59 291 THR B N 1
ATOM 4826 C CA . THR B 1 291 ? -60.293 29.806 58.969 1.00 20.93 291 THR B CA 1
ATOM 4827 C C . THR B 1 291 ? -60.893 29.758 57.560 1.00 21.10 291 THR B C 1
ATOM 4828 O O . THR B 1 291 ? -60.841 28.722 56.890 1.00 20.56 291 THR B O 1
ATOM 4832 N N . ARG B 1 292 ? -61.454 30.885 57.114 1.00 22.69 292 ARG B N 1
ATOM 4833 C CA . ARG B 1 292 ? -62.148 30.943 55.827 1.00 18.58 292 ARG B CA 1
ATOM 4834 C C . ARG B 1 292 ? -61.281 31.525 54.711 1.00 19.40 292 ARG B C 1
ATOM 4835 O O . ARG B 1 292 ? -60.683 32.585 54.866 1.00 17.16 292 ARG B O 1
ATOM 4843 N N . ILE B 1 293 ? -61.203 30.832 53.584 1.00 15.93 293 ILE B N 1
ATOM 4844 C CA . ILE B 1 293 ? -60.470 31.383 52.452 1.00 16.81 293 ILE B CA 1
ATOM 4845 C C . ILE B 1 293 ? -61.410 31.813 51.341 1.00 14.90 293 ILE B C 1
ATOM 4846 O O . ILE B 1 293 ? -61.023 32.569 50.456 1.00 11.80 293 ILE B O 1
ATOM 4851 N N . ILE B 1 294 ? -62.646 31.337 51.390 1.00 15.71 294 ILE B N 1
ATOM 4852 C CA . ILE B 1 294 ? -63.629 31.698 50.376 1.00 13.70 294 ILE B CA 1
ATOM 4853 C C . ILE B 1 294 ? -65.033 31.480 50.911 1.00 16.52 294 ILE B C 1
ATOM 4854 O O . ILE B 1 294 ? -65.236 30.659 51.815 1.00 15.99 294 ILE B O 1
ATOM 4859 N N . SER B 1 295 ? -65.997 32.227 50.374 1.00 13.51 295 SER B N 1
ATOM 4860 C CA . SER B 1 295 ? -67.393 32.030 50.751 1.00 16.72 295 SER B CA 1
ATOM 4861 C C . SER B 1 295 ? -67.945 30.790 50.065 1.00 16.13 295 SER B C 1
ATOM 4862 O O . SER B 1 295 ? -67.431 30.369 49.021 1.00 16.67 295 SER B O 1
ATOM 4865 N N . ALA B 1 296 ? -68.988 30.202 50.644 1.00 14.40 296 ALA B N 1
ATOM 4866 C CA . ALA B 1 296 ? -69.611 29.013 50.061 1.00 18.62 296 ALA B CA 1
ATOM 4867 C C . ALA B 1 296 ? -70.190 29.313 48.668 1.00 15.80 296 ALA B C 1
ATOM 4868 O O . ALA B 1 296 ? -70.149 28.474 47.756 1.00 13.49 296 ALA B O 1
ATOM 4870 N N . LYS B 1 297 ? -70.711 30.526 48.508 1.00 15.03 297 LYS B N 1
ATOM 4871 C CA . LYS B 1 297 ? -71.177 31.000 47.202 1.00 16.10 297 LYS B CA 1
ATOM 4872 C C . LYS B 1 297 ? -70.060 30.984 46.149 1.00 17.09 297 LYS B C 1
ATOM 4873 O O . LYS B 1 297 ? -70.285 30.646 44.980 1.00 14.69 297 LYS B O 1
ATOM 4879 N N . GLY B 1 298 ? -68.854 31.362 46.565 1.00 16.87 298 GLY B N 1
ATOM 4880 C CA . GLY B 1 298 ? -67.720 31.401 45.660 1.00 13.78 298 GLY B CA 1
ATOM 4881 C C . GLY B 1 298 ? -67.410 30.030 45.110 1.00 13.55 298 GLY B C 1
ATOM 4882 O O . GLY B 1 298 ? -67.104 29.864 43.923 1.00 12.43 298 GLY B O 1
ATOM 4883 N N . ILE B 1 299 ? -67.509 29.038 45.985 1.00 10.22 299 ILE B N 1
ATOM 4884 C CA . ILE B 1 299 ? -67.317 27.656 45.602 1.00 12.25 299 ILE B CA 1
ATOM 4885 C C . ILE B 1 299 ? -68.404 27.226 44.616 1.00 15.23 299 ILE B C 1
ATOM 4886 O O . ILE B 1 299 ? -68.112 26.597 43.588 1.00 12.51 299 ILE B O 1
ATOM 4891 N N . ALA B 1 300 ? -69.653 27.577 44.915 1.00 14.25 300 ALA B N 1
ATOM 4892 C CA . ALA B 1 300 ? -70.747 27.266 43.987 1.00 15.56 300 ALA B CA 1
ATOM 4893 C C . ALA B 1 300 ? -70.486 27.832 42.589 1.00 15.78 300 ALA B C 1
ATOM 4894 O O . ALA B 1 300 ? -70.717 27.166 41.582 1.00 14.54 300 ALA B O 1
ATOM 4896 N N . GLU B 1 301 ? -69.990 29.062 42.531 1.00 13.89 301 GLU B N 1
ATOM 4897 C CA . GLU B 1 301 ? -69.763 29.710 41.247 1.00 19.14 301 GLU B CA 1
ATOM 4898 C C . GLU B 1 301 ? -68.594 29.075 40.501 1.00 19.72 301 GLU B C 1
ATOM 4899 O O . GLU B 1 301 ? -68.658 28.884 39.283 1.00 16.14 301 GLU B O 1
ATOM 4913 N N . THR B 1 303 ? -67.539 26.104 40.558 1.00 12.98 303 THR B N 1
ATOM 4914 C CA . THR B 1 303 ? -67.781 24.722 40.149 1.00 13.25 303 THR B CA 1
ATOM 4915 C C . THR B 1 303 ? -69.003 24.558 39.223 1.00 15.03 303 THR B C 1
ATOM 4916 O O . THR B 1 303 ? -69.438 23.438 38.974 1.00 16.86 303 THR B O 1
ATOM 4920 N N . ARG B 1 304 ? -69.559 25.662 38.724 1.00 15.85 304 ARG B N 1
ATOM 4921 C CA . ARG B 1 304 ? -70.634 25.598 37.718 1.00 19.44 304 ARG B CA 1
ATOM 4922 C C . ARG B 1 304 ? -70.195 24.847 36.461 1.00 15.05 304 ARG B C 1
ATOM 4923 O O . ARG B 1 304 ? -69.149 25.146 35.908 1.00 15.17 304 ARG B O 1
ATOM 4931 N N . GLU B 1 305 ? -70.998 23.901 35.992 1.00 20.53 305 GLU B N 1
ATOM 4932 C CA . GLU B 1 305 ? -70.639 23.180 34.770 1.00 16.77 305 GLU B CA 1
ATOM 4933 C C . GLU B 1 305 ? -70.652 24.114 33.563 1.00 16.13 305 GLU B C 1
ATOM 4934 O O . GLU B 1 305 ? -71.629 24.807 33.306 1.00 19.11 305 GLU B O 1
ATOM 4940 N N . GLU B 1 306 ? -69.545 24.136 32.837 1.00 14.96 306 GLU B N 1
ATOM 4941 C CA . GLU B 1 306 ? -69.415 24.998 31.677 1.00 20.61 306 GLU B CA 1
ATOM 4942 C C . GLU B 1 306 ? -69.648 24.212 30.415 1.00 23.81 306 GLU B C 1
ATOM 4943 O O . GLU B 1 306 ? -70.273 24.712 29.481 1.00 26.83 306 GLU B O 1
ATOM 4949 N N . CYS B 1 307 ? -69.164 22.974 30.383 1.00 20.20 307 CYS B N 1
ATOM 4950 C CA . CYS B 1 307 ? -69.457 22.156 29.211 1.00 21.09 307 CYS B CA 1
ATOM 4951 C C . CYS B 1 307 ? -69.334 20.665 29.502 1.00 23.55 307 CYS B C 1
ATOM 4952 O O . CYS B 1 307 ? -68.746 20.258 30.503 1.00 18.81 307 CYS B O 1
ATOM 4955 N N . PHE B 1 308 ? -69.920 19.860 28.620 1.00 22.65 308 PHE B N 1
ATOM 4956 C CA . PHE B 1 308 ? -69.870 18.410 28.731 1.00 21.43 308 PHE B CA 1
ATOM 4957 C C . PHE B 1 308 ? -69.771 17.819 27.334 1.00 26.69 308 PHE B C 1
ATOM 4958 O O . PHE B 1 308 ? -70.787 17.535 26.701 1.00 26.07 308 PHE B O 1
ATOM 4966 N N . ARG B 1 309 ? -68.548 17.646 26.854 1.00 23.31 309 ARG B N 1
ATOM 4967 C CA . ARG B 1 309 ? -68.337 17.274 25.454 1.00 24.07 309 ARG B CA 1
ATOM 4968 C C . ARG B 1 309 ? -67.120 16.397 25.324 1.00 25.31 309 ARG B C 1
ATOM 4969 O O . ARG B 1 309 ? -66.239 16.441 26.183 1.00 24.51 309 ARG B O 1
ATOM 4977 N N . LYS B 1 310 ? -67.039 15.645 24.233 1.00 22.50 310 LYS B N 1
ATOM 4978 C CA . LYS B 1 310 ? -65.823 14.909 23.930 1.00 23.93 310 LYS B CA 1
ATOM 4979 C C . LYS B 1 310 ? -64.684 15.918 23.748 1.00 25.21 310 LYS B C 1
ATOM 4980 O O . LYS B 1 310 ? -64.798 16.864 22.964 1.00 22.20 310 LYS B O 1
ATOM 4986 N N . ASP B 1 311 ? -63.600 15.724 24.494 1.00 18.37 311 ASP B N 1
ATOM 4987 C CA . ASP B 1 311 ? -62.496 16.677 24.518 1.00 17.93 311 ASP B CA 1
ATOM 4988 C C . ASP B 1 311 ? -61.564 16.439 23.332 1.00 20.57 311 ASP B C 1
ATOM 4989 O O . ASP B 1 311 ? -61.198 15.302 23.054 1.00 23.06 311 ASP B O 1
ATOM 4994 N N . GLU B 1 312 ? -61.192 17.515 22.635 1.00 21.68 312 GLU B N 1
ATOM 4995 C CA . GLU B 1 312 ? -60.329 17.443 21.450 1.00 21.44 312 GLU B CA 1
ATOM 4996 C C . GLU B 1 312 ? -58.939 16.897 21.748 1.00 26.24 312 GLU B C 1
ATOM 4997 O O . GLU B 1 312 ? -58.232 16.453 20.843 1.00 21.73 312 GLU B O 1
ATOM 5003 N N . VAL B 1 313 ? -58.528 16.964 23.011 1.00 21.49 313 VAL B N 1
ATOM 5004 C CA . VAL B 1 313 ? -57.174 16.571 23.379 1.00 19.45 313 VAL B CA 1
ATOM 5005 C C . VAL B 1 313 ? -57.157 15.269 24.166 1.00 22.18 313 VAL B C 1
ATOM 5006 O O . VAL B 1 313 ? -56.365 14.376 23.877 1.00 28.01 313 VAL B O 1
ATOM 5010 N N . ILE B 1 314 ? -58.037 15.171 25.158 1.00 20.58 314 ILE B N 1
ATOM 5011 C CA . ILE B 1 314 ? -58.098 14.006 26.036 1.00 23.18 314 ILE B CA 1
ATOM 5012 C C . ILE B 1 314 ? -58.797 12.855 25.301 1.00 26.18 314 ILE B C 1
ATOM 5013 O O . ILE B 1 314 ? -58.458 11.694 25.491 1.00 24.42 314 ILE B O 1
ATOM 5018 N N . GLY B 1 315 ? -59.762 13.183 24.449 1.00 23.70 315 GLY B N 1
ATOM 5019 C CA . GLY B 1 315 ? -60.340 12.191 23.559 1.00 26.53 315 GLY B CA 1
ATOM 5020 C C . GLY B 1 315 ? -61.558 11.461 24.096 1.00 30.66 315 GLY B C 1
ATOM 5021 O O . GLY B 1 315 ? -62.116 10.598 23.422 1.00 35.52 315 GLY B O 1
ATOM 5022 N N . VAL B 1 316 ? -61.970 11.797 25.311 1.00 22.84 316 VAL B N 1
ATOM 5023 C CA . VAL B 1 316 ? -63.206 11.265 25.869 1.00 26.60 316 VAL B CA 1
ATOM 5024 C C . VAL B 1 316 ? -64.103 12.412 26.346 1.00 25.24 316 VAL B C 1
ATOM 5025 O O . VAL B 1 316 ? -63.674 13.565 26.361 1.00 22.78 316 VAL B O 1
ATOM 5029 N N . ARG B 1 317 ? -65.344 12.102 26.716 1.00 24.35 317 ARG B N 1
ATOM 5030 C CA . ARG B 1 317 ? -66.287 13.131 27.170 1.00 26.66 317 ARG B CA 1
ATOM 5031 C C . ARG B 1 317 ? -65.915 13.723 28.518 1.00 28.44 317 ARG B C 1
ATOM 5032 O O . ARG B 1 317 ? -66.015 13.050 29.537 1.00 27.56 317 ARG B O 1
ATOM 5048 N N . ARG B 1 319 ? -66.398 16.673 31.539 1.00 16.94 319 ARG B N 1
ATOM 5049 C CA . ARG B 1 319 ? -67.377 17.521 32.173 1.00 14.73 319 ARG B CA 1
ATOM 5050 C C . ARG B 1 319 ? -66.631 18.631 32.909 1.00 16.52 319 ARG B C 1
ATOM 5051 O O . ARG B 1 319 ? -66.188 18.444 34.043 1.00 14.33 319 ARG B O 1
ATOM 5059 N N . TRP B 1 320 ? -66.468 19.775 32.243 1.00 16.99 320 TRP B N 1
ATOM 5060 C CA . TRP B 1 320 ? -65.657 20.881 32.758 1.00 14.31 320 TRP B CA 1
ATOM 5061 C C . TRP B 1 320 ? -66.462 21.975 33.455 1.00 13.19 320 TRP B C 1
ATOM 5062 O O . TRP B 1 320 ? -67.505 22.425 32.942 1.00 18.78 320 TRP B O 1
ATOM 5073 N N . SER B 1 321 ? -65.950 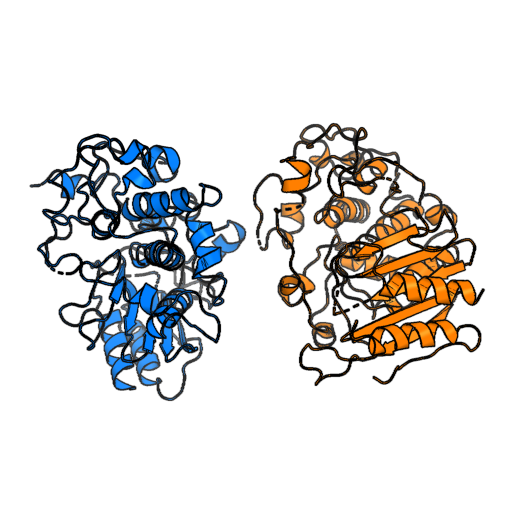22.409 34.610 1.00 14.13 321 SER B N 1
ATOM 5074 C CA . SER B 1 321 ? -66.393 23.636 35.263 1.00 15.59 321 SER B CA 1
ATOM 5075 C C . SER B 1 321 ? -65.351 24.737 35.039 1.00 14.19 321 SER B C 1
ATOM 5076 O O . SER B 1 321 ? -64.595 24.704 34.066 1.00 15.13 321 SER B O 1
ATOM 5079 N N . ARG B 1 322 ? -65.330 25.734 35.912 1.00 14.81 322 ARG B N 1
ATOM 5080 C CA . ARG B 1 322 ? -64.352 26.799 35.770 1.00 13.18 322 ARG B CA 1
ATOM 5081 C C . ARG B 1 322 ? -62.998 26.383 36.331 1.00 15.07 322 ARG B C 1
ATOM 5082 O O . ARG B 1 322 ? -62.496 26.991 37.269 1.00 20.91 322 ARG B O 1
ATOM 5090 N N . GLY B 1 323 ? -62.406 25.349 35.745 1.00 18.05 323 GLY B N 1
ATOM 5091 C CA . GLY B 1 323 ? -61.079 24.925 36.143 1.00 17.01 323 GLY B CA 1
ATOM 5092 C C . GLY B 1 323 ? -61.028 23.527 36.731 1.00 16.34 323 GLY B C 1
ATOM 5093 O O . GLY B 1 323 ? -59.961 22.902 36.736 1.00 14.69 323 GLY B O 1
ATOM 5094 N N . PHE B 1 324 ? -62.163 23.042 37.243 1.00 14.24 324 PHE B N 1
ATOM 5095 C CA . PHE B 1 324 ? -62.217 21.721 37.871 1.00 13.23 324 PHE B CA 1
ATOM 5096 C C . PHE B 1 324 ? -62.884 20.658 36.998 1.00 14.51 324 PHE B C 1
ATOM 5097 O O . PHE B 1 324 ? -63.827 20.939 36.258 1.00 16.63 324 PHE B O 1
ATOM 5105 N N . ILE B 1 325 ? -62.393 19.429 37.096 1.00 11.10 325 ILE B N 1
ATOM 5106 C CA . ILE B 1 325 ? -63.101 18.289 36.533 1.00 12.65 325 ILE B CA 1
ATOM 5107 C C . ILE B 1 325 ? -64.312 17.966 37.408 1.00 16.17 325 ILE B C 1
ATOM 5108 O O . ILE B 1 325 ? -64.175 17.801 38.624 1.00 13.50 325 ILE B O 1
ATOM 5113 N N . LEU B 1 326 ? -65.496 17.887 36.802 1.00 15.87 326 LEU B N 1
ATOM 5114 C CA . LEU B 1 326 ? -66.687 17.473 37.531 1.00 11.64 326 LEU B CA 1
ATOM 5115 C C . LEU B 1 326 ? -66.850 15.968 37.402 1.00 14.30 326 LEU B C 1
ATOM 5116 O O . LEU B 1 326 ? -66.504 15.395 36.374 1.00 16.10 326 LEU B O 1
ATOM 5121 N N . ASN B 1 327 ? -67.392 15.337 38.442 1.00 15.10 327 ASN B N 1
ATOM 5122 C CA . ASN B 1 327 ? -67.448 13.880 38.522 1.00 16.14 327 ASN B CA 1
ATOM 5123 C C . ASN B 1 327 ? -68.233 13.245 37.378 1.00 18.15 327 ASN B C 1
ATOM 5124 O O . ASN B 1 327 ? -69.234 13.777 36.908 1.00 17.57 327 ASN B O 1
ATOM 5129 N N . LYS B 1 328 ? -67.728 12.110 36.918 1.00 21.84 328 LYS B N 1
ATOM 5130 C CA . LYS B 1 328 ? -68.382 11.313 35.899 1.00 24.55 328 LYS B CA 1
ATOM 5131 C C . LYS B 1 328 ? -67.928 9.873 36.090 1.00 22.73 328 LYS B C 1
ATOM 5132 O O . LYS B 1 328 ? -66.743 9.621 36.322 1.00 20.18 328 LYS B O 1
ATOM 5138 N N . ALA B 1 329 ? -68.879 8.943 36.036 1.00 26.42 329 ALA B N 1
ATOM 5139 C CA . ALA B 1 329 ? -68.593 7.513 36.180 1.00 21.75 329 ALA B CA 1
ATOM 5140 C C . ALA B 1 329 ? -67.851 7.189 37.476 1.00 21.35 329 ALA B C 1
ATOM 5141 O O . ALA B 1 329 ? -66.985 6.315 37.500 1.00 29.75 329 ALA B O 1
ATOM 5143 N N . GLU B 1 330 ? -68.202 7.906 38.539 1.00 21.26 330 GLU B N 1
ATOM 5144 C CA . GLU B 1 330 ? -67.650 7.701 39.879 1.00 23.73 330 GLU B CA 1
ATOM 5145 C C . GLU B 1 330 ? -66.130 7.854 39.965 1.00 22.01 330 GLU B C 1
ATOM 5146 O O . GLU B 1 330 ? -65.495 7.285 40.863 1.00 22.22 330 GLU B O 1
ATOM 5152 N N . LEU B 1 331 ? -65.554 8.640 39.058 1.00 18.52 331 LEU B N 1
ATOM 5153 C CA . LEU B 1 331 ? -64.131 8.976 39.119 1.00 16.78 331 LEU B CA 1
ATOM 5154 C C . LEU B 1 331 ? -63.735 9.488 40.497 1.00 15.79 331 LEU B C 1
ATOM 5155 O O . LEU B 1 331 ? -62.680 9.129 41.016 1.00 17.17 331 LEU B O 1
ATOM 5160 N N . TYR B 1 332 ? -64.595 10.333 41.065 1.00 16.09 332 TYR B N 1
ATOM 5161 C CA . TYR B 1 332 ? -64.375 10.973 42.366 1.00 16.82 332 TYR B CA 1
ATOM 5162 C C . TYR B 1 332 ? -65.435 10.543 43.366 1.00 16.85 332 TYR B C 1
ATOM 5163 O O . TYR B 1 332 ? -65.935 11.365 44.133 1.00 17.38 332 TYR B O 1
ATOM 5172 N N . GLY B 1 333 ? -65.809 9.269 43.332 1.00 18.52 333 GLY B N 1
ATOM 5173 C CA . GLY B 1 333 ? -66.768 8.732 44.281 1.00 21.72 333 GLY B CA 1
ATOM 5174 C C . GLY B 1 333 ? -68.222 8.770 43.836 1.00 22.95 333 GLY B C 1
ATOM 5175 O O . GLY B 1 333 ? -68.526 9.094 42.687 1.00 25.24 333 GLY B O 1
ATOM 5176 N N . PRO B 1 334 ? -69.137 8.457 44.762 1.00 24.28 334 PRO B N 1
ATOM 5177 C CA . PRO B 1 334 ? -70.573 8.318 44.485 1.00 24.87 334 PRO B CA 1
ATOM 5178 C C . PRO B 1 334 ? -71.366 9.634 44.387 1.00 25.51 334 PRO B C 1
ATOM 5179 O O . PRO B 1 334 ? -72.493 9.606 43.912 1.00 28.55 334 PRO B O 1
ATOM 5183 N N . ASN B 1 335 ? -70.820 10.750 44.858 1.00 24.35 335 ASN B N 1
ATOM 5184 C CA . ASN B 1 335 ? -71.490 12.038 44.680 1.00 26.99 335 ASN B CA 1
ATOM 5185 C C . ASN B 1 335 ? -71.225 12.542 43.269 1.00 28.77 335 ASN B C 1
ATOM 5186 O O . ASN B 1 335 ? -70.077 12.815 42.911 1.00 24.39 335 ASN B O 1
ATOM 5191 N N . PRO B 1 336 ? -72.287 12.653 42.456 1.00 31.59 336 PRO B N 1
ATOM 5192 C CA . PRO B 1 336 ? -72.135 13.044 41.050 1.00 26.70 336 PRO B CA 1
ATOM 5193 C C . PRO B 1 336 ? -71.608 14.471 40.884 1.00 25.57 336 PRO B C 1
ATOM 5194 O O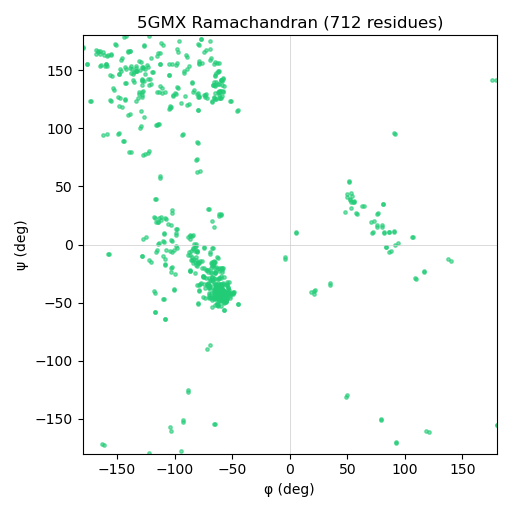 . PRO B 1 336 ? -71.071 14.799 39.822 1.00 24.71 336 PRO B O 1
ATOM 5198 N N . ASP B 1 337 ? -71.737 15.296 41.920 1.00 24.96 337 ASP B N 1
ATOM 5199 C CA . ASP B 1 337 ? -71.283 16.679 41.836 1.00 26.01 337 ASP B CA 1
ATOM 5200 C C . ASP B 1 337 ? -69.959 16.938 42.564 1.00 25.24 337 ASP B C 1
ATOM 5201 O O . ASP B 1 337 ? -69.595 18.086 42.819 1.00 20.25 337 ASP B O 1
ATOM 5206 N N . ALA B 1 338 ? -69.230 15.871 42.872 1.00 16.99 338 ALA B N 1
ATOM 5207 C CA . ALA B 1 338 ? -67.885 16.017 43.406 1.00 15.27 338 ALA B CA 1
ATOM 5208 C C . ALA B 1 338 ? -67.006 16.682 42.350 1.00 15.12 338 ALA B C 1
ATOM 5209 O O . ALA B 1 338 ? -67.198 16.480 41.146 1.00 15.94 338 ALA B O 1
ATOM 5211 N N . PHE B 1 339 ? -66.034 17.474 42.779 1.00 13.58 339 PHE B N 1
ATOM 5212 C CA . PHE B 1 339 ? -65.196 18.160 41.801 1.00 13.25 339 PHE B CA 1
ATOM 5213 C C . PHE B 1 339 ? -63.753 18.088 42.232 1.00 13.63 339 PHE B C 1
ATOM 5214 O O . PHE B 1 339 ? -63.475 18.024 43.420 1.00 13.04 339 PHE B O 1
ATOM 5222 N N . GLY B 1 340 ? -62.832 18.102 41.276 1.00 12.25 340 GLY B N 1
ATOM 5223 C CA . GLY B 1 340 ? -61.424 18.077 41.615 1.00 13.22 340 GLY B CA 1
ATOM 5224 C C . GLY B 1 340 ? -60.517 18.096 40.405 1.00 14.98 340 GLY B C 1
ATOM 5225 O O . GLY B 1 340 ? -60.894 18.575 39.332 1.00 13.84 340 GLY B O 1
ATOM 5226 N N . HIS B 1 341 ? -59.306 17.585 40.581 1.00 12.18 341 HIS B N 1
ATOM 5227 C CA . HIS B 1 341 ? -58.417 17.425 39.441 1.00 13.23 341 HIS B CA 1
ATOM 5228 C C . HIS B 1 341 ? -57.411 16.309 39.708 1.00 16.13 341 HIS B C 1
ATOM 5229 O O . HIS B 1 341 ? -56.971 16.082 40.847 1.00 16.53 341 HIS B O 1
ATOM 5236 N N . SER B 1 342 ? -57.080 15.592 38.644 1.00 15.09 342 SER B N 1
ATOM 5237 C CA . SER B 1 342 ? -56.150 14.487 38.738 1.00 13.32 342 SER B CA 1
ATOM 5238 C C . SER B 1 342 ? -54.890 14.858 37.989 1.00 16.15 342 SER B C 1
ATOM 5239 O O . SER B 1 342 ? -54.882 15.817 37.228 1.00 14.17 342 SER B O 1
ATOM 5242 N N . GLY B 1 343 ? -53.821 14.108 38.229 1.00 17.04 343 GLY B N 1
ATOM 5243 C CA . GLY B 1 343 ? -52.551 14.378 37.597 1.00 12.99 343 GLY B CA 1
ATOM 5244 C C . GLY B 1 343 ? -51.958 13.157 36.930 1.00 19.90 343 GLY B C 1
ATOM 5245 O O . GLY B 1 343 ? -52.218 12.026 37.343 1.00 23.11 343 GLY B O 1
ATOM 5246 N N . TRP B 1 344 ? -51.156 13.402 35.898 1.00 23.38 344 TRP B N 1
ATOM 5247 C CA . TRP B 1 344 ? -50.435 12.355 35.181 1.00 24.94 344 TRP B CA 1
ATOM 5248 C C . TRP B 1 344 ? -49.648 11.471 36.144 1.00 24.61 344 TRP B C 1
ATOM 5249 O O . TRP B 1 344 ? -48.822 11.965 36.912 1.00 19.54 344 TRP B O 1
ATOM 5260 N N . GLY B 1 345 ? -49.914 10.169 36.101 1.00 20.68 345 GLY B N 1
ATOM 5261 C CA . GLY B 1 345 ? -49.197 9.217 36.927 1.00 21.91 345 GLY B CA 1
ATOM 5262 C C . GLY B 1 345 ? -50.059 8.641 38.033 1.00 26.33 345 GLY B C 1
ATOM 5263 O O . GLY B 1 345 ? -49.843 7.517 38.484 1.00 25.09 345 GLY B O 1
ATOM 5264 N N . GLY B 1 346 ? -51.027 9.423 38.492 1.00 20.70 346 GLY B N 1
ATOM 5265 C CA . GLY B 1 346 ? -51.989 8.918 39.444 1.00 19.54 346 GLY B CA 1
ATOM 5266 C C . GLY B 1 346 ? -52.371 9.819 40.611 1.00 19.09 346 GLY B C 1
ATOM 5267 O O . GLY B 1 346 ? -53.295 9.485 41.344 1.00 15.32 346 GLY B O 1
ATOM 5268 N N . SER B 1 347 ? -51.647 10.910 40.851 1.00 14.87 347 SER B N 1
ATOM 5269 C CA . SER B 1 347 ? -52.029 11.774 41.973 1.00 14.92 347 SER B CA 1
ATOM 5270 C C . SER B 1 347 ? -53.396 12.406 41.713 1.00 17.57 347 SER B C 1
ATOM 5271 O O . SER B 1 347 ? -53.835 12.508 40.563 1.00 14.11 347 SER B O 1
ATOM 5274 N N . PHE B 1 348 ? -54.083 12.808 42.780 1.00 16.13 348 PHE B N 1
ATOM 5275 C CA . PHE B 1 348 ? -55.352 13.510 42.601 1.00 12.91 348 PHE B CA 1
ATOM 5276 C C . PHE B 1 348 ? -55.810 14.206 43.867 1.00 17.98 348 PHE B C 1
ATOM 5277 O O . PHE B 1 348 ? -55.293 13.960 44.971 1.00 12.20 348 PHE B O 1
ATOM 5285 N N . GLY B 1 349 ? -56.791 15.080 43.689 1.00 11.07 349 GLY B N 1
ATOM 5286 C CA . GLY B 1 349 ? -57.488 15.659 44.815 1.00 9.56 349 GLY B CA 1
ATOM 5287 C C . GLY B 1 349 ? -58.922 15.940 44.417 1.00 12.65 349 GLY B C 1
ATOM 5288 O O . GLY B 1 349 ? -59.196 16.242 43.245 1.00 13.77 349 GLY B O 1
ATOM 5289 N N . PHE B 1 350 ? -59.842 15.821 45.369 1.00 10.24 350 PHE B N 1
ATOM 5290 C CA . PHE B 1 350 ? -61.208 16.257 45.098 1.00 11.07 350 PHE B CA 1
ATOM 5291 C C . PHE B 1 350 ? -61.987 16.631 46.348 1.00 12.11 350 PHE B C 1
ATOM 5292 O O . PHE B 1 350 ? -61.615 16.287 47.480 1.00 10.74 350 PHE B O 1
ATOM 5300 N N . ALA B 1 351 ? -63.084 17.340 46.112 1.00 10.85 351 ALA B N 1
ATOM 5301 C CA . ALA B 1 351 ? -64.011 17.768 47.139 1.00 10.48 351 ALA B CA 1
ATOM 5302 C C . ALA B 1 351 ? -65.397 17.219 46.835 1.00 16.10 351 ALA B C 1
ATOM 5303 O O . ALA B 1 351 ? -65.822 17.147 45.679 1.00 14.23 351 ALA B O 1
ATOM 5305 N N . ASP B 1 352 ? -66.085 16.845 47.905 1.00 16.48 352 ASP B N 1
ATOM 5306 C CA . ASP B 1 352 ? -67.441 16.316 47.884 1.00 15.89 352 ASP B CA 1
ATOM 5307 C C . ASP B 1 352 ? -68.207 17.116 48.921 1.00 17.15 352 ASP B C 1
ATOM 5308 O O . ASP B 1 352 ? -68.099 16.847 50.126 1.00 15.97 352 ASP B O 1
ATOM 5313 N N . THR B 1 353 ? -68.981 18.094 48.466 1.00 18.90 353 THR B N 1
ATOM 5314 C CA . THR B 1 353 ? -69.628 19.008 49.400 1.00 20.62 353 THR B CA 1
ATOM 5315 C C . THR B 1 353 ? -70.747 18.322 50.171 1.00 27.33 353 THR B C 1
ATOM 5316 O O . THR B 1 353 ? -71.059 18.731 51.288 1.00 29.30 353 THR B O 1
ATOM 5320 N N . LYS B 1 354 ? -71.308 17.254 49.609 1.00 23.97 354 LYS B N 1
ATOM 5321 C CA . LYS B 1 354 ? -72.351 16.505 50.303 1.00 25.81 354 LYS B CA 1
ATOM 5322 C C . LYS B 1 354 ? -71.799 15.851 51.567 1.00 24.66 354 LYS B C 1
ATOM 5323 O O . LYS B 1 354 ? -72.348 16.025 52.647 1.00 27.15 354 LYS B O 1
ATOM 5329 N N . ALA B 1 355 ? -70.705 15.110 51.439 1.00 23.14 355 ALA B N 1
ATOM 5330 C CA . ALA B 1 355 ? -70.097 14.466 52.598 1.00 20.01 355 ALA B CA 1
ATOM 5331 C C . ALA B 1 355 ? -69.178 15.397 53.400 1.00 22.81 355 ALA B C 1
ATOM 5332 O O . ALA B 1 355 ? -68.594 14.972 54.394 1.00 19.70 355 ALA B O 1
ATOM 5334 N N . ARG B 1 356 ? -69.045 16.651 52.965 1.00 21.21 356 ARG B N 1
ATOM 5335 C CA . ARG B 1 356 ? -68.082 17.578 53.567 1.00 21.12 356 ARG B CA 1
ATOM 5336 C C . ARG B 1 356 ? -66.695 16.932 53.546 1.00 19.24 356 ARG B C 1
ATOM 5337 O O . ARG B 1 356 ? -65.932 17.019 54.523 1.00 19.91 356 ARG B O 1
ATOM 5345 N N . LEU B 1 357 ? -66.374 16.283 52.428 1.00 16.30 357 LEU B N 1
ATOM 5346 C CA . LEU B 1 357 ? -65.175 15.451 52.344 1.00 18.37 357 LEU B CA 1
ATOM 5347 C C . LEU B 1 357 ? -64.151 15.992 51.345 1.00 15.67 357 LEU B C 1
ATOM 5348 O O . LEU B 1 357 ? -64.492 16.302 50.211 1.00 17.10 357 LEU B O 1
ATOM 5353 N N . GLY B 1 358 ? -62.894 16.088 51.763 1.00 17.92 358 GLY B N 1
ATOM 5354 C CA . GLY B 1 358 ? -61.824 16.445 50.848 1.00 11.30 358 GLY B CA 1
ATOM 5355 C C . GLY B 1 358 ? -60.777 15.356 50.858 1.00 17.53 358 GLY B C 1
ATOM 5356 O O . GLY B 1 358 ? -60.477 14.783 51.901 1.00 16.15 358 GLY B O 1
ATOM 5365 N N . GLY B 1 360 ? -56.888 13.903 49.206 1.00 10.27 360 GLY B N 1
ATOM 5366 C CA . GLY B 1 360 ? -55.664 14.147 48.473 1.00 11.62 360 GLY B CA 1
ATOM 5367 C C . GLY B 1 360 ? -54.749 12.943 48.465 1.00 13.82 360 GLY B C 1
ATOM 5368 O O . GLY B 1 360 ? -54.616 12.254 49.475 1.00 13.77 360 GLY B O 1
ATOM 5369 N N . TYR B 1 361 ? -54.099 12.703 47.333 1.00 12.02 361 TYR B N 1
ATOM 5370 C CA . TYR B 1 361 ? -53.221 11.547 47.187 1.00 13.13 361 TYR B CA 1
ATOM 5371 C C . TYR B 1 361 ? -52.074 11.878 46.251 1.00 16.09 361 TYR B C 1
ATOM 5372 O O . TYR B 1 361 ? -52.296 12.330 45.113 1.00 15.19 361 TYR B O 1
ATOM 5381 N N . ALA B 1 362 ? -50.850 11.655 46.725 1.00 13.45 362 ALA B N 1
ATOM 5382 C CA . ALA B 1 362 ? -49.674 12.002 45.932 1.00 16.66 362 ALA B CA 1
ATOM 5383 C C . ALA B 1 362 ? -48.574 10.969 46.096 1.00 17.38 362 ALA B C 1
ATOM 5384 O O . ALA B 1 362 ? -48.216 10.628 47.213 1.00 17.04 362 ALA B O 1
ATOM 5394 N N . ASN B 1 364 ? -44.844 8.800 44.161 1.00 17.13 364 ASN B N 1
ATOM 5395 C CA . ASN B 1 364 ? -43.735 8.962 43.223 1.00 19.57 364 ASN B CA 1
ATOM 5396 C C . ASN B 1 364 ? -43.621 7.865 42.150 1.00 21.29 364 ASN B C 1
ATOM 5397 O O . ASN B 1 364 ? -42.877 8.032 41.175 1.00 20.21 364 ASN B O 1
ATOM 5402 N N . GLN B 1 365 ? -44.383 6.782 42.282 1.00 19.42 365 GLN B N 1
ATOM 5403 C CA . GLN B 1 365 ? -44.405 5.770 41.216 1.00 24.91 365 GLN B CA 1
ATOM 5404 C C . GLN B 1 365 ? -45.551 5.989 40.243 1.00 22.40 365 GLN B C 1
ATOM 5405 O O . GLN B 1 365 ? -46.712 5.737 40.564 1.00 26.24 365 GLN B O 1
ATOM 5419 N N . ASP B 1 367 ? -48.143 5.538 37.161 1.00 27.05 367 ASP B N 1
ATOM 5420 C CA . ASP B 1 367 ? -48.817 4.526 36.355 1.00 31.54 367 ASP B CA 1
ATOM 5421 C C . ASP B 1 367 ? -49.370 5.212 35.104 1.00 30.87 367 ASP B C 1
ATOM 5422 O O . ASP B 1 367 ? -49.464 6.432 35.072 1.00 37.66 367 ASP B O 1
ATOM 5427 N N . THR B 1 368 ? -49.727 4.434 34.084 1.00 40.48 368 THR B N 1
ATOM 5428 C CA . THR B 1 368 ? -50.173 4.981 32.792 1.00 40.39 368 THR B CA 1
ATOM 5429 C C . THR B 1 368 ? -51.636 5.417 32.796 1.00 42.17 368 THR B C 1
ATOM 5430 O O . THR B 1 368 ? -52.534 4.642 32.445 1.00 42.33 368 THR B O 1
ATOM 5434 N N . ASN B 1 369 ? -51.855 6.670 33.188 1.00 43.55 369 ASN B N 1
ATOM 5435 C CA . ASN B 1 369 ? -53.186 7.257 33.320 1.00 37.82 369 ASN B CA 1
ATOM 5436 C C . ASN B 1 369 ? -53.073 8.728 33.686 1.00 35.76 369 ASN B C 1
ATOM 5437 O O . ASN B 1 369 ? -52.070 9.147 34.269 1.00 32.17 369 ASN B O 1
ATOM 5442 N N . ILE B 1 370 ? -54.095 9.514 33.358 1.00 38.75 370 ILE B N 1
ATOM 5443 C CA . ILE B 1 370 ? -54.134 10.902 33.807 1.00 36.63 370 ILE B CA 1
ATOM 5444 C C . ILE B 1 370 ? -55.320 11.109 34.748 1.00 37.07 370 ILE B C 1
ATOM 5445 O O . ILE B 1 370 ? -55.480 12.181 35.335 1.00 39.11 370 ILE B O 1
ATOM 5450 N N . PHE B 1 371 ? -56.144 10.070 34.876 1.00 40.24 371 PHE B N 1
ATOM 5451 C CA . PHE B 1 371 ? -57.146 9.980 35.937 1.00 37.09 371 PHE B CA 1
ATOM 5452 C C . PHE B 1 371 ? -57.642 8.537 36.064 1.00 40.63 371 PHE B C 1
ATOM 5453 O O . PHE B 1 371 ? -57.569 7.760 35.106 1.00 43.85 371 PHE B O 1
ATOM 5461 N N . GLY B 1 372 ? -58.123 8.185 37.258 1.00 44.62 372 GLY B N 1
ATOM 5462 C CA . GLY B 1 372 ? -58.705 6.876 37.518 1.00 40.58 372 GLY B CA 1
ATOM 5463 C C . GLY B 1 372 ? -57.718 5.750 37.782 1.00 39.14 372 GLY B C 1
ATOM 5464 O O . GLY B 1 372 ? -57.954 4.606 37.390 1.00 43.61 372 GLY B O 1
ATOM 5465 N N . ASP B 1 373 ? -56.610 6.073 38.445 1.00 34.38 373 ASP B N 1
ATOM 5466 C CA . ASP B 1 373 ? -55.633 5.073 38.870 1.00 34.94 373 ASP B CA 1
ATOM 5467 C C . ASP B 1 373 ? -56.289 4.080 39.839 1.00 34.15 373 ASP B C 1
ATOM 5468 O O . ASP B 1 373 ? -57.065 4.484 40.702 1.00 32.06 373 ASP B O 1
ATOM 5473 N N . PRO B 1 374 ? -55.995 2.777 39.681 1.00 33.51 374 PRO B N 1
ATOM 5474 C CA . PRO B 1 374 ? -56.497 1.702 40.555 1.00 32.97 374 PRO B CA 1
ATOM 5475 C C . PRO B 1 374 ? -56.275 1.972 42.047 1.00 27.09 374 PRO B C 1
ATOM 5476 O O . PRO B 1 374 ? -57.153 1.713 42.876 1.00 33.28 374 PRO B O 1
ATOM 5480 N N . ARG B 1 375 ? -55.096 2.481 42.378 1.00 27.74 375 ARG B N 1
ATOM 5481 C CA . ARG B 1 375 ? -54.757 2.845 43.749 1.00 28.65 375 ARG B CA 1
ATOM 5482 C C . ARG B 1 375 ? -55.767 3.828 44.340 1.00 28.02 375 ARG B C 1
ATOM 5483 O O . ARG B 1 375 ? -56.295 3.643 45.460 1.00 29.28 375 ARG B O 1
ATOM 5491 N N . GLY B 1 376 ? -56.067 4.853 43.553 1.00 23.15 376 GLY B N 1
ATOM 5492 C CA . GLY B 1 376 ? -57.040 5.846 43.950 1.00 21.85 376 GLY B CA 1
ATOM 5493 C C . GLY B 1 376 ? -58.424 5.247 44.076 1.00 22.91 376 GLY B C 1
ATOM 5494 O O . GLY B 1 376 ? -59.148 5.562 45.014 1.00 27.42 376 GLY B O 1
ATOM 5495 N N . VAL B 1 377 ? -58.790 4.374 43.141 1.00 24.14 377 VAL B N 1
ATOM 5496 C CA . VAL B 1 377 ? -60.095 3.718 43.182 1.00 22.78 377 VAL B CA 1
ATOM 5497 C C . VAL B 1 377 ? -60.268 2.976 44.512 1.00 22.99 377 VAL B C 1
ATOM 5498 O O . VAL B 1 377 ? -61.309 3.066 45.175 1.00 24.65 377 VAL B O 1
ATOM 5502 N N . ARG B 1 378 ? -59.210 2.281 44.904 1.00 22.92 378 ARG B N 1
ATOM 5503 C CA . ARG B 1 378 ? -59.198 1.506 46.132 1.00 25.36 378 ARG B CA 1
ATOM 5504 C C . ARG B 1 378 ? -59.410 2.415 47.347 1.00 25.13 378 ARG B C 1
ATOM 5505 O O . ARG B 1 378 ? -60.285 2.158 48.198 1.00 26.97 378 ARG B O 1
ATOM 5513 N N . LEU B 1 379 ? -58.640 3.503 47.404 1.00 23.88 379 LEU B N 1
ATOM 5514 C CA . LEU B 1 379 ? -58.768 4.435 48.525 1.00 18.88 379 LEU B CA 1
ATOM 5515 C C . LEU B 1 379 ? -60.151 5.098 48.615 1.00 23.35 379 LEU B C 1
ATOM 5516 O O . LEU B 1 379 ? -60.738 5.182 49.699 1.00 24.13 379 LEU B O 1
ATOM 5521 N N . ILE B 1 380 ? -60.677 5.535 47.472 1.00 21.05 380 ILE B N 1
ATOM 5522 C CA . ILE B 1 380 ? -61.978 6.197 47.397 1.00 17.91 380 ILE B CA 1
ATOM 5523 C C . ILE B 1 380 ? -63.086 5.268 47.848 1.00 20.83 380 ILE B C 1
ATOM 5524 O O . ILE B 1 380 ? -63.970 5.658 48.627 1.00 22.72 380 ILE B O 1
ATOM 5529 N N . GLU B 1 381 ? -63.031 4.031 47.365 1.00 20.84 381 GLU B N 1
ATOM 5530 C CA . GLU B 1 381 ? -64.025 3.038 47.749 1.00 28.09 381 GLU B CA 1
ATOM 5531 C C . GLU B 1 381 ? -63.991 2.752 49.248 1.00 25.43 381 GLU B C 1
ATOM 5532 O O . GLU B 1 381 ? -65.039 2.671 49.888 1.00 26.13 381 GLU B O 1
ATOM 5538 N N . ALA B 1 382 ? -62.794 2.581 49.804 1.00 23.91 382 ALA B N 1
ATOM 5539 C CA . ALA B 1 382 ? -62.690 2.346 51.245 1.00 26.03 382 ALA B CA 1
ATOM 5540 C C . ALA B 1 382 ? -63.287 3.521 52.030 1.00 25.29 382 ALA B C 1
ATOM 5541 O O . ALA B 1 382 ? -64.097 3.341 52.964 1.00 25.66 382 ALA B O 1
ATOM 5543 N N . ALA B 1 383 ? -62.908 4.729 51.621 1.00 23.36 383 ALA B N 1
ATOM 5544 C CA . ALA B 1 383 ? -63.351 5.930 52.308 1.00 22.51 383 ALA B CA 1
ATOM 5545 C C . ALA B 1 383 ? -64.864 6.053 52.316 1.00 25.26 383 ALA B C 1
ATOM 5546 O O . ALA B 1 383 ? -65.454 6.391 53.347 1.00 25.73 383 ALA B O 1
ATOM 5548 N N . TYR B 1 384 ? -65.505 5.770 51.185 1.00 26.20 384 TYR B N 1
ATOM 5549 C CA . TYR B 1 384 ? -66.958 5.897 51.156 1.00 22.61 384 TYR B CA 1
ATOM 5550 C C . TYR B 1 384 ? -67.651 4.663 51.747 1.00 28.29 384 TYR B C 1
ATOM 5551 O O . TYR B 1 384 ? -68.843 4.706 52.051 1.00 24.60 384 TYR B O 1
ATOM 5560 N N . ARG B 1 385 ? -66.907 3.576 51.942 1.00 26.78 385 ARG B N 1
ATOM 5561 C CA . ARG B 1 385 ? -67.432 2.463 52.733 1.00 34.46 385 ARG B CA 1
ATOM 5562 C C . ARG B 1 385 ? -67.449 2.861 54.204 1.00 35.89 385 ARG B C 1
ATOM 5563 O O . ARG B 1 385 ? -68.185 2.279 54.997 1.00 37.95 385 ARG B O 1
ATOM 5571 N N . CYS B 1 386 ? -66.633 3.853 54.563 1.00 35.73 386 CYS B N 1
ATOM 5572 C CA . CYS B 1 386 ? -66.553 4.292 55.962 1.00 35.59 386 CYS B CA 1
ATOM 5573 C C . CYS B 1 386 ? -67.602 5.342 56.344 1.00 44.54 386 CYS B C 1
ATOM 5574 O O . CYS B 1 386 ? -67.581 5.863 57.463 1.00 42.95 386 CYS B O 1
ATOM 5577 N N . LEU B 1 387 ? -68.509 5.656 55.420 1.00 39.99 387 LEU B N 1
ATOM 5578 C CA . LEU B 1 387 ? -69.555 6.640 55.681 1.00 40.65 387 LEU B CA 1
ATOM 5579 C C . LEU B 1 387 ? -70.913 5.971 55.857 1.00 38.85 387 LEU B C 1
ATOM 5580 O O . LEU B 1 387 ? -71.931 6.488 55.396 1.00 45.76 387 LEU B O 1
#

Sequence (716 aa):
IEIQGICAPEFTKVRDAFAANFKDGKEVGASFGLAIEGEIVVDLWGGFADAGRSRPWRSDTLINTYSTTKGAATVVGVLADEGLIDYNARVADYWPEFAAAGKKDVTVAQLLSHQAGICGPRERVEADLYDWDKLCALAAQWPFFEPGTANGYHAVVFGHIAGEVARRVTGRTKSLGQLFAEKVASPIGAGNDYYIGLPASEDHRVAELPVRSDALYCAAHPPLTAHIANDRAWRAAEVPGANGQGNGRGIAKVYGALANGGTLGGTRIISAKGIAETREECFRKDEVIGVRRWSRGFILNKAELYGPNPDAFGHSGWGGSFGFADTKARLGGYANQDTNIFGDPRGVRLIEAAYRCLIEIQGICAPEFTKVRDAFAANFKDGKEVGASFGLAIEGEIVVDLWGGFADAGRSRPWRSDTLINTYSTTKGAATVVGVLADEGLIDYNARVADYWPEFAAAGKKDVTVAQLLSHQAGICGPRERVEADLYDWDKLCALAAQWPFFEPGTANGYHAVVFGHIAGEVARRVTGRTKSLGQLFAEKVASPIGAGNDYYIGLPASEDHRVAELPVRSDALYCAAHPPLTAHIANDRAWRAAEVPGANGQGNGRGIAKVYGALANGGTLGGTRIISAKGIAETREECFRKDEVIGVRRWSRGFILNKAELYGPNPDAFGHSGWGGSFGFADTKARLGGYANQDTNIFGDPRGVRLIEAAYRCL

B-factor: mean 23.49, std 10.49, range [8.11, 121.13]

Radius of gyration: 29.54 Å; Cα contacts (8 Å, |Δi|>4): 1778; chains: 2; bounding box: 74×50×77 Å